Protein AF-0000000078791066 (afdb_homodimer)

Secondary structure (DSSP, 8-state):
---HHHHHHHHHHHHHHHHTT-EEEEEEEPGGG--EEEEEEEEEETTEEEEEEEEE--SHHHHT--PPP---SSEEEEEEEHHHHHHHGGGSPTT-EEEEEEEPPHHHHHH-SS---SSEEEEEEEPPPP---SS-HHHHHHHHHHHHHHHHHHHHHHHT-GGGS-HHHHHHHHHHHHTT--TT-GGG-HHHHHHHHHHHHHHHHHHHHHHHHHHHHHHHHHHHH-/---HHHHHHHHHHHHHHHHTT-EEEEEEEPGGG--EEEEEEEEEETTEEEEEEEEE--SHHHHT--PPP---SSEEEEEEEHHHHHHHGGGSPTT-EEEEEEEPPHHHHHH-SS---SSEEEEEEEPPPP---SS-HHHHHHHHHHHHHHHHHHHHHHHT-GGGS-HHHHHHHHHHHHTT--TT-GGG-HHHHHHHHHHHHHHHHHHHHHHHHHHHHHHHHHHHH-

Solvent-accessible surface area (backbone atoms only — not comparable to full-atom values): 24790 Å² total; per-residue (Å²): 134,85,52,70,66,54,49,41,51,50,52,29,52,44,50,56,40,46,75,69,72,33,48,69,44,61,65,31,61,42,64,95,76,44,42,55,24,48,31,42,34,46,33,79,52,93,94,42,80,45,37,34,21,34,43,76,36,82,47,71,66,60,65,70,44,86,68,72,78,35,67,40,28,26,30,25,29,40,37,25,38,53,72,53,40,73,74,44,57,89,72,58,56,88,46,48,13,29,34,32,40,44,71,59,48,70,67,57,60,70,65,44,91,56,88,78,88,48,61,38,48,75,44,80,79,37,76,48,42,79,47,76,60,71,58,61,63,70,53,49,49,50,37,49,51,51,39,43,46,51,50,37,53,50,39,61,59,38,76,69,32,65,70,77,48,47,72,65,49,43,46,52,39,50,46,62,59,41,69,69,57,54,84,85,50,49,83,70,35,65,58,48,52,46,50,47,48,46,47,46,47,47,46,46,48,49,47,49,47,49,50,48,49,49,50,50,49,52,55,52,52,54,54,66,75,96,134,84,51,70,66,55,48,41,49,51,50,27,51,45,50,56,41,47,76,70,72,32,47,68,43,60,64,32,62,42,64,96,77,44,42,55,24,49,31,41,34,46,33,80,52,92,93,42,78,45,37,34,21,34,43,74,36,84,47,71,66,59,64,69,42,86,68,72,78,36,67,41,27,26,28,25,30,40,39,25,37,52,73,52,40,73,74,44,57,88,73,57,57,87,45,49,12,30,34,33,40,43,71,60,48,71,68,54,59,70,66,44,91,56,88,78,87,48,62,38,49,74,43,80,77,35,75,48,41,81,47,75,61,70,58,60,63,71,54,48,49,51,36,49,50,51,42,44,46,50,49,37,53,51,39,60,55,42,76,70,31,63,71,80,47,47,72,65,49,44,46,52,41,50,46,62,60,39,66,71,58,51,84,86,53,46,84,72,32,66,60,49,50,46,48,49,48,48,47,45,46,48,46,48,49,48,47,48,48,49,50,49,49,49,51,49,50,52,53,54,54,55,55,66,75,94

Structure (mmCIF, N/CA/C/O backbone):
data_AF-0000000078791066-model_v1
#
loop_
_entity.id
_entity.type
_entity.pdbx_description
1 polymer 'DUF4365 domain-containing protein'
#
loop_
_atom_site.group_PDB
_atom_site.id
_atom_site.type_symbol
_atom_site.label_atom_id
_atom_site.label_alt_id
_atom_site.label_comp_id
_atom_site.label_asym_id
_atom_site.label_entity_id
_atom_site.label_seq_id
_atom_site.pdbx_PDB_ins_code
_atom_site.Cartn_x
_atom_site.Cartn_y
_atom_site.Cartn_z
_atom_site.occupancy
_atom_site.B_iso_or_equiv
_atom_site.auth_seq_id
_atom_site.auth_comp_id
_atom_site.auth_asym_id
_atom_site.auth_atom_id
_atom_site.pdbx_PDB_model_num
ATOM 1 N N . MET A 1 1 ? -15.148 17.359 -2.65 1 62.59 1 MET A N 1
ATOM 2 C CA . MET A 1 1 ? -14.164 17.484 -1.576 1 62.59 1 MET A CA 1
ATOM 3 C C . MET A 1 1 ? -14.68 16.828 -0.296 1 62.59 1 MET A C 1
ATOM 5 O O . MET A 1 1 ? -15.859 16.953 0.037 1 62.59 1 MET A O 1
ATOM 9 N N . LYS A 1 2 ? -13.844 15.922 0.389 1 74.88 2 LYS A N 1
ATOM 10 C CA . LYS A 1 2 ? -14.25 15.242 1.615 1 74.88 2 LYS A CA 1
ATOM 11 C C . LYS A 1 2 ? -14.25 16.203 2.801 1 74.88 2 LYS A C 1
ATOM 13 O O . LYS A 1 2 ? -13.367 17.047 2.924 1 74.88 2 LYS A O 1
ATOM 18 N N . THR A 1 3 ? -15.312 16.109 3.568 1 81.81 3 THR A N 1
ATOM 19 C CA . THR A 1 3 ? -15.359 16.906 4.789 1 81.81 3 THR A CA 1
ATOM 20 C C . THR A 1 3 ? -14.375 16.359 5.824 1 81.81 3 THR A C 1
ATOM 22 O O . THR A 1 3 ? -13.883 15.242 5.695 1 81.81 3 THR A O 1
ATOM 25 N N . GLN A 1 4 ? -14.078 17.203 6.801 1 81.75 4 GLN A N 1
ATOM 26 C CA . GLN A 1 4 ? -13.227 16.75 7.902 1 81.75 4 GLN A CA 1
ATOM 27 C C . GLN A 1 4 ? -13.852 15.555 8.617 1 81.75 4 GLN A C 1
ATOM 29 O O . GLN A 1 4 ? -13.141 14.617 9 1 81.75 4 GLN A O 1
ATOM 34 N N . LEU A 1 5 ? -15.164 15.617 8.812 1 90.94 5 LEU A N 1
ATOM 35 C CA . LEU A 1 5 ? -15.852 14.531 9.492 1 90.94 5 LEU A CA 1
ATOM 36 C C . LEU A 1 5 ? -15.703 13.227 8.711 1 90.94 5 LEU A C 1
ATOM 38 O O . LEU A 1 5 ? -15.477 12.164 9.305 1 90.94 5 LEU A O 1
ATOM 42 N N . THR A 1 6 ? -15.859 13.281 7.406 1 93.06 6 THR A N 1
ATOM 43 C CA . THR A 1 6 ? -15.672 12.094 6.57 1 93.06 6 THR A CA 1
ATOM 44 C C . THR A 1 6 ? -14.266 11.539 6.73 1 93.06 6 THR A C 1
ATOM 46 O O . THR A 1 6 ? -14.078 10.328 6.883 1 93.06 6 THR A O 1
ATOM 49 N N . ARG A 1 7 ? -13.281 12.453 6.789 1 90.56 7 ARG A N 1
ATOM 50 C CA . ARG A 1 7 ? -11.891 12.047 6.969 1 90.56 7 ARG A CA 1
ATOM 51 C C . ARG A 1 7 ? -11.688 11.398 8.336 1 90.56 7 ARG A C 1
ATOM 53 O O . ARG A 1 7 ? -10.961 10.414 8.453 1 90.56 7 ARG A O 1
ATOM 60 N N . ASP A 1 8 ? -12.297 11.953 9.336 1 91.19 8 ASP A N 1
ATOM 61 C CA . ASP A 1 8 ? -12.211 11.391 10.68 1 91.19 8 ASP A CA 1
ATOM 62 C C . ASP A 1 8 ? -12.805 9.984 10.734 1 91.19 8 ASP A C 1
ATOM 64 O O . ASP A 1 8 ? -12.234 9.094 11.359 1 91.19 8 ASP A O 1
ATOM 68 N N . LEU A 1 9 ? -13.914 9.82 10.016 1 97.19 9 LEU A N 1
ATOM 69 C CA . LEU A 1 9 ? -14.531 8.492 9.945 1 97.19 9 LEU A CA 1
ATOM 70 C C . LEU A 1 9 ? -13.602 7.5 9.25 1 97.19 9 LEU A C 1
ATOM 72 O O . LEU A 1 9 ? -13.414 6.383 9.734 1 97.19 9 LEU A O 1
ATOM 76 N N . GLU A 1 10 ? -13.031 7.953 8.172 1 96.5 10 GLU A N 1
ATOM 77 C CA . GLU A 1 10 ? -12.148 7.09 7.391 1 96.5 10 GLU A CA 1
ATOM 78 C C . GLU A 1 10 ? -10.93 6.668 8.211 1 96.5 10 GLU A C 1
ATOM 80 O O . GLU A 1 10 ? -10.57 5.492 8.234 1 96.5 10 GLU A O 1
ATOM 85 N N . ARG A 1 11 ? -10.344 7.625 8.859 1 93.44 11 ARG A N 1
ATOM 86 C CA . ARG A 1 11 ? -9.156 7.359 9.664 1 93.44 11 ARG A CA 1
ATOM 87 C C . ARG A 1 11 ? -9.469 6.402 10.805 1 93.44 11 ARG A C 1
ATOM 89 O O . ARG A 1 11 ? -8.703 5.477 11.078 1 93.44 11 ARG A O 1
ATOM 96 N N . THR A 1 12 ? -10.539 6.648 11.477 1 96.62 12 THR A N 1
ATOM 97 C CA . THR A 1 12 ? -10.938 5.809 12.602 1 96.62 12 THR A CA 1
ATOM 98 C C . THR A 1 12 ? -11.25 4.391 12.133 1 96.62 12 THR A C 1
ATOM 100 O O . THR A 1 12 ? -10.859 3.418 12.773 1 96.62 12 THR A O 1
ATOM 103 N N . LEU A 1 13 ? -11.969 4.32 10.969 1 98.56 13 LEU A N 1
ATOM 104 C CA . LEU A 1 13 ? -12.32 3.02 10.414 1 98.56 13 LEU A CA 1
ATOM 105 C C . LEU A 1 13 ? -11.062 2.238 10.031 1 98.56 13 LEU A C 1
ATOM 107 O O . LEU A 1 13 ? -10.961 1.045 10.32 1 98.56 13 LEU A O 1
ATOM 111 N N . TYR A 1 14 ? -10.156 2.891 9.398 1 97.94 14 TYR A N 1
ATOM 112 C CA . TYR A 1 14 ? -8.898 2.266 9.016 1 97.94 14 TYR A CA 1
ATOM 113 C C . TYR A 1 14 ? -8.172 1.707 10.234 1 97.94 14 TYR A C 1
ATOM 115 O O . TYR A 1 14 ? -7.785 0.535 10.258 1 97.94 14 TYR A O 1
ATOM 123 N N . ALA A 1 15 ? -8.031 2.523 11.25 1 95.38 15 ALA A N 1
ATOM 124 C CA . ALA A 1 15 ? -7.34 2.119 12.469 1 95.38 15 ALA A CA 1
ATOM 125 C C . ALA A 1 15 ? -8.055 0.958 13.148 1 95.38 15 ALA A C 1
ATOM 127 O O . ALA A 1 15 ? -7.418 0.051 13.688 1 95.38 15 ALA A O 1
ATOM 128 N N . TYR A 1 16 ? -9.312 1.02 13.18 1 97.19 16 TYR A N 1
ATOM 129 C CA . TYR A 1 16 ? -10.148 -0.017 13.773 1 97.19 16 TYR A CA 1
ATOM 130 C C . TYR A 1 16 ? -9.828 -1.384 13.18 1 97.19 16 TYR A C 1
ATOM 132 O O . TYR A 1 16 ? -9.594 -2.348 13.922 1 97.19 16 TYR A O 1
ATOM 140 N N . TRP A 1 17 ? -9.758 -1.431 11.938 1 98 17 TRP A N 1
ATOM 141 C CA . TRP A 1 17 ? -9.57 -2.717 11.281 1 98 17 TRP A CA 1
ATOM 142 C C . TRP A 1 17 ? -8.094 -3.119 11.281 1 98 17 TRP A C 1
ATOM 144 O O . TRP A 1 17 ? -7.77 -4.305 11.359 1 98 17 TRP A O 1
ATOM 154 N N . GLN A 1 18 ? -7.215 -2.148 11.188 1 95.75 18 GLN A N 1
ATOM 155 C CA . GLN A 1 18 ? -5.797 -2.443 11.336 1 95.75 18 GLN A CA 1
ATOM 156 C C . GLN A 1 18 ? -5.512 -3.115 12.672 1 95.75 18 GLN A C 1
ATOM 158 O O . GLN A 1 18 ? -4.75 -4.082 12.742 1 95.75 18 GLN A O 1
ATOM 163 N N . ALA A 1 19 ? -6.137 -2.613 13.719 1 94.44 19 ALA A N 1
ATOM 164 C CA . ALA A 1 19 ? -5.941 -3.15 15.062 1 94.44 19 ALA A CA 1
ATOM 165 C C . ALA A 1 19 ? -6.426 -4.594 15.156 1 94.44 19 ALA A C 1
ATOM 167 O O . ALA A 1 19 ? -5.953 -5.363 16 1 94.44 19 ALA A O 1
ATOM 168 N N . GLN A 1 20 ? -7.281 -4.965 14.312 1 95.5 20 GLN A N 1
ATOM 169 C CA . GLN A 1 20 ? -7.844 -6.309 14.32 1 95.5 20 GLN A CA 1
ATOM 170 C C . GLN A 1 20 ? -7.07 -7.234 13.383 1 95.5 20 GLN A C 1
ATOM 172 O O . GLN A 1 20 ? -7.488 -8.367 13.133 1 95.5 20 GLN A O 1
ATOM 177 N N . GLY A 1 21 ? -6.02 -6.77 12.797 1 95.12 21 GLY A N 1
ATOM 178 C CA . GLY A 1 21 ? -5.168 -7.582 11.938 1 95.12 21 GLY A CA 1
ATOM 179 C C . GLY A 1 21 ? -5.703 -7.719 10.523 1 95.12 21 GLY A C 1
ATOM 180 O O . GLY A 1 21 ? -5.293 -8.617 9.781 1 95.12 21 GLY A O 1
ATOM 181 N N . ALA A 1 22 ? -6.664 -6.879 10.117 1 98.06 22 ALA A N 1
ATOM 182 C CA . ALA A 1 22 ? -7.215 -6.887 8.766 1 98.06 22 ALA A CA 1
ATOM 183 C C . ALA A 1 22 ? -6.508 -5.863 7.879 1 98.06 22 ALA A C 1
ATOM 185 O O . ALA A 1 22 ? -5.699 -5.066 8.367 1 98.06 22 ALA A O 1
ATOM 186 N N . THR A 1 23 ? -6.723 -6.004 6.551 1 98.69 23 THR A N 1
ATOM 187 C CA . THR A 1 23 ? -6.207 -5.043 5.578 1 98.69 23 THR A CA 1
ATOM 188 C C . THR A 1 23 ? -7.34 -4.188 5.012 1 98.69 23 THR A C 1
ATOM 190 O O . THR A 1 23 ? -8.344 -4.719 4.527 1 98.69 23 THR A O 1
ATOM 193 N N . ALA A 1 24 ? -7.156 -2.893 5.188 1 98.81 24 ALA A N 1
ATOM 194 C CA . ALA A 1 24 ? -8.188 -1.965 4.719 1 98.81 24 ALA A CA 1
ATOM 195 C C . ALA A 1 24 ? -7.621 -1.005 3.674 1 98.81 24 ALA A C 1
ATOM 197 O O . ALA A 1 24 ? -6.461 -0.593 3.762 1 98.81 24 ALA A O 1
ATOM 198 N N . VAL A 1 25 ? -8.422 -0.677 2.688 1 98.75 25 VAL A N 1
ATOM 199 C CA . VAL A 1 25 ? -8.023 0.341 1.721 1 98.75 25 VAL A CA 1
ATOM 200 C C . VAL A 1 25 ? -9.25 1.127 1.263 1 98.75 25 VAL A C 1
ATOM 202 O O . VAL A 1 25 ? -10.344 0.572 1.153 1 98.75 25 VAL A O 1
ATOM 205 N N . GLU A 1 26 ? -9.078 2.459 1.039 1 98.06 26 GLU A N 1
ATOM 206 C CA . GLU A 1 26 ? -10.18 3.361 0.708 1 98.06 26 GLU A CA 1
ATOM 207 C C . GLU A 1 26 ? -10.375 3.459 -0.803 1 98.06 26 GLU A C 1
ATOM 209 O O . GLU A 1 26 ? -9.453 3.174 -1.573 1 98.06 26 GLU A O 1
ATOM 214 N N . GLU A 1 27 ? -11.555 3.875 -1.176 1 97.31 27 GLU A N 1
ATOM 215 C CA . GLU A 1 27 ? -11.914 4.234 -2.545 1 97.31 27 GLU A CA 1
ATOM 216 C C . GLU A 1 27 ? -11.531 3.129 -3.523 1 97.31 27 GLU A C 1
ATOM 218 O O . GLU A 1 27 ? -10.711 3.34 -4.418 1 97.31 27 GLU A O 1
ATOM 223 N N . VAL A 1 28 ? -12.203 1.996 -3.4 1 98.44 28 VAL A N 1
ATOM 224 C CA . VAL A 1 28 ? -11.922 0.853 -4.262 1 98.44 28 VAL A CA 1
ATOM 225 C C . VAL A 1 28 ? -12.992 0.751 -5.352 1 98.44 28 VAL A C 1
ATOM 227 O O . VAL A 1 28 ? -14.188 0.702 -5.051 1 98.44 28 VAL A O 1
ATOM 230 N N . THR A 1 29 ? -12.625 0.744 -6.609 1 97.44 29 THR A N 1
ATOM 231 C CA . THR A 1 29 ? -13.547 0.507 -7.711 1 97.44 29 THR A CA 1
ATOM 232 C C . THR A 1 29 ? -13.945 -0.966 -7.781 1 97.44 29 THR A C 1
ATOM 234 O O . THR A 1 29 ? -13.086 -1.838 -7.918 1 97.44 29 THR A O 1
ATOM 237 N N . MET A 1 30 ? -15.156 -1.23 -7.676 1 96.56 30 MET A N 1
ATOM 238 C CA . MET A 1 30 ? -15.641 -2.607 -7.66 1 96.56 30 MET A CA 1
ATOM 239 C C . MET A 1 30 ? -15.68 -3.189 -9.07 1 96.56 30 MET A C 1
ATOM 241 O O . MET A 1 30 ? -15.836 -2.453 -10.047 1 96.56 30 MET A O 1
ATOM 245 N N . PRO A 1 31 ? -15.562 -4.512 -9.109 1 94 31 PRO A N 1
ATOM 246 C CA . PRO A 1 31 ? -15.773 -5.152 -10.414 1 94 31 PRO A CA 1
ATOM 247 C C . PRO A 1 31 ? -17.203 -5.004 -10.93 1 94 31 PRO A C 1
ATOM 249 O O . PRO A 1 31 ? -18.109 -4.688 -10.156 1 94 31 PRO A O 1
ATOM 252 N N . ASP A 1 32 ? -17.438 -5.211 -12.297 1 91.75 32 ASP A N 1
ATOM 253 C CA . ASP A 1 32 ? -18.734 -5.336 -12.961 1 91.75 32 ASP A CA 1
ATOM 254 C C . ASP A 1 32 ? -19.578 -4.086 -12.742 1 91.75 32 ASP A C 1
ATOM 256 O O . ASP A 1 32 ? -20.797 -4.18 -12.555 1 91.75 32 ASP A O 1
ATOM 260 N N . ASP A 1 33 ? -19 -2.979 -12.523 1 90.19 33 ASP A N 1
ATOM 261 C CA . ASP A 1 3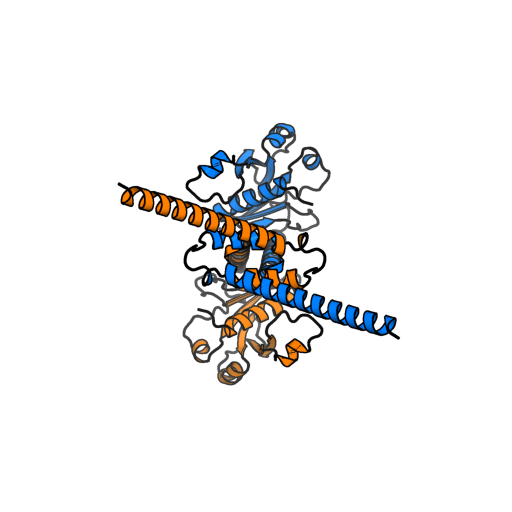3 ? -19.641 -1.67 -12.453 1 90.19 33 ASP A CA 1
ATOM 262 C C . ASP A 1 33 ? -20.5 -1.55 -11.195 1 90.19 33 ASP A C 1
ATOM 264 O O . ASP A 1 33 ? -21.594 -0.988 -11.242 1 90.19 33 ASP A O 1
ATOM 268 N N . PHE A 1 34 ? -20.047 -2.166 -10.141 1 93.5 34 PHE A N 1
ATOM 269 C CA . PHE A 1 34 ? -20.734 -2.047 -8.859 1 93.5 34 PHE A CA 1
ATOM 270 C C . PHE A 1 34 ? -20.25 -0.818 -8.102 1 93.5 34 PHE A C 1
ATOM 272 O O . PHE A 1 34 ? -20.25 -0.802 -6.867 1 93.5 34 PHE A O 1
ATOM 279 N N . GLY A 1 35 ? -19.703 0.18 -8.852 1 94.81 35 GLY A N 1
ATOM 280 C CA . GLY A 1 35 ? -19.375 1.463 -8.25 1 94.81 35 GLY A CA 1
ATOM 281 C C . GLY A 1 35 ? -18.078 1.443 -7.477 1 94.81 35 GLY A C 1
ATOM 282 O O . GLY A 1 35 ? -17.203 0.618 -7.75 1 94.81 35 GLY A O 1
ATOM 283 N N . ILE A 1 36 ? -17.906 2.459 -6.648 1 97.06 36 ILE A N 1
ATOM 284 C CA . ILE A 1 36 ? -16.734 2.633 -5.801 1 97.06 36 ILE A CA 1
ATOM 285 C C . ILE A 1 36 ? -17.141 2.543 -4.332 1 97.06 36 ILE A C 1
ATOM 287 O O . ILE A 1 36 ? -18.031 3.256 -3.885 1 97.06 36 ILE A O 1
ATOM 291 N N . VAL A 1 37 ? -16.578 1.631 -3.619 1 98.12 37 VAL A N 1
ATOM 292 C CA . VAL A 1 37 ? -16.844 1.533 -2.189 1 98.12 37 VAL A CA 1
ATOM 293 C C . VAL A 1 37 ? -15.914 2.465 -1.419 1 98.12 37 VAL A C 1
ATOM 295 O O . VAL A 1 37 ? -14.742 2.6 -1.766 1 98.12 37 VAL A O 1
ATOM 298 N N . ASP A 1 38 ? -16.391 3.055 -0.377 1 97.69 38 ASP A N 1
ATOM 299 C CA . ASP A 1 38 ? -15.586 3.994 0.39 1 97.69 38 ASP A CA 1
ATOM 300 C C . ASP A 1 38 ? -14.391 3.291 1.035 1 97.69 38 ASP A C 1
ATOM 302 O O . ASP A 1 38 ? -13.273 3.811 1.017 1 97.69 38 ASP A O 1
ATOM 306 N N . THR A 1 39 ? -14.625 2.145 1.676 1 98.75 39 THR A N 1
ATOM 307 C CA . THR A 1 39 ? -13.562 1.343 2.264 1 98.75 39 THR A CA 1
ATOM 308 C C . THR A 1 39 ? -13.828 -0.146 2.068 1 98.75 39 THR A C 1
ATOM 310 O O . THR A 1 39 ? -14.953 -0.611 2.279 1 98.75 39 THR A O 1
ATOM 313 N N . LEU A 1 40 ? -12.852 -0.855 1.609 1 98.88 40 LEU A N 1
ATOM 314 C CA . LEU A 1 40 ? -12.875 -2.311 1.503 1 98.88 40 LEU A CA 1
ATOM 315 C C . LEU A 1 40 ? -11.898 -2.943 2.484 1 98.88 40 LEU A C 1
ATOM 317 O O . LEU A 1 40 ? -10.766 -2.471 2.633 1 98.88 40 LEU A O 1
ATOM 321 N N . VAL A 1 41 ? -12.414 -3.955 3.201 1 98.88 41 VAL A N 1
ATOM 322 C CA . VAL A 1 41 ? -11.586 -4.637 4.188 1 98.88 41 VAL A CA 1
ATOM 323 C C . VAL A 1 41 ? -11.484 -6.121 3.844 1 98.88 41 VAL A C 1
ATOM 325 O O . VAL A 1 41 ? -12.492 -6.766 3.535 1 98.88 41 VAL A O 1
ATOM 328 N N . ARG A 1 42 ? -10.281 -6.555 3.828 1 98.88 42 ARG A N 1
ATOM 329 C CA . ARG A 1 42 ? -9.969 -7.969 3.658 1 98.88 42 ARG A CA 1
ATOM 330 C C . ARG A 1 42 ? -9.43 -8.57 4.949 1 98.88 42 ARG A C 1
ATOM 332 O O . ARG A 1 42 ? -8.453 -8.07 5.512 1 98.88 42 ARG A O 1
ATOM 339 N N . GLN A 1 43 ? -10.07 -9.648 5.391 1 97.94 43 GLN A N 1
ATOM 340 C CA . GLN A 1 43 ? -9.625 -10.328 6.602 1 97.94 43 GLN A CA 1
ATOM 341 C C . GLN A 1 43 ? -9.508 -11.836 6.379 1 97.94 43 GLN A C 1
ATOM 343 O O . GLN A 1 43 ? -10.461 -12.469 5.922 1 97.94 43 GLN A O 1
ATOM 348 N N . LYS A 1 44 ? -8.297 -12.305 6.695 1 95.25 44 LYS A N 1
ATOM 349 C CA . LYS A 1 44 ? -8.094 -13.75 6.621 1 95.25 44 LYS A CA 1
ATOM 350 C C . LYS A 1 44 ? -8.484 -14.43 7.93 1 95.25 44 LYS A C 1
ATOM 352 O O . LYS A 1 44 ? -8.055 -14.008 9.008 1 95.25 44 LYS A O 1
ATOM 357 N N . GLN A 1 45 ? -9.383 -15.391 7.793 1 91.56 45 GLN A N 1
ATOM 358 C CA . GLN A 1 45 ? -9.766 -16.25 8.898 1 91.56 45 GLN A CA 1
ATOM 359 C C . GLN A 1 45 ? -9.508 -17.719 8.57 1 91.56 45 GLN A C 1
ATOM 361 O O . GLN A 1 45 ? -10.289 -18.344 7.844 1 91.56 45 GLN A O 1
ATOM 366 N N . GLN A 1 46 ? -8.469 -18.25 9.188 1 85.19 46 GLN A N 1
ATOM 367 C CA . GLN A 1 46 ? -8.062 -19.625 8.867 1 85.19 46 GLN A CA 1
ATOM 368 C C . GLN A 1 46 ? -7.902 -19.812 7.363 1 85.19 46 GLN A C 1
ATOM 370 O O . GLN A 1 46 ? -7.09 -19.141 6.727 1 85.19 46 GLN A O 1
ATOM 375 N N . SER A 1 47 ? -8.836 -20.531 6.691 1 86.19 47 SER A N 1
ATOM 376 C CA . SER A 1 47 ? -8.688 -20.828 5.27 1 86.19 47 SER A CA 1
ATOM 377 C C . SER A 1 47 ? -9.617 -19.953 4.426 1 86.19 47 SER A C 1
ATOM 379 O O . SER A 1 47 ? -9.562 -20 3.195 1 86.19 47 SER A O 1
ATOM 381 N N . GLU A 1 48 ? -10.344 -19.094 5.137 1 93.25 48 GLU A N 1
ATOM 382 C CA . GLU A 1 48 ? -11.305 -18.297 4.383 1 93.25 48 GLU A CA 1
ATOM 383 C C . GLU A 1 48 ? -10.906 -16.828 4.375 1 93.25 48 GLU A C 1
ATOM 385 O O . GLU A 1 48 ? -10.266 -16.344 5.309 1 93.25 48 GLU A O 1
ATOM 390 N N . THR A 1 49 ? -11.25 -16.219 3.273 1 97.38 49 THR A N 1
ATOM 391 C CA . THR A 1 49 ? -11.117 -14.766 3.156 1 97.38 49 THR A CA 1
ATOM 392 C C . THR A 1 49 ? -12.461 -14.078 3.352 1 97.38 49 THR A C 1
ATOM 394 O O . THR A 1 49 ? -13.438 -14.422 2.682 1 97.38 49 THR A O 1
ATOM 397 N N . ILE A 1 50 ? -12.539 -13.188 4.316 1 98.38 50 ILE A N 1
ATOM 398 C CA . ILE A 1 50 ? -13.758 -12.43 4.578 1 98.38 50 ILE A CA 1
ATOM 399 C C . ILE A 1 50 ? -13.617 -11.016 4.023 1 98.38 50 ILE A C 1
ATOM 401 O O . ILE A 1 50 ? -12.641 -10.328 4.309 1 98.38 50 ILE A O 1
ATOM 405 N N . TRP A 1 51 ? -14.602 -10.672 3.223 1 98.81 51 TRP A N 1
ATOM 406 C CA . TRP A 1 51 ? -14.648 -9.336 2.625 1 98.81 51 TRP A CA 1
ATOM 407 C C . TRP A 1 51 ? -15.742 -8.492 3.258 1 98.81 51 TRP A C 1
ATOM 409 O O . TRP A 1 51 ? -16.875 -8.945 3.4 1 98.81 51 TRP A O 1
ATOM 419 N N . ARG A 1 52 ? -15.398 -7.246 3.672 1 98.81 52 ARG A N 1
ATOM 420 C CA . ARG A 1 52 ? -16.359 -6.297 4.215 1 98.81 52 ARG A CA 1
ATOM 421 C C . ARG A 1 52 ? -16.344 -4.984 3.439 1 98.81 52 ARG A C 1
ATOM 423 O O . ARG A 1 52 ? -15.266 -4.473 3.105 1 98.81 52 ARG A O 1
ATOM 430 N N . CYS A 1 53 ? -17.5 -4.5 3.111 1 98.88 53 CYS A N 1
ATOM 431 C CA . CYS A 1 53 ? -17.641 -3.205 2.453 1 98.88 53 CYS A CA 1
ATOM 432 C C . CYS A 1 53 ? -18.203 -2.166 3.412 1 98.88 53 CYS A C 1
ATOM 434 O O . CYS A 1 53 ? -19.125 -2.463 4.184 1 98.88 53 CYS A O 1
ATOM 436 N N . PHE A 1 54 ? -17.688 -0.91 3.322 1 98.88 54 PHE A N 1
ATOM 437 C CA . PHE A 1 54 ? -18.141 0.167 4.195 1 98.88 54 PHE A CA 1
ATOM 438 C C . PHE A 1 54 ? -18.484 1.411 3.387 1 98.88 54 PHE A C 1
ATOM 440 O O . PHE A 1 54 ? -17.672 1.89 2.594 1 98.88 54 PHE A O 1
ATOM 447 N N . GLU A 1 55 ? -19.656 1.892 3.594 1 98.5 55 GLU A N 1
ATOM 448 C CA . GLU A 1 55 ? -20.109 3.17 3.059 1 98.5 55 GLU A CA 1
ATOM 449 C C . GLU A 1 55 ? -20.219 4.223 4.156 1 98.5 55 GLU A C 1
ATOM 451 O O . GLU A 1 55 ? -20.953 4.031 5.137 1 98.5 55 GLU A O 1
ATOM 456 N N . LEU A 1 56 ? -19.5 5.316 3.986 1 98.38 56 LEU A N 1
ATOM 457 C CA . LEU A 1 56 ? -19.5 6.379 4.988 1 98.38 56 LEU A CA 1
ATOM 458 C C . LEU A 1 56 ? -20.469 7.488 4.598 1 98.38 56 LEU A C 1
ATOM 460 O O . LEU A 1 56 ? -20.422 8 3.475 1 98.38 56 LEU A O 1
ATOM 464 N N . LYS A 1 57 ? -21.406 7.723 5.441 1 97.44 57 LYS A N 1
ATOM 465 C CA . LYS A 1 57 ? -22.344 8.836 5.285 1 97.44 57 LYS A CA 1
ATOM 466 C C . LYS A 1 57 ? -22.281 9.773 6.488 1 97.44 57 LYS A C 1
ATOM 468 O O . LYS A 1 57 ? -22.312 9.32 7.637 1 97.44 57 LYS A O 1
ATOM 473 N N . VAL A 1 58 ? -22.219 11.117 6.191 1 95.31 58 VAL A N 1
ATOM 474 C CA . VAL A 1 58 ? -22.047 12.016 7.324 1 95.31 58 VAL A CA 1
ATOM 475 C C . VAL A 1 58 ? -23.234 12.961 7.418 1 95.31 58 VAL A C 1
ATOM 477 O O . VAL A 1 58 ? -23.438 13.617 8.445 1 95.31 58 VAL A O 1
ATOM 480 N N . THR A 1 59 ? -24.109 13.016 6.406 1 91.94 59 THR A N 1
ATOM 481 C CA . THR A 1 59 ? -25.328 13.828 6.422 1 91.94 59 THR A CA 1
ATOM 482 C C . THR A 1 59 ? -26.516 13.016 5.938 1 91.94 59 THR A C 1
ATOM 484 O O . THR A 1 59 ? -26.359 12.008 5.25 1 91.94 59 THR A O 1
ATOM 487 N N . LYS A 1 60 ? -27.703 13.531 6.301 1 93.19 60 LYS A N 1
ATOM 488 C CA . LYS A 1 60 ? -28.938 12.898 5.832 1 93.19 60 LYS A CA 1
ATOM 489 C C . LYS A 1 60 ? -29.047 12.969 4.309 1 93.19 60 LYS A C 1
ATOM 491 O O . LYS A 1 60 ? -29.5 12.023 3.67 1 93.19 60 LYS A O 1
ATOM 496 N N . ALA A 1 61 ? -28.594 14.031 3.75 1 90.06 61 ALA A N 1
ATOM 497 C CA . ALA A 1 61 ? -28.625 14.211 2.301 1 90.06 61 ALA A CA 1
ATOM 498 C C . ALA A 1 61 ? -27.75 13.172 1.603 1 90.06 61 ALA A C 1
ATOM 500 O O . ALA A 1 61 ? -28.156 12.586 0.598 1 90.06 61 ALA A O 1
ATOM 501 N N . ASP A 1 62 ? -26.656 12.93 2.189 1 90.94 62 ASP A N 1
ATOM 502 C CA . ASP A 1 62 ? -25.75 11.93 1.634 1 90.94 62 ASP A CA 1
ATOM 503 C C . ASP A 1 62 ? -26.328 10.523 1.775 1 90.94 62 ASP A C 1
ATOM 505 O O . ASP A 1 62 ? -26.188 9.695 0.868 1 90.94 62 ASP A O 1
ATOM 509 N N . PHE A 1 63 ? -26.922 10.297 2.895 1 96 63 PHE A N 1
ATOM 510 C CA . PHE A 1 63 ? -27.547 8.992 3.135 1 96 63 PHE A CA 1
ATOM 511 C C . PHE A 1 63 ? -28.656 8.727 2.129 1 96 63 PHE A C 1
ATOM 513 O O . PHE A 1 63 ? -28.828 7.602 1.659 1 96 63 PHE A O 1
ATOM 520 N N . HIS A 1 64 ? -29.344 9.789 1.729 1 94.25 64 HIS A N 1
ATOM 521 C CA . HIS A 1 64 ? -30.5 9.641 0.842 1 94.25 64 HIS A CA 1
ATOM 522 C C . HIS A 1 64 ? -30.094 9.891 -0.611 1 94.25 64 HIS A C 1
ATOM 524 O O . HIS A 1 64 ? -30.969 9.945 -1.49 1 94.25 64 HIS A O 1
ATOM 530 N N . SER A 1 65 ? -28.812 10.031 -0.84 1 89.31 65 SER A N 1
ATOM 531 C CA . SER A 1 65 ? -28.375 10.273 -2.215 1 89.31 65 SER A CA 1
ATOM 532 C C . SER A 1 65 ? -28.609 9.047 -3.092 1 89.31 65 SER A C 1
ATOM 534 O O . SER A 1 65 ? -28.797 7.941 -2.584 1 89.31 65 SER A O 1
ATOM 536 N N . HIS A 1 66 ? -28.656 9.211 -4.402 1 86.94 66 HIS A N 1
ATOM 537 C CA . HIS A 1 66 ? -28.938 8.133 -5.348 1 86.94 66 HIS A CA 1
ATOM 538 C C . HIS A 1 66 ? -27.656 7.438 -5.781 1 86.94 66 HIS A C 1
ATOM 540 O O . HIS A 1 66 ? -27.672 6.602 -6.688 1 86.94 66 HIS A O 1
ATOM 546 N N . ALA A 1 67 ? -26.656 7.766 -5.09 1 84.44 67 ALA A N 1
ATOM 547 C CA . ALA A 1 67 ? -25.391 7.125 -5.43 1 84.44 67 ALA A CA 1
ATOM 548 C C . ALA A 1 67 ? -25.438 5.625 -5.152 1 84.44 67 ALA A C 1
ATOM 550 O O . ALA A 1 67 ? -26.062 5.188 -4.184 1 84.44 67 ALA A O 1
ATOM 551 N N . GLN A 1 68 ? -24.891 4.918 -6.016 1 88.06 68 GLN A N 1
ATOM 552 C CA . GLN A 1 68 ? -24.875 3.465 -5.891 1 88.06 68 GLN A CA 1
ATOM 553 C C . GLN A 1 68 ? -24.109 3.027 -4.645 1 88.06 68 GLN A C 1
ATOM 555 O O . GLN A 1 68 ? -23 3.512 -4.379 1 88.06 68 GLN A O 1
ATOM 560 N N . LEU A 1 69 ? -24.781 2.189 -3.844 1 89.5 69 LEU A N 1
ATOM 561 C CA . LEU A 1 69 ? -24.109 1.538 -2.721 1 89.5 69 LEU A CA 1
ATOM 562 C C . LEU A 1 69 ? -23.391 0.271 -3.174 1 89.5 69 LEU A C 1
ATOM 564 O O . LEU A 1 69 ? -24 -0.596 -3.809 1 89.5 69 LEU A O 1
ATOM 568 N N . SER A 1 70 ? -22.125 0.152 -2.879 1 94.88 70 SER A N 1
ATOM 569 C CA . SER A 1 70 ? -21.312 -0.958 -3.35 1 94.88 70 SER A CA 1
ATOM 570 C C . SER A 1 70 ? -21.188 -2.041 -2.285 1 94.88 70 SER A C 1
ATOM 572 O O . SER A 1 70 ? -20.078 -2.369 -1.854 1 94.88 70 SER A O 1
ATOM 574 N N . PHE A 1 71 ? -22.297 -2.615 -1.885 1 97 71 PHE A N 1
ATOM 575 C CA . PHE A 1 71 ? -22.359 -3.629 -0.838 1 97 71 PHE A CA 1
ATOM 576 C C . PHE A 1 71 ? -22.219 -5.027 -1.427 1 97 71 PHE A C 1
ATOM 578 O O . PHE A 1 71 ? -23.141 -5.836 -1.354 1 97 71 PHE A O 1
ATOM 585 N N . VAL A 1 72 ? -21.031 -5.328 -1.896 1 98.25 72 VAL A N 1
ATOM 586 C CA . VAL A 1 72 ? -20.797 -6.582 -2.607 1 98.25 72 VAL A CA 1
ATOM 587 C C . VAL A 1 72 ? -20.141 -7.59 -1.674 1 98.25 72 VAL A C 1
ATOM 589 O O . VAL A 1 72 ? -19.984 -8.766 -2.027 1 98.25 72 VAL A O 1
ATOM 592 N N . GLY A 1 73 ? -19.703 -7.203 -0.465 1 98.56 73 GLY A N 1
ATOM 593 C CA . GLY A 1 73 ? -18.922 -8.047 0.422 1 98.56 73 GLY A CA 1
ATOM 594 C C . GLY A 1 73 ? -19.766 -9.07 1.162 1 98.56 73 GLY A C 1
ATOM 595 O O . GLY A 1 73 ? -20.984 -9.062 1.071 1 98.56 73 GLY A O 1
ATOM 596 N N . HIS A 1 74 ? -19.062 -9.953 1.833 1 98.81 74 HIS A N 1
ATOM 597 C CA . HIS A 1 74 ? -19.75 -10.875 2.732 1 98.81 74 HIS A CA 1
ATOM 598 C C . HIS A 1 74 ? -20.531 -10.125 3.805 1 98.81 74 HIS A C 1
ATOM 600 O O . HIS A 1 74 ? -21.625 -10.539 4.184 1 98.81 74 HIS A O 1
ATOM 606 N N . TYR A 1 75 ? -19.969 -9.086 4.305 1 98.81 75 TYR A N 1
ATOM 607 C CA . TYR A 1 75 ? -20.594 -8.18 5.262 1 98.81 75 TYR A CA 1
ATOM 608 C C . TYR A 1 75 ? -20.516 -6.734 4.777 1 98.81 75 TYR A C 1
ATOM 610 O O . TYR A 1 75 ? -19.484 -6.309 4.25 1 98.81 75 TYR A O 1
ATOM 618 N N . ASN A 1 76 ? -21.609 -6.055 4.934 1 98.81 76 ASN A N 1
ATOM 619 C CA . ASN A 1 76 ? -21.703 -4.68 4.453 1 98.81 76 ASN A CA 1
ATOM 620 C C . ASN A 1 76 ? -22.203 -3.738 5.547 1 98.81 76 ASN A C 1
ATOM 622 O O . ASN A 1 76 ? -23.094 -4.09 6.312 1 98.81 76 ASN A O 1
ATOM 626 N N . TYR A 1 77 ? -21.562 -2.551 5.613 1 98.88 77 TYR A N 1
ATOM 627 C CA . TYR A 1 77 ? -21.844 -1.657 6.73 1 98.88 77 TYR A CA 1
ATOM 628 C C . TYR A 1 77 ? -21.984 -0.216 6.254 1 98.88 77 TYR A C 1
ATOM 630 O O . TYR A 1 77 ? -21.234 0.228 5.375 1 98.88 77 TYR A O 1
ATOM 638 N N . PHE A 1 78 ? -22.844 0.467 6.902 1 98.75 78 PHE A N 1
ATOM 639 C CA . PHE A 1 78 ? -22.734 1.918 6.984 1 98.75 78 PHE A CA 1
ATOM 640 C C . PHE A 1 78 ? -21.844 2.326 8.148 1 98.75 78 PHE A C 1
ATOM 642 O O . PHE A 1 78 ? -21.828 1.67 9.195 1 98.75 78 PHE A O 1
ATOM 649 N N . VAL A 1 79 ? -21.062 3.361 7.969 1 98.88 79 VAL A N 1
ATOM 650 C CA . VAL A 1 79 ? -20.391 4.074 9.047 1 98.88 79 VAL A CA 1
ATOM 651 C C . VAL A 1 79 ? -20.984 5.473 9.195 1 98.88 79 VAL A C 1
ATOM 653 O O . VAL A 1 79 ? -20.891 6.297 8.281 1 98.88 79 VAL A O 1
ATOM 656 N N . LEU A 1 80 ? -21.625 5.711 10.352 1 98.69 80 LEU A N 1
ATOM 657 C CA . LEU A 1 80 ? -22.391 6.926 10.562 1 98.69 80 LEU A CA 1
ATOM 658 C C . LEU A 1 80 ? -22.031 7.59 11.883 1 98.69 80 LEU A C 1
ATOM 660 O O . LEU A 1 80 ? -21.781 6.906 12.883 1 98.69 80 LEU A O 1
ATOM 664 N N . PRO A 1 81 ? -22.078 8.914 11.844 1 97.5 81 PRO A N 1
ATOM 665 C CA . PRO A 1 81 ? -22.078 9.539 13.164 1 97.5 81 PRO A CA 1
ATOM 666 C C . PRO A 1 81 ? -23.328 9.195 13.984 1 97.5 81 PRO A C 1
ATOM 668 O O . PRO A 1 81 ? -24.375 8.898 13.414 1 97.5 81 PRO A O 1
ATOM 671 N N . GLN A 1 82 ? -23.203 9.242 15.258 1 96.69 82 GLN A N 1
ATOM 672 C CA . GLN A 1 82 ? -24.281 8.867 16.156 1 96.69 82 GLN A CA 1
ATOM 673 C C . GLN A 1 82 ? -25.562 9.617 15.82 1 96.69 82 GLN A C 1
ATOM 675 O O . GLN A 1 82 ? -26.656 9.031 15.766 1 96.69 82 GLN A O 1
ATOM 680 N N . ARG A 1 83 ? -25.453 10.922 15.648 1 94.81 83 ARG A N 1
ATOM 681 C CA . ARG A 1 83 ? -26.609 11.758 15.367 1 94.81 83 ARG A CA 1
ATOM 682 C C . ARG A 1 83 ? -27.328 11.297 14.094 1 94.81 83 ARG A C 1
ATOM 684 O O . ARG A 1 83 ? -28.547 11.211 14.062 1 94.81 83 ARG A O 1
ATOM 691 N N . LEU A 1 84 ? -26.562 11.039 13.047 1 97.38 84 LEU A N 1
ATOM 692 C CA . LEU A 1 84 ? -27.141 10.578 11.797 1 97.38 84 LEU A CA 1
ATOM 693 C C . LEU A 1 84 ? -27.797 9.211 11.969 1 97.38 84 LEU A C 1
ATOM 695 O O . LEU A 1 84 ? -28.891 8.969 11.453 1 97.38 84 LEU A O 1
ATOM 699 N N . TYR A 1 85 ? -27.172 8.305 12.633 1 98.5 85 TYR A N 1
ATOM 700 C CA . TYR A 1 85 ? -27.734 6.98 12.875 1 98.5 85 TYR A CA 1
ATOM 701 C C . TYR A 1 85 ? -29.125 7.082 13.523 1 98.5 85 TYR A C 1
ATOM 703 O O . TYR A 1 85 ? -30.062 6.426 13.078 1 98.5 85 TYR A O 1
ATOM 711 N N . LYS A 1 86 ? -29.219 7.91 14.531 1 97.12 86 LYS A N 1
ATOM 712 C CA . LYS A 1 86 ? -30.5 8.094 15.219 1 97.12 86 LYS A CA 1
ATOM 713 C C . LYS A 1 86 ? -31.594 8.547 14.25 1 97.12 86 LYS A C 1
ATOM 715 O O . LYS A 1 86 ? -32.75 8.125 14.359 1 97.12 86 LYS A O 1
ATOM 720 N N . ALA A 1 87 ? -31.156 9.312 13.32 1 96.56 87 ALA A N 1
ATOM 721 C CA . ALA A 1 87 ? -32.125 9.922 12.391 1 96.56 87 ALA A CA 1
ATOM 722 C C . ALA A 1 87 ? -32.531 8.938 11.312 1 96.56 87 ALA A C 1
ATOM 724 O O . ALA A 1 87 ? -33.656 9.031 10.781 1 96.56 87 ALA A O 1
ATOM 725 N N . VAL A 1 88 ? -31.688 7.887 11.008 1 97.88 88 VAL A N 1
ATOM 726 C CA . VAL A 1 88 ? -31.984 7.117 9.805 1 97.88 88 VAL A CA 1
ATOM 727 C C . VAL A 1 88 ? -32.062 5.633 10.141 1 97.88 88 VAL A C 1
ATOM 729 O O . VAL A 1 88 ? -32.156 4.789 9.242 1 97.88 88 VAL A O 1
ATOM 732 N N . SER A 1 89 ? -31.953 5.219 11.352 1 97.81 89 SER A N 1
ATOM 733 C CA . SER A 1 89 ? -31.828 3.826 11.773 1 97.81 89 SER A CA 1
ATOM 734 C C . SER A 1 89 ? -32.969 2.977 11.211 1 97.81 89 SER A C 1
ATOM 736 O O . SER A 1 89 ? -32.75 1.833 10.797 1 97.81 89 SER A O 1
ATOM 738 N N . ALA A 1 90 ? -34.125 3.523 11.109 1 97.38 90 ALA A N 1
ATOM 739 C CA . ALA A 1 90 ? -35.312 2.785 10.664 1 97.38 90 ALA A CA 1
ATOM 740 C C . ALA A 1 90 ? -35.25 2.514 9.156 1 97.38 90 ALA A C 1
ATOM 742 O O . ALA A 1 90 ? -35.938 1.626 8.656 1 97.38 90 ALA A O 1
ATOM 743 N N . GLU A 1 91 ? -34.406 3.273 8.453 1 97.56 91 GLU A N 1
ATOM 744 C CA . GLU A 1 91 ? -34.344 3.197 7 1 97.56 91 GLU A CA 1
ATOM 745 C C . GLU A 1 91 ? -33.281 2.229 6.547 1 97.56 91 GLU A C 1
ATOM 747 O O . GLU A 1 91 ? -33.188 1.899 5.359 1 97.56 91 GLU A O 1
ATOM 752 N N . ILE A 1 92 ? -32.5 1.696 7.445 1 97.81 92 ILE A N 1
ATOM 753 C CA . ILE A 1 92 ? -31.359 0.848 7.086 1 97.81 92 ILE A CA 1
ATOM 754 C C . ILE A 1 92 ? -31.844 -0.553 6.738 1 97.81 92 ILE A C 1
ATOM 756 O O . ILE A 1 92 ? -32.531 -1.192 7.535 1 97.81 92 ILE A O 1
ATOM 760 N N . PRO A 1 93 ? -31.547 -1.021 5.52 1 96.62 93 PRO A N 1
ATOM 761 C CA . PRO A 1 93 ? -32.031 -2.33 5.078 1 96.62 93 PRO A CA 1
ATOM 762 C C . PRO A 1 93 ? -31.609 -3.465 6.008 1 96.62 93 PRO A C 1
ATOM 764 O O . PRO A 1 93 ? -30.578 -3.361 6.68 1 96.62 93 PRO A O 1
ATOM 767 N N . ALA A 1 94 ? -32.406 -4.543 5.82 1 96.06 94 ALA A N 1
ATOM 768 C CA . ALA A 1 94 ? -32.062 -5.754 6.566 1 96.06 94 ALA A CA 1
ATOM 769 C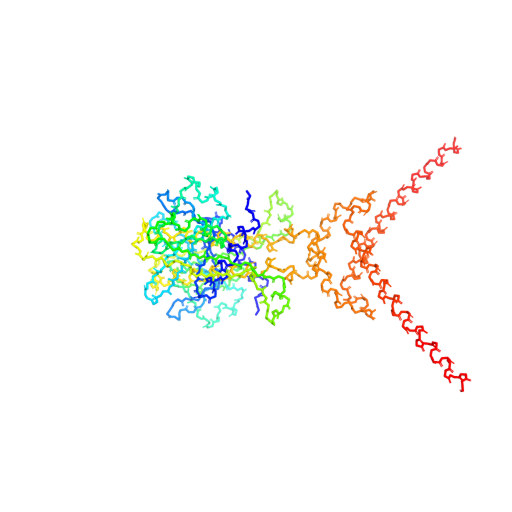 C . ALA A 1 94 ? -30.734 -6.332 6.102 1 96.06 94 ALA A C 1
ATOM 771 O O . ALA A 1 94 ? -30.438 -6.34 4.906 1 96.06 94 ALA A O 1
ATOM 772 N N . GLY A 1 95 ? -29.922 -6.754 6.949 1 97.94 95 GLY A N 1
ATOM 773 C CA . GLY A 1 95 ? -28.672 -7.43 6.648 1 97.94 95 GLY A CA 1
ATOM 774 C C . GLY A 1 95 ? -27.469 -6.492 6.621 1 97.94 95 GLY A C 1
ATOM 775 O O . GLY A 1 95 ? -26.328 -6.941 6.66 1 97.94 95 GLY A O 1
ATOM 776 N N . ILE A 1 96 ? -27.812 -5.16 6.43 1 98.69 96 ILE A N 1
ATOM 777 C CA . ILE A 1 96 ? -26.734 -4.168 6.426 1 98.69 96 ILE A CA 1
ATOM 778 C C . ILE A 1 96 ? -26.422 -3.742 7.855 1 98.69 96 ILE A C 1
ATOM 780 O O . ILE A 1 96 ? -27.328 -3.395 8.625 1 98.69 96 ILE A O 1
ATOM 784 N N . GLY A 1 97 ? -25.141 -3.822 8.227 1 98.88 97 GLY A N 1
ATOM 785 C CA . GLY A 1 97 ? -24.734 -3.41 9.562 1 98.88 97 GLY A CA 1
ATOM 786 C C . GLY A 1 97 ? -24.438 -1.925 9.664 1 98.88 97 GLY A C 1
ATOM 787 O O . GLY A 1 97 ? -24.484 -1.209 8.664 1 98.88 97 GLY A O 1
ATOM 788 N N . VAL A 1 98 ? -24.203 -1.498 10.953 1 98.88 98 VAL A N 1
ATOM 789 C CA . VAL A 1 98 ? -23.891 -0.092 11.188 1 98.88 98 VAL A CA 1
ATOM 790 C C . VAL A 1 98 ? -22.797 0.023 12.25 1 98.88 98 VAL A C 1
ATOM 792 O O . VAL A 1 98 ? -22.906 -0.568 13.32 1 98.88 98 VAL A O 1
ATOM 795 N N . LEU A 1 99 ? -21.734 0.691 11.906 1 98.88 99 LEU A N 1
ATOM 796 C CA . LEU A 1 99 ? -20.781 1.213 12.875 1 98.88 99 LEU A CA 1
ATOM 797 C C . LEU A 1 99 ? -21.047 2.686 13.172 1 98.88 99 LEU A C 1
ATOM 799 O O . LEU A 1 99 ? -21.156 3.494 12.242 1 98.88 99 LEU A O 1
ATOM 803 N N . VAL A 1 100 ? -21.078 2.98 14.414 1 98.81 100 VAL A N 1
ATOM 804 C CA . VAL A 1 100 ? -21.344 4.359 14.812 1 98.81 100 VAL A CA 1
ATOM 805 C C . VAL A 1 100 ? -20.062 5.016 15.297 1 98.81 100 VAL A C 1
ATOM 807 O O . VAL A 1 100 ? -19.328 4.438 16.094 1 98.81 100 VAL A O 1
ATOM 810 N N . TYR A 1 101 ? -19.844 6.164 14.789 1 98.5 101 TYR A N 1
ATOM 811 C CA . TYR A 1 101 ? -18.656 6.945 15.125 1 98.5 101 TYR A CA 1
ATOM 812 C C . TYR A 1 101 ? -18.953 7.949 16.234 1 98.5 101 TYR A C 1
ATOM 814 O O . TYR A 1 101 ? -19.969 8.656 16.172 1 98.5 101 TYR A O 1
ATOM 822 N N . GLN A 1 102 ? -18.094 7.984 17.203 1 96.44 102 GLN A N 1
ATOM 823 C CA . GLN A 1 102 ? -18.109 8.977 18.281 1 96.44 102 GLN A CA 1
ATOM 824 C C . GLN A 1 102 ? -16.75 9.664 18.406 1 96.44 102 GLN A C 1
ATOM 826 O O . GLN A 1 102 ? -15.742 9.016 18.688 1 96.44 102 GLN A O 1
ATOM 831 N N . PRO A 1 103 ? -16.734 10.953 18.156 1 92.88 103 PRO A N 1
ATOM 832 C CA . PRO A 1 103 ? -15.461 11.656 18.312 1 92.88 103 PRO A CA 1
ATOM 833 C C . PRO A 1 103 ? -14.992 11.695 19.766 1 92.88 103 PRO A C 1
ATOM 835 O O . PRO A 1 103 ? -15.812 11.727 20.688 1 92.88 103 PRO A O 1
ATOM 838 N N . PHE A 1 104 ? -13.711 11.695 19.938 1 89.62 104 PHE A N 1
ATOM 839 C CA . PHE A 1 104 ? -13.18 11.906 21.266 1 89.62 104 PHE A CA 1
ATOM 840 C C . PHE A 1 104 ? -13.32 13.359 21.688 1 89.62 104 PHE A C 1
ATOM 842 O O . PHE A 1 104 ? -13.148 14.266 20.875 1 89.62 104 PHE A O 1
ATOM 849 N N . SER A 1 105 ? -13.609 13.484 22.938 1 84.88 105 SER A N 1
ATOM 850 C CA . SER A 1 105 ? -13.602 14.836 23.469 1 84.88 105 SER A CA 1
ATOM 851 C C . SER A 1 105 ? -12.18 15.344 23.688 1 84.88 105 SER A C 1
ATOM 853 O O . SER A 1 105 ? -11.266 14.547 23.938 1 84.88 105 SER A O 1
ATOM 855 N N . LYS A 1 106 ? -12.07 16.609 23.609 1 74.56 106 LYS A N 1
ATOM 856 C CA . LYS A 1 106 ? -10.766 17.188 23.891 1 74.56 106 LYS A CA 1
ATOM 857 C C . LYS A 1 106 ? -10.266 16.781 25.281 1 74.56 106 LYS A C 1
ATOM 859 O O . LYS A 1 106 ? -9.078 16.5 25.453 1 74.56 106 LYS A O 1
ATOM 864 N N . ALA A 1 107 ? -11.141 16.797 26.188 1 79.88 107 ALA A N 1
ATOM 865 C CA . ALA A 1 107 ? -10.805 16.406 27.562 1 79.88 107 ALA A CA 1
ATOM 866 C C . ALA A 1 107 ? -10.32 14.961 27.609 1 79.88 107 ALA A C 1
ATOM 868 O O . ALA A 1 107 ? -9.359 14.641 28.312 1 79.88 107 ALA A O 1
ATOM 869 N N . ALA A 1 108 ? -10.984 14.148 26.859 1 76.25 108 ALA A N 1
ATOM 870 C CA . ALA A 1 108 ? -10.609 12.742 26.797 1 76.25 108 ALA A CA 1
ATOM 871 C C . ALA A 1 108 ? -9.234 12.562 26.156 1 76.25 108 ALA A C 1
ATOM 873 O O . ALA A 1 108 ? -8.43 11.742 26.609 1 76.25 108 ALA A O 1
ATOM 874 N N . ILE A 1 109 ? -8.969 13.312 25.156 1 74.38 109 ILE A N 1
ATOM 875 C CA . ILE A 1 109 ? -7.691 13.258 24.453 1 74.38 109 ILE A CA 1
ATOM 876 C C . ILE A 1 109 ? -6.57 13.695 25.391 1 74.38 109 ILE A C 1
ATOM 878 O O . ILE A 1 109 ? -5.527 13.039 25.469 1 74.38 109 ILE A O 1
ATOM 882 N N . LYS A 1 110 ? -6.793 14.711 26.156 1 67.31 110 LYS A N 1
ATOM 883 C CA . LYS A 1 110 ? -5.805 15.25 27.078 1 67.31 110 LYS A CA 1
ATOM 884 C C . LYS A 1 110 ? -5.539 14.281 28.234 1 67.31 110 LYS A C 1
ATOM 886 O O . LYS A 1 110 ? -4.414 14.18 28.719 1 67.31 110 LYS A O 1
ATOM 891 N N . ALA A 1 111 ? -6.477 13.609 28.531 1 76.25 111 ALA A N 1
ATOM 892 C CA . ALA A 1 111 ? -6.402 12.727 29.703 1 76.25 111 ALA A CA 1
ATOM 893 C C . ALA A 1 111 ? -5.797 11.375 29.328 1 76.25 111 ALA A C 1
ATOM 895 O O . ALA A 1 111 ? -5.469 10.57 30.203 1 76.25 111 ALA A O 1
ATOM 896 N N . SER A 1 112 ? -5.695 11.18 28.062 1 72.56 112 SER A N 1
ATOM 897 C CA . SER A 1 112 ? -5.246 9.859 27.625 1 72.56 112 SER A CA 1
ATOM 898 C C . SER A 1 112 ? -3.789 9.617 28 1 72.56 112 SER A C 1
ATOM 900 O O . SER A 1 112 ? -2.93 10.469 27.766 1 72.56 112 SER A O 1
ATOM 902 N N . ALA A 1 113 ? -3.5 8.555 28.688 1 70.69 113 ALA A N 1
ATOM 903 C CA . ALA A 1 113 ? -2.15 8.164 29.094 1 70.69 113 ALA A CA 1
ATOM 904 C C . ALA A 1 113 ? -1.379 7.574 27.906 1 70.69 113 ALA A C 1
ATOM 906 O O . ALA A 1 113 ? -0.155 7.434 27.969 1 70.69 113 ALA A O 1
ATOM 907 N N . VAL A 1 114 ? -2.113 7.152 26.922 1 64.56 114 VAL A N 1
ATOM 908 C CA . VAL A 1 114 ? -1.501 6.559 25.734 1 64.56 114 VAL A CA 1
ATOM 909 C C . VAL A 1 114 ? -1.742 7.457 24.531 1 64.56 114 VAL A C 1
ATOM 911 O O . VAL A 1 114 ? -2.732 8.188 24.484 1 64.56 114 VAL A O 1
ATOM 914 N N . PRO A 1 115 ? -0.881 7.395 23.594 1 68.06 115 PRO A N 1
ATOM 915 C CA . PRO A 1 115 ? -1.097 8.211 22.406 1 68.06 115 PRO A CA 1
ATOM 916 C C . PRO A 1 115 ? -2.42 7.898 21.703 1 68.06 115 PRO A C 1
ATOM 918 O O . PRO A 1 115 ? -2.758 6.727 21.516 1 68.06 115 PRO A O 1
ATOM 921 N N . VAL A 1 116 ? -3.17 8.961 21.5 1 74.19 116 VAL A N 1
ATOM 922 C CA . VAL A 1 116 ? -4.434 8.852 20.781 1 74.19 116 VAL A CA 1
ATOM 923 C C . VAL A 1 116 ? -4.176 8.953 19.281 1 74.19 116 VAL A C 1
ATOM 925 O O . VAL A 1 116 ? -3.779 10.008 18.781 1 74.19 116 VAL A O 1
ATOM 928 N N . VAL A 1 117 ? -4.469 7.891 18.547 1 74.56 117 VAL A N 1
ATOM 929 C CA . VAL A 1 117 ? -4.047 7.832 17.156 1 74.56 117 VAL A CA 1
ATOM 930 C C . VAL A 1 117 ? -5.258 8 16.234 1 74.56 117 VAL A C 1
ATOM 932 O O . VAL A 1 117 ? -5.109 8.164 15.023 1 74.56 117 VAL A O 1
ATOM 935 N N . THR A 1 118 ? -6.418 7.992 16.844 1 87.56 118 THR A N 1
ATOM 936 C CA . THR A 1 118 ? -7.633 8.195 16.062 1 87.56 118 THR A CA 1
ATOM 937 C C . THR A 1 118 ? -8.461 9.344 16.625 1 87.56 118 THR A C 1
ATOM 939 O O . THR A 1 118 ? -8.414 9.609 17.828 1 87.56 118 THR A O 1
ATOM 942 N N . PRO A 1 119 ? -9.195 9.977 15.758 1 88.25 119 PRO A N 1
ATOM 943 C CA . PRO A 1 119 ? -9.992 11.117 16.234 1 88.25 119 PRO A CA 1
ATOM 944 C C . PRO A 1 119 ? -11.227 10.688 17.016 1 88.25 119 PRO A C 1
ATOM 946 O O . PRO A 1 119 ? -11.867 11.516 17.656 1 88.25 119 PRO A O 1
ATOM 949 N N . GLY A 1 120 ? -11.594 9.438 16.984 1 94.94 120 GLY A N 1
ATOM 950 C CA . GLY A 1 120 ? -12.766 8.922 17.672 1 94.94 120 GLY A CA 1
ATOM 951 C C . GLY A 1 120 ? -12.781 7.406 17.766 1 94.94 120 GLY A C 1
ATOM 952 O O . GLY A 1 120 ? -11.742 6.758 17.656 1 94.94 120 GLY A O 1
ATOM 953 N N . THR A 1 121 ? -13.977 6.879 18.141 1 95.81 121 THR A N 1
ATOM 954 C CA . THR A 1 121 ? -14.164 5.438 18.266 1 95.81 121 THR A CA 1
ATOM 955 C C . THR A 1 121 ? -15.344 4.969 17.406 1 95.81 121 THR A C 1
ATOM 957 O O . THR A 1 121 ? -16.172 5.777 16.984 1 95.81 121 THR A O 1
ATOM 960 N N . LEU A 1 122 ? -15.305 3.713 17.109 1 98.06 122 LEU A N 1
ATOM 961 C CA . LEU A 1 122 ? -16.406 3.064 16.406 1 98.06 122 LEU A CA 1
ATOM 962 C C . LEU A 1 122 ? -17.031 1.975 17.266 1 98.06 122 LEU A C 1
ATOM 964 O O . LEU A 1 122 ? -16.328 1.231 17.953 1 98.06 122 LEU A O 1
ATOM 968 N N . THR A 1 123 ? -18.344 1.866 17.234 1 98.06 123 THR A N 1
ATOM 969 C CA . THR A 1 123 ? -19.094 0.791 17.875 1 98.06 123 THR A CA 1
ATOM 970 C C . THR A 1 123 ? -20.109 0.182 16.922 1 98.06 123 THR A C 1
ATOM 972 O O . THR A 1 123 ? -20.703 0.893 16.109 1 98.06 123 THR A O 1
ATOM 975 N N . ILE A 1 124 ? -20.312 -1.113 17.094 1 98.25 124 ILE A N 1
ATOM 976 C CA . ILE A 1 124 ? -21.328 -1.767 16.281 1 98.25 124 ILE A CA 1
ATOM 977 C C . ILE A 1 124 ? -22.719 -1.486 16.859 1 98.25 124 ILE A C 1
ATOM 979 O O . ILE A 1 124 ? -23.016 -1.897 17.969 1 98.25 124 ILE A O 1
ATOM 983 N N . ALA A 1 125 ? -23.531 -0.766 16.156 1 98.44 125 ALA A N 1
ATOM 984 C CA . ALA A 1 125 ? -24.891 -0.477 16.578 1 98.44 125 ALA A CA 1
ATOM 985 C C . ALA A 1 125 ? -25.875 -1.487 15.992 1 98.44 125 ALA A C 1
ATOM 987 O O . ALA A 1 125 ? -26.938 -1.729 16.562 1 98.44 125 ALA A O 1
ATOM 988 N N . LYS A 1 126 ? -25.578 -2.018 14.836 1 98.25 126 LYS A N 1
ATOM 989 C CA . LYS A 1 126 ? -26.359 -3.033 14.117 1 98.25 126 LYS A CA 1
ATOM 990 C C . LYS A 1 126 ? -25.438 -4.039 13.438 1 98.25 126 LYS A C 1
ATOM 992 O O . LYS A 1 126 ? -24.594 -3.66 12.617 1 98.25 126 LYS A O 1
ATOM 997 N N . PRO A 1 127 ? -25.578 -5.305 13.797 1 98.31 127 PRO A N 1
ATOM 998 C CA . PRO A 1 127 ? -24.734 -6.301 13.141 1 98.31 127 PRO A CA 1
ATOM 999 C C . PRO A 1 127 ? -25.109 -6.535 11.68 1 98.31 127 PRO A C 1
ATOM 1001 O O . PRO A 1 127 ? -26.297 -6.457 11.328 1 98.31 127 PRO A O 1
ATOM 1004 N N . ALA A 1 128 ? -24.141 -6.762 10.914 1 98.62 128 ALA A N 1
ATOM 1005 C CA . ALA A 1 128 ? -24.391 -7.148 9.523 1 98.62 128 ALA A CA 1
ATOM 1006 C C . ALA A 1 128 ? -24.672 -8.648 9.414 1 98.62 128 ALA A C 1
ATOM 1008 O O . ALA A 1 128 ? -24.156 -9.438 10.211 1 98.62 128 ALA A O 1
ATOM 1009 N N . ARG A 1 129 ? -25.438 -9.023 8.453 1 98.56 129 ARG A N 1
ATOM 1010 C CA . ARG A 1 129 ? -25.656 -10.43 8.133 1 98.56 129 ARG A CA 1
ATOM 1011 C C . ARG A 1 129 ? -24.781 -10.859 6.957 1 98.56 129 ARG A C 1
ATOM 1013 O O . ARG A 1 129 ? -24.672 -10.141 5.965 1 98.56 129 ARG A O 1
ATOM 1020 N N . ARG A 1 130 ? -24.25 -12.062 7.113 1 98.31 130 ARG A N 1
ATOM 1021 C CA . ARG A 1 130 ? -23.391 -12.57 6.059 1 98.31 130 ARG A CA 1
ATOM 1022 C C . ARG A 1 130 ? -24.172 -12.844 4.785 1 98.31 130 ARG A C 1
ATOM 1024 O O . ARG A 1 130 ? -25.281 -13.383 4.84 1 98.31 130 ARG A O 1
ATOM 1031 N N . GLN A 1 131 ? -23.703 -12.461 3.658 1 98.38 131 GLN A N 1
ATOM 1032 C CA . GLN A 1 131 ? -24.219 -12.828 2.346 1 98.38 131 GLN A CA 1
ATOM 1033 C C . GLN A 1 131 ? -23.125 -13.406 1.463 1 98.38 131 GLN A C 1
ATOM 1035 O O . GLN A 1 131 ? -21.938 -13.352 1.814 1 98.38 131 GLN A O 1
ATOM 1040 N N . THR A 1 132 ? -23.562 -14.047 0.347 1 98.06 132 THR A N 1
ATOM 1041 C CA . THR A 1 132 ? -22.594 -14.484 -0.655 1 98.06 132 THR A CA 1
ATOM 1042 C C . THR A 1 132 ? -21.938 -13.281 -1.333 1 98.06 132 THR A C 1
ATOM 1044 O O . THR A 1 132 ? -22.609 -12.281 -1.601 1 98.06 132 THR A O 1
ATOM 1047 N N . LEU A 1 133 ? -20.672 -13.438 -1.564 1 97.94 133 LEU A N 1
ATOM 1048 C CA . LEU A 1 133 ? -19.953 -12.398 -2.297 1 97.94 133 LEU A CA 1
ATOM 1049 C C . LEU A 1 133 ? -20.625 -12.133 -3.643 1 97.94 133 LEU A C 1
ATOM 1051 O O . LEU A 1 133 ? -20.922 -13.062 -4.387 1 97.94 133 LEU A O 1
ATOM 1055 N N . GLN A 1 134 ? -20.812 -10.859 -3.998 1 97.69 134 GLN A N 1
ATOM 1056 C CA . GLN A 1 134 ? -21.641 -10.539 -5.16 1 97.69 134 GLN A CA 1
ATOM 1057 C C . GLN A 1 134 ? -20.781 -10.383 -6.414 1 97.69 134 GLN A C 1
ATOM 1059 O O . GLN A 1 134 ? -21.297 -10.148 -7.504 1 97.69 134 GLN A O 1
ATOM 1064 N N . VAL A 1 135 ? -19.453 -10.445 -6.336 1 97.69 135 VAL A N 1
ATOM 1065 C CA . VAL A 1 135 ? -18.5 -10.398 -7.445 1 97.69 135 VAL A CA 1
ATOM 1066 C C . VAL A 1 135 ? -17.516 -11.562 -7.332 1 97.69 135 VAL A C 1
ATOM 1068 O O . VAL A 1 135 ? -17.312 -12.117 -6.246 1 97.69 135 VAL A O 1
ATOM 1071 N N . PRO A 1 136 ? -16.922 -11.961 -8.453 1 96.12 136 PRO A N 1
ATOM 1072 C CA . PRO A 1 136 ? -15.891 -12.992 -8.336 1 96.12 136 PRO A CA 1
ATOM 1073 C C . PRO A 1 136 ? -14.742 -12.57 -7.418 1 96.12 136 PRO A C 1
ATOM 1075 O O . PRO A 1 136 ? -14.219 -11.461 -7.543 1 96.12 136 PRO A O 1
ATOM 1078 N N . GLU A 1 137 ? -14.367 -13.477 -6.586 1 96.5 137 GLU A N 1
ATOM 1079 C CA . GLU A 1 137 ? -13.391 -13.141 -5.562 1 96.5 137 GLU A CA 1
ATOM 1080 C C . GLU A 1 137 ? -12.055 -12.734 -6.188 1 96.5 137 GLU A C 1
ATOM 1082 O O . GLU A 1 137 ? -11.367 -11.852 -5.672 1 96.5 137 GLU A O 1
ATOM 1087 N N . ASN A 1 138 ? -11.664 -13.43 -7.262 1 95.44 138 ASN A N 1
ATOM 1088 C CA . ASN A 1 138 ? -10.398 -13.094 -7.906 1 95.44 138 ASN A CA 1
ATOM 1089 C C . ASN A 1 138 ? -10.398 -11.672 -8.453 1 95.44 138 ASN A C 1
ATOM 1091 O O . ASN A 1 138 ? -9.391 -10.969 -8.375 1 95.44 138 ASN A O 1
ATOM 1095 N N . GLN A 1 139 ? -11.539 -11.25 -8.938 1 96.44 139 GLN A N 1
ATOM 1096 C CA . GLN A 1 139 ? -11.641 -9.891 -9.445 1 96.44 139 GLN A CA 1
ATOM 1097 C C . GLN A 1 139 ? -11.617 -8.875 -8.312 1 96.44 139 GLN A C 1
ATOM 1099 O O . GLN A 1 139 ? -11 -7.812 -8.438 1 96.44 139 GLN A O 1
ATOM 1104 N N . LEU A 1 140 ? -12.281 -9.195 -7.234 1 98 140 LEU A N 1
ATOM 1105 C CA . LEU A 1 140 ? -12.266 -8.32 -6.066 1 98 140 LEU A CA 1
ATOM 1106 C C . LEU A 1 140 ? -10.852 -8.203 -5.5 1 98 140 LEU A C 1
ATOM 1108 O O . LEU A 1 140 ? -10.414 -7.105 -5.145 1 98 140 LEU A O 1
ATOM 1112 N N . THR A 1 141 ? -10.156 -9.289 -5.496 1 97.81 141 THR A N 1
ATOM 1113 C CA . THR A 1 141 ? -8.773 -9.312 -5.027 1 97.81 141 THR A CA 1
ATOM 1114 C C . THR A 1 141 ? -7.891 -8.43 -5.91 1 97.81 141 THR A C 1
ATOM 1116 O O . THR A 1 141 ? -7.059 -7.672 -5.406 1 97.81 141 THR A O 1
ATOM 1119 N N . ASP A 1 142 ? -8.125 -8.523 -7.184 1 97.38 142 ASP A N 1
ATOM 1120 C CA . ASP A 1 142 ? -7.355 -7.703 -8.117 1 97.38 142 ASP A CA 1
ATOM 1121 C C . ASP A 1 142 ? -7.574 -6.215 -7.848 1 97.38 142 ASP A C 1
ATOM 1123 O O . ASP A 1 142 ? -6.617 -5.438 -7.82 1 97.38 142 ASP A O 1
ATOM 1127 N N . ARG A 1 143 ? -8.797 -5.812 -7.672 1 97.88 143 ARG A N 1
ATOM 1128 C CA . ARG A 1 143 ? -9.125 -4.418 -7.395 1 97.88 143 ARG A CA 1
ATOM 1129 C C . ARG A 1 143 ? -8.531 -3.971 -6.062 1 97.88 143 ARG A C 1
ATOM 1131 O O . ARG A 1 143 ? -8.07 -2.834 -5.93 1 97.88 143 ARG A O 1
ATOM 1138 N N . PHE A 1 144 ? -8.578 -4.926 -5.125 1 98.75 144 PHE A N 1
ATOM 1139 C CA . PHE A 1 144 ? -8.031 -4.656 -3.801 1 98.75 144 PHE A CA 1
ATOM 1140 C C . PHE A 1 144 ? -6.531 -4.398 -3.877 1 98.75 144 PHE A C 1
ATOM 1142 O O . PHE A 1 144 ? -6.039 -3.398 -3.348 1 98.75 144 PHE A O 1
ATOM 1149 N N . ILE A 1 145 ? -5.805 -5.18 -4.57 1 98.56 145 ILE A N 1
ATOM 1150 C CA . ILE A 1 145 ? -4.359 -5.062 -4.738 1 98.56 145 ILE A CA 1
ATOM 1151 C C . ILE A 1 145 ? -4.027 -3.779 -5.496 1 98.56 145 ILE A C 1
ATOM 1153 O O . ILE A 1 145 ? -3.104 -3.055 -5.125 1 98.56 145 ILE A O 1
ATOM 1157 N N . ALA A 1 146 ? -4.785 -3.502 -6.504 1 98.12 146 ALA A N 1
ATOM 1158 C CA . ALA A 1 146 ? -4.562 -2.277 -7.27 1 98.12 146 ALA A CA 1
ATOM 1159 C C . ALA A 1 146 ? -4.715 -1.044 -6.383 1 98.12 146 ALA A C 1
ATOM 1161 O O . ALA A 1 146 ? -3.945 -0.088 -6.5 1 98.12 146 ALA A O 1
ATOM 1162 N N . SER A 1 147 ? -5.684 -1.042 -5.566 1 98.44 147 SER A N 1
ATOM 1163 C CA . SER A 1 147 ? -5.938 0.089 -4.68 1 98.44 147 SER A CA 1
ATOM 1164 C C . SER A 1 147 ? -4.84 0.221 -3.625 1 98.44 147 SER A C 1
ATOM 1166 O O . SER A 1 147 ? -4.414 1.331 -3.299 1 98.44 147 SER A O 1
ATOM 1168 N N . LEU A 1 148 ? -4.449 -0.899 -3.066 1 98.56 148 LEU A N 1
ATOM 1169 C CA . LEU A 1 148 ? -3.307 -0.864 -2.162 1 98.56 148 LEU A CA 1
ATOM 1170 C C . LEU A 1 148 ? -2.076 -0.294 -2.861 1 98.56 148 LEU A C 1
ATOM 1172 O O . LEU A 1 148 ? -1.371 0.547 -2.299 1 98.56 148 LEU A O 1
ATOM 1176 N N . ASN A 1 149 ? -1.84 -0.785 -4.074 1 98.38 149 ASN A N 1
ATOM 1177 C CA . ASN A 1 149 ? -0.698 -0.307 -4.848 1 98.38 149 ASN A CA 1
ATOM 1178 C C . ASN A 1 149 ? -0.78 1.196 -5.094 1 98.38 149 ASN A C 1
ATOM 1180 O O . ASN A 1 149 ? 0.238 1.892 -5.062 1 98.38 149 ASN A O 1
ATOM 1184 N N . ARG A 1 150 ? -1.945 1.673 -5.379 1 97.38 150 ARG A N 1
ATOM 1185 C CA . ARG A 1 150 ? -2.141 3.107 -5.555 1 97.38 150 ARG A CA 1
ATOM 1186 C C . ARG A 1 150 ? -1.646 3.881 -4.336 1 97.38 150 ARG A C 1
ATOM 1188 O O . ARG A 1 150 ? -0.973 4.902 -4.477 1 97.38 150 ARG A O 1
ATOM 1195 N N . GLU A 1 151 ? -1.978 3.404 -3.143 1 95.69 151 GLU A N 1
ATOM 1196 C CA . GLU A 1 151 ? -1.54 4.047 -1.907 1 95.69 151 GLU A CA 1
ATOM 1197 C C . GLU A 1 151 ? -0.024 3.963 -1.747 1 95.69 151 GLU A C 1
ATOM 1199 O O . GLU A 1 151 ? 0.61 4.91 -1.276 1 95.69 151 GLU A O 1
ATOM 1204 N N . VAL A 1 152 ? 0.573 2.867 -2.123 1 95.62 152 VAL A N 1
ATOM 1205 C CA . VAL A 1 152 ? 2.02 2.699 -2.035 1 95.62 152 VAL A CA 1
ATOM 1206 C C . VAL A 1 152 ? 2.713 3.658 -3 1 95.62 152 VAL A C 1
ATOM 1208 O O . VAL A 1 152 ? 3.689 4.316 -2.637 1 95.62 152 VAL A O 1
ATOM 1211 N N . VAL A 1 153 ? 2.18 3.721 -4.211 1 93.75 153 VAL A N 1
ATOM 1212 C CA . VAL A 1 153 ? 2.738 4.609 -5.227 1 93.75 153 VAL A CA 1
ATOM 1213 C C . VAL A 1 153 ? 2.682 6.055 -4.734 1 93.75 153 VAL A C 1
ATOM 1215 O O . VAL A 1 153 ? 3.666 6.789 -4.84 1 93.75 153 VAL A O 1
ATOM 1218 N N . LYS A 1 154 ? 1.583 6.484 -4.184 1 88.62 154 LYS A N 1
ATOM 1219 C CA . LYS A 1 154 ? 1.448 7.828 -3.631 1 88.62 154 LYS A CA 1
ATOM 1220 C C . LYS A 1 154 ? 2.504 8.086 -2.559 1 88.62 154 LYS A C 1
ATOM 1222 O O . LYS A 1 154 ? 3.117 9.156 -2.531 1 88.62 154 LYS A O 1
ATOM 1227 N N . ALA A 1 155 ? 2.639 7.148 -1.701 1 87.75 155 ALA A N 1
ATOM 1228 C CA . ALA A 1 155 ? 3.582 7.273 -0.593 1 87.75 155 ALA A CA 1
ATOM 1229 C C . ALA A 1 155 ? 5.012 7.445 -1.104 1 87.75 155 ALA A C 1
ATOM 1231 O O . ALA A 1 155 ? 5.773 8.258 -0.575 1 87.75 155 ALA A O 1
ATOM 1232 N N . LYS A 1 156 ? 5.371 6.699 -2.07 1 84.81 156 LYS A N 1
ATOM 1233 C CA . LYS A 1 156 ? 6.727 6.746 -2.609 1 84.81 156 LYS A CA 1
ATOM 1234 C C . LYS A 1 156 ? 6.977 8.055 -3.352 1 84.81 156 LYS A C 1
ATOM 1236 O O . LYS A 1 156 ? 8.117 8.531 -3.42 1 84.81 156 LYS A O 1
ATOM 1241 N N . GLN A 1 157 ? 5.926 8.617 -3.852 1 77.56 157 GLN A N 1
ATOM 1242 C CA . GLN A 1 157 ? 6.035 9.898 -4.531 1 77.56 157 GLN A CA 1
ATOM 1243 C C . GLN A 1 157 ? 6.176 11.039 -3.527 1 77.56 157 GLN A C 1
ATOM 1245 O O . GLN A 1 157 ? 6.855 12.031 -3.801 1 77.56 157 GLN A O 1
ATOM 1250 N N . VAL A 1 158 ? 5.504 10.945 -2.34 1 64.81 158 VAL A N 1
ATOM 1251 C CA . VAL A 1 158 ? 5.566 11.961 -1.299 1 64.81 158 VAL A CA 1
ATOM 1252 C C . VAL A 1 158 ? 6.941 11.945 -0.639 1 64.81 158 VAL A C 1
ATOM 1254 O O . VAL A 1 158 ? 7.508 13 -0.343 1 64.81 158 VAL A O 1
ATOM 1257 N N . VAL A 1 159 ? 7.41 10.734 -0.173 1 56.66 159 VAL A N 1
ATOM 1258 C CA . VAL A 1 159 ? 8.719 10.664 0.467 1 56.66 159 VAL A CA 1
ATOM 1259 C C . VAL A 1 159 ? 9.742 11.453 -0.354 1 56.66 159 VAL A C 1
ATOM 1261 O O . VAL A 1 159 ? 10.625 12.102 0.204 1 56.66 159 VAL A O 1
ATOM 1264 N N . LYS A 1 160 ? 9.383 11.453 -1.631 1 54.5 160 LYS A N 1
ATOM 1265 C CA . LYS A 1 160 ? 10.312 12.219 -2.455 1 54.5 160 LYS A CA 1
ATOM 1266 C C . LYS A 1 160 ? 10.18 13.719 -2.182 1 54.5 160 LYS A C 1
ATOM 1268 O O . LYS A 1 160 ? 11.117 14.477 -2.402 1 54.5 160 LYS A O 1
ATOM 1273 N N . GLY A 1 161 ? 9.109 14.266 -1.607 1 50.19 161 GLY A N 1
ATOM 1274 C CA . GLY A 1 161 ? 9.086 15.719 -1.567 1 50.19 161 GLY A CA 1
ATOM 1275 C C . GLY A 1 161 ? 8.555 16.266 -0.26 1 50.19 161 GLY A C 1
ATOM 1276 O O . GLY A 1 161 ? 7.531 15.805 0.245 1 50.19 161 GLY A O 1
ATOM 1277 N N . LEU A 1 162 ? 9.352 16.781 0.714 1 54.44 162 LEU A N 1
ATOM 1278 C CA . LEU A 1 162 ? 8.914 17.797 1.658 1 54.44 162 LEU A CA 1
ATOM 1279 C C . LEU A 1 162 ? 7.824 18.672 1.052 1 54.44 162 LEU A C 1
ATOM 1281 O O . LEU A 1 162 ? 7.16 19.438 1.764 1 54.44 162 LEU A O 1
ATOM 1285 N N . GLY A 1 163 ? 7.68 18.375 -0.235 1 54.44 163 GLY A N 1
ATOM 1286 C CA . GLY A 1 163 ? 6.789 19.203 -1.019 1 54.44 163 GLY A CA 1
ATOM 1287 C C . GLY A 1 163 ? 5.324 18.969 -0.71 1 54.44 163 GLY A C 1
ATOM 1288 O O . GLY A 1 163 ? 4.484 19.844 -0.959 1 54.44 163 GLY A O 1
ATOM 1289 N N . GLN A 1 164 ? 4.996 17.969 -0.194 1 56.06 164 GLN A N 1
ATOM 1290 C CA . GLN A 1 164 ? 3.59 17.688 0.082 1 56.06 164 GLN A CA 1
ATOM 1291 C C . GLN A 1 164 ? 3.15 18.312 1.404 1 56.06 164 GLN A C 1
ATOM 1293 O O . GLN A 1 164 ? 1.954 18.406 1.683 1 56.06 164 GLN A O 1
ATOM 1298 N N . PHE A 1 165 ? 4.055 18.578 2.164 1 59.09 165 PHE A N 1
ATOM 1299 C CA . PHE A 1 165 ? 3.771 19.266 3.418 1 59.09 165 PHE A CA 1
ATOM 1300 C C . PHE A 1 165 ? 3.732 20.781 3.209 1 59.09 165 PHE A C 1
ATOM 1302 O O . PHE A 1 165 ? 4.508 21.328 2.422 1 59.09 165 PHE A O 1
ATOM 1309 N N . SER A 1 166 ? 2.701 21.328 3.762 1 56.84 166 SER A N 1
ATOM 1310 C CA . SER A 1 166 ? 2.633 22.781 3.646 1 56.84 166 SER A CA 1
ATOM 1311 C C . SER A 1 166 ? 3.814 23.453 4.344 1 56.84 166 SER A C 1
ATOM 1313 O O . SER A 1 166 ? 4.477 22.844 5.18 1 56.84 166 SER A O 1
ATOM 1315 N N . THR A 1 167 ? 3.873 24.594 3.896 1 58.03 167 THR A N 1
ATOM 1316 C CA . THR A 1 167 ? 4.875 25.391 4.586 1 58.03 167 THR A CA 1
ATOM 1317 C C . THR A 1 167 ? 4.566 25.469 6.082 1 58.03 167 THR A C 1
ATOM 1319 O O . THR A 1 167 ? 5.473 25.375 6.914 1 58.03 167 THR A O 1
ATOM 1322 N N . ALA A 1 168 ? 3.348 25.5 6.391 1 56.56 168 ALA A N 1
ATOM 1323 C CA . ALA A 1 168 ? 2.904 25.547 7.781 1 56.56 168 ALA A CA 1
ATOM 1324 C C . ALA A 1 168 ? 3.234 24.25 8.508 1 56.56 168 ALA A C 1
ATOM 1326 O O . ALA A 1 168 ? 3.66 24.266 9.664 1 56.56 168 ALA A O 1
ATOM 1327 N N . ASP A 1 169 ? 3.143 23.172 7.883 1 64.81 169 ASP A N 1
ATOM 1328 C CA . ASP A 1 169 ? 3.479 21.875 8.453 1 64.81 169 ASP A CA 1
ATOM 1329 C C . ASP A 1 169 ? 4.969 21.781 8.766 1 64.81 169 ASP A C 1
ATOM 1331 O O . ASP A 1 169 ? 5.359 21.266 9.812 1 64.81 169 ASP A O 1
ATOM 1335 N N . LEU A 1 170 ? 5.664 22.281 7.824 1 64.19 170 LEU A N 1
ATOM 1336 C CA . LEU A 1 170 ? 7.117 22.25 7.977 1 64.19 170 LEU A CA 1
ATOM 1337 C C . LEU A 1 170 ? 7.555 23.109 9.156 1 64.19 170 LEU A C 1
ATOM 1339 O O . LEU A 1 170 ? 8.398 22.703 9.953 1 64.19 170 LEU A O 1
ATOM 1343 N N . PHE A 1 171 ? 6.809 24.125 9.266 1 59.59 171 PHE A N 1
ATOM 1344 C CA . PHE A 1 171 ? 7.125 25.031 10.367 1 59.59 171 PHE A CA 1
ATOM 1345 C C . PHE A 1 171 ? 6.699 24.422 11.703 1 59.59 171 PHE A C 1
ATOM 1347 O O . PHE A 1 171 ? 7.43 24.516 12.688 1 59.59 171 PHE A O 1
ATOM 1354 N N . THR A 1 172 ? 5.617 23.938 11.703 1 61.72 172 THR A N 1
ATOM 1355 C CA . THR A 1 172 ? 5.109 23.312 12.922 1 61.72 172 THR A CA 1
ATOM 1356 C C . THR A 1 172 ? 6.047 22.203 13.398 1 61.72 172 THR A C 1
ATOM 1358 O O . THR A 1 172 ? 6.336 22.094 14.594 1 61.72 172 THR A O 1
ATOM 1361 N N . GLU A 1 173 ? 6.523 21.516 12.469 1 63.97 173 GLU A N 1
ATOM 1362 C CA . GLU A 1 173 ? 7.457 20.438 12.805 1 63.97 173 GLU A CA 1
ATOM 1363 C C . GLU A 1 173 ? 8.789 21 13.297 1 63.97 173 GLU A C 1
ATOM 1365 O O . GLU A 1 173 ? 9.359 20.5 14.266 1 63.97 173 GLU A O 1
ATOM 1370 N N . LEU A 1 174 ? 9.172 21.969 12.672 1 60.81 174 LEU A N 1
ATOM 1371 C CA . LEU A 1 174 ? 10.422 22.609 13.062 1 60.81 174 LEU A CA 1
ATOM 1372 C C . LEU A 1 174 ? 10.305 23.234 14.445 1 60.81 174 LEU A C 1
ATOM 1374 O O . LEU A 1 174 ? 11.242 23.172 15.25 1 60.81 174 LEU A O 1
ATOM 1378 N N . ARG A 1 175 ? 9.148 23.766 14.703 1 56.38 175 ARG A N 1
ATOM 1379 C CA . ARG A 1 175 ? 8.867 24.344 16.016 1 56.38 175 ARG A CA 1
ATOM 1380 C C . ARG A 1 175 ? 8.867 23.266 17.094 1 56.38 175 ARG A C 1
ATOM 1382 O O . ARG A 1 175 ? 9.406 23.469 18.188 1 56.38 175 ARG A O 1
ATOM 1389 N N . LYS A 1 176 ? 8.32 22.25 16.844 1 60.41 176 LYS A N 1
ATOM 1390 C CA . LYS A 1 176 ? 8.281 21.125 17.781 1 60.41 176 LYS A CA 1
ATOM 1391 C C . LYS A 1 176 ? 9.695 20.672 18.141 1 60.41 176 LYS A C 1
ATOM 1393 O O . LYS A 1 176 ? 9.969 20.344 19.297 1 60.41 176 LYS A O 1
ATOM 1398 N N . ARG A 1 177 ? 10.477 20.703 17.141 1 57.66 177 ARG A N 1
ATOM 1399 C CA . ARG A 1 177 ? 11.852 20.266 17.359 1 57.66 177 ARG A CA 1
ATOM 1400 C C . ARG A 1 177 ? 12.633 21.312 18.156 1 57.66 177 ARG A C 1
ATOM 1402 O O . ARG A 1 177 ? 13.562 20.984 18.891 1 57.66 177 ARG A O 1
ATOM 1409 N N . THR A 1 178 ? 12.305 22.453 17.828 1 48.81 178 THR A N 1
ATOM 1410 C CA . THR A 1 178 ? 13 23.547 18.484 1 48.81 178 THR A CA 1
ATOM 1411 C C . THR A 1 178 ? 12.461 23.75 19.906 1 48.81 178 THR A C 1
ATOM 1413 O O . THR A 1 178 ? 13.102 24.406 20.719 1 48.81 178 THR A O 1
ATOM 1416 N N . ALA A 1 179 ? 11.359 23.344 20 1 46.78 179 ALA A N 1
ATOM 1417 C CA . ALA A 1 179 ? 10.844 23.5 21.359 1 46.78 179 ALA A CA 1
ATOM 1418 C C . ALA A 1 179 ? 11.812 22.922 22.391 1 46.78 179 ALA A C 1
ATOM 1420 O O . ALA A 1 179 ? 11.82 23.328 23.547 1 46.78 179 ALA A O 1
ATOM 1421 N N . ASP A 1 180 ? 12.688 22.016 21.922 1 44.69 180 ASP A N 1
ATOM 1422 C CA . ASP A 1 180 ? 13.812 21.719 22.797 1 44.69 180 ASP A CA 1
ATOM 1423 C C . ASP A 1 180 ? 14.961 22.719 22.562 1 44.69 180 ASP A C 1
ATOM 1425 O O . ASP A 1 180 ? 16.031 22.328 22.094 1 44.69 180 ASP A O 1
ATOM 1429 N N . TYR A 1 181 ? 14.656 23.844 22.203 1 39.5 181 TYR A N 1
ATOM 1430 C CA . TYR A 1 181 ? 15.523 24.984 21.938 1 39.5 181 TYR A CA 1
ATOM 1431 C C . TYR A 1 181 ? 16.453 25.266 23.109 1 39.5 181 TYR A C 1
ATOM 1433 O O . TYR A 1 181 ? 15.992 25.406 24.25 1 39.5 181 TYR A O 1
ATOM 1441 N N . ASP A 1 182 ? 17.672 24.859 22.953 1 43.5 182 ASP A N 1
ATOM 1442 C CA . ASP A 1 182 ? 18.688 25.172 23.953 1 43.5 182 ASP A CA 1
ATOM 1443 C C . ASP A 1 182 ? 19.016 26.672 23.969 1 43.5 182 ASP A C 1
ATOM 1445 O O . ASP A 1 182 ? 19.656 27.172 23.047 1 43.5 182 ASP A O 1
ATOM 1449 N N . ILE A 1 183 ? 18.438 27.453 24.812 1 42.75 183 ILE A N 1
ATOM 1450 C CA . ILE A 1 183 ? 18.594 28.891 25 1 42.75 183 ILE A CA 1
ATOM 1451 C C . ILE A 1 183 ? 20.078 29.219 25.172 1 42.75 183 ILE A C 1
ATOM 1453 O O . ILE A 1 183 ? 20.547 30.281 24.75 1 42.75 183 ILE A O 1
ATOM 1457 N N . TYR A 1 184 ? 20.859 28.297 25.625 1 45.62 184 TYR A N 1
ATOM 1458 C CA . TYR A 1 184 ? 22.234 28.594 26.016 1 45.62 184 TYR A CA 1
ATOM 1459 C C . TYR A 1 184 ? 23.188 28.375 24.844 1 45.62 184 TYR A C 1
ATOM 1461 O O . TYR A 1 184 ? 24.297 28.922 24.828 1 45.62 184 TYR A O 1
ATOM 1469 N N . HIS A 1 185 ? 23.016 27.531 23.875 1 45.5 185 HIS A N 1
ATOM 1470 C CA . HIS A 1 185 ? 23.906 27.312 22.734 1 45.5 185 HIS A CA 1
ATOM 1471 C C . HIS A 1 185 ? 23.156 27.484 21.422 1 45.5 185 HIS A C 1
ATOM 1473 O O . HIS A 1 185 ? 22.828 26.5 20.75 1 45.5 185 HIS A O 1
ATOM 1479 N N . PRO A 1 186 ? 22.766 28.797 21.188 1 45.16 186 PRO A N 1
ATOM 1480 C CA . PRO A 1 186 ? 21.938 29.156 20.016 1 45.16 186 PRO A CA 1
ATOM 1481 C C . PRO A 1 186 ? 22.531 28.656 18.703 1 45.16 186 PRO A C 1
ATOM 1483 O O . PRO A 1 186 ? 21.797 28.391 17.75 1 45.16 186 PRO A O 1
ATOM 1486 N N . ASP A 1 187 ? 23.797 28.578 18.609 1 46.5 187 ASP A N 1
ATOM 1487 C CA . ASP A 1 187 ? 24.484 28.141 17.391 1 46.5 187 ASP A CA 1
ATOM 1488 C C . ASP A 1 187 ? 24.109 26.703 17.047 1 46.5 187 ASP A C 1
ATOM 1490 O O . ASP A 1 187 ? 24.266 26.281 15.898 1 46.5 187 ASP A O 1
ATOM 1494 N N . LYS A 1 188 ? 23.797 26.062 18.016 1 47.69 188 LYS A N 1
ATOM 1495 C CA . LYS A 1 188 ? 23.453 24.656 17.828 1 47.69 188 LYS A CA 1
ATOM 1496 C C . LYS A 1 188 ? 22 24.5 17.359 1 47.69 188 LYS A C 1
ATOM 1498 O O . LYS A 1 188 ? 21.578 23.406 16.969 1 47.69 188 LYS A O 1
ATOM 1503 N N . ASN A 1 189 ? 21.344 25.5 17.5 1 45.62 189 ASN A N 1
ATOM 1504 C CA . ASN A 1 189 ? 19.938 25.453 17.094 1 45.62 189 ASN A CA 1
ATOM 1505 C C . ASN A 1 189 ? 19.781 25.594 15.586 1 45.62 189 ASN A C 1
ATOM 1507 O O . ASN A 1 189 ? 20.234 26.594 15.008 1 45.62 189 ASN A O 1
ATOM 1511 N N . LEU A 1 190 ? 19.812 24.594 14.93 1 46.66 190 LEU A N 1
ATOM 1512 C CA . LEU A 1 190 ? 19.641 24.531 13.484 1 46.66 190 LEU A CA 1
ATOM 1513 C C . LEU A 1 190 ? 18.703 25.625 12.992 1 46.66 190 LEU A C 1
ATOM 1515 O O . LEU A 1 190 ? 18.906 26.188 11.914 1 46.66 190 LEU A O 1
ATOM 1519 N N . TYR A 1 191 ? 17.938 26.062 13.781 1 46.16 191 TYR A N 1
ATOM 1520 C CA . TYR A 1 191 ? 17.047 27.203 13.555 1 46.16 191 TYR A CA 1
ATOM 1521 C C . TYR A 1 191 ? 17.859 28.484 13.367 1 46.16 191 TYR A C 1
ATOM 1523 O O . TYR A 1 191 ? 17.594 29.25 12.43 1 46.16 191 TYR A O 1
ATOM 1531 N N . ASP A 1 192 ? 18.688 28.672 14.258 1 48.59 192 ASP A N 1
ATOM 1532 C CA . ASP A 1 192 ? 19.5 29.891 14.203 1 48.59 192 ASP A CA 1
ATOM 1533 C C . ASP A 1 192 ? 20.344 29.922 12.938 1 48.59 192 ASP A C 1
ATOM 1535 O O . ASP A 1 192 ? 20.5 30.969 12.297 1 48.59 192 ASP A O 1
ATOM 1539 N N . GLN A 1 193 ? 20.797 28.781 12.57 1 48.66 193 GLN A N 1
ATOM 1540 C CA . GLN A 1 193 ? 21.578 28.719 11.344 1 48.66 193 GLN A CA 1
ATOM 1541 C C . GLN A 1 193 ? 20.703 28.984 10.117 1 48.66 193 GLN A C 1
ATOM 1543 O O . GLN A 1 193 ? 21.125 29.672 9.188 1 48.66 193 GLN A O 1
ATOM 1548 N N . PHE A 1 194 ? 19.578 28.484 10.219 1 47.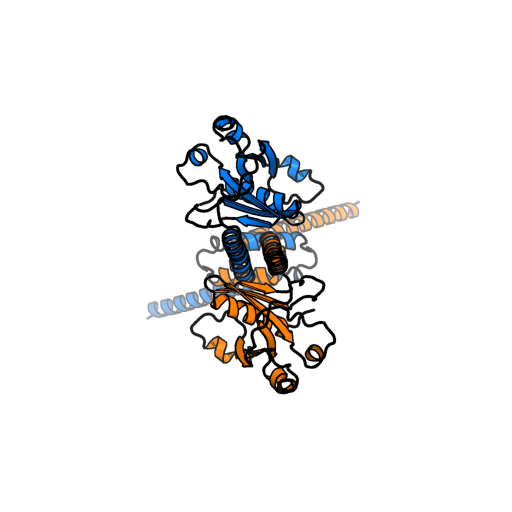66 194 PHE A N 1
ATOM 1549 C CA . PHE A 1 194 ? 18.641 28.703 9.125 1 47.66 194 PHE A CA 1
ATOM 1550 C C . PHE A 1 194 ? 18.203 30.156 9.062 1 47.66 194 PHE A C 1
ATOM 1552 O O . PHE A 1 194 ? 18.156 30.766 7.988 1 47.66 194 PHE A O 1
ATOM 1559 N N . VAL A 1 195 ? 17.891 30.641 10.125 1 49.31 195 VAL A N 1
ATOM 1560 C CA . VAL A 1 195 ? 17.516 32.062 10.219 1 49.31 195 VAL A CA 1
ATOM 1561 C C . VAL A 1 195 ? 18.688 32.938 9.781 1 49.31 195 VAL A C 1
ATOM 1563 O O . VAL A 1 195 ? 18.5 33.906 9.047 1 49.31 195 VAL A O 1
ATOM 1566 N N . ASP A 1 196 ? 19.797 32.562 10.156 1 50.66 196 ASP A N 1
ATOM 1567 C CA . ASP A 1 196 ? 20.984 33.281 9.766 1 50.66 196 ASP A CA 1
ATOM 1568 C C . ASP A 1 196 ? 21.219 33.219 8.258 1 50.66 196 ASP A C 1
ATOM 1570 O O . ASP A 1 196 ? 21.547 34.219 7.625 1 50.66 196 ASP A O 1
ATOM 1574 N N . GLU A 1 197 ? 20.969 32.125 7.77 1 49.28 197 GLU A N 1
ATOM 1575 C CA . GLU A 1 197 ? 21.172 31.969 6.332 1 49.28 197 GLU A CA 1
ATOM 1576 C C . GLU A 1 197 ? 20.078 32.688 5.539 1 49.28 197 GLU A C 1
ATOM 1578 O O . GLU A 1 197 ? 20.359 33.344 4.527 1 49.28 197 GLU A O 1
ATOM 1583 N N . LEU A 1 198 ? 18.969 32.531 5.977 1 47.78 198 LEU A N 1
ATOM 1584 C CA . LEU A 1 198 ? 17.859 33.219 5.332 1 47.78 198 LEU A CA 1
ATOM 1585 C C . LEU A 1 198 ? 18.031 34.75 5.484 1 47.78 198 LEU A C 1
ATOM 1587 O O . LEU A 1 198 ? 17.781 35.5 4.539 1 47.78 198 LEU A O 1
ATOM 1591 N N . ASN A 1 199 ? 18.281 35.031 6.664 1 49.25 199 ASN A N 1
ATOM 1592 C CA . ASN A 1 199 ? 18.594 36.438 6.895 1 49.25 199 ASN A CA 1
ATOM 1593 C C . ASN A 1 199 ? 19.75 36.906 6.02 1 49.25 199 ASN A C 1
ATOM 1595 O O . ASN A 1 199 ? 19.719 38 5.453 1 49.25 199 ASN A O 1
ATOM 1599 N N . ASN A 1 200 ? 20.656 36.062 5.922 1 51.09 200 ASN A N 1
ATOM 1600 C CA . ASN A 1 200 ? 21.781 36.438 5.066 1 51.09 200 ASN A CA 1
ATOM 1601 C C . ASN A 1 200 ? 21.375 36.5 3.598 1 51.09 200 ASN A C 1
ATOM 1603 O O . ASN A 1 200 ? 21.797 37.406 2.873 1 51.09 200 ASN A O 1
ATOM 1607 N N . THR A 1 201 ? 20.594 35.656 3.273 1 49 201 THR A N 1
ATOM 1608 C CA . THR A 1 201 ? 20.109 35.656 1.896 1 49 201 THR A CA 1
ATOM 1609 C C . THR A 1 201 ? 19.203 36.875 1.664 1 49 201 THR A C 1
ATOM 1611 O O . THR A 1 201 ? 19.297 37.531 0.637 1 49 201 THR A O 1
ATOM 1614 N N . THR A 1 202 ? 18.312 36.969 2.559 1 45.25 202 THR A N 1
ATOM 1615 C CA . THR A 1 202 ? 17.438 38.125 2.473 1 45.25 202 THR A CA 1
ATOM 1616 C C . THR A 1 202 ? 18.25 39.406 2.541 1 45.25 202 THR A C 1
ATOM 1618 O O . THR A 1 202 ? 18 40.344 1.771 1 45.25 202 THR A O 1
ATOM 1621 N N . ILE A 1 203 ? 19.094 39.375 3.479 1 47.34 203 ILE A N 1
ATOM 1622 C CA . ILE A 1 203 ? 19.969 40.531 3.58 1 47.34 203 ILE A CA 1
ATOM 1623 C C . ILE A 1 203 ? 20.75 40.688 2.281 1 47.34 203 ILE A C 1
ATOM 1625 O O . ILE A 1 203 ? 20.859 41.812 1.754 1 47.34 203 ILE A O 1
ATOM 1629 N N . THR A 1 204 ? 21.21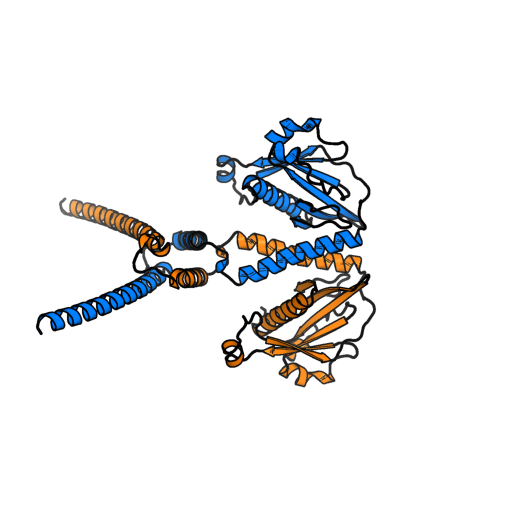9 39.625 1.823 1 51.75 204 THR A N 1
ATOM 1630 C CA . THR A 1 204 ? 21.953 39.719 0.564 1 51.75 204 THR A CA 1
ATOM 1631 C C . THR A 1 204 ? 21.031 40.188 -0.563 1 51.75 204 THR A C 1
ATOM 1633 O O . THR A 1 204 ? 21.422 41.031 -1.377 1 51.75 204 THR A O 1
ATOM 1636 N N . ALA A 1 205 ? 19.906 39.656 -0.523 1 50.59 205 ALA A N 1
ATOM 1637 C CA . ALA A 1 205 ? 18.969 40.062 -1.557 1 50.59 205 ALA A CA 1
ATOM 1638 C C . ALA A 1 205 ? 18.562 41.531 -1.378 1 50.59 205 ALA A C 1
ATOM 1640 O O . ALA A 1 205 ? 18.484 42.281 -2.352 1 50.59 205 ALA A O 1
ATOM 1641 N N . LEU A 1 206 ? 18.344 41.844 -0.17 1 47.94 206 LEU A N 1
ATOM 1642 C CA . LEU A 1 206 ? 18.031 43.25 0.119 1 47.94 206 LEU A CA 1
ATOM 1643 C C . LEU A 1 206 ? 19.219 44.156 -0.223 1 47.94 206 LEU A C 1
ATOM 1645 O O . LEU A 1 206 ? 19.031 45.219 -0.786 1 47.94 206 LEU A O 1
ATOM 1649 N N . GLN A 1 207 ? 20.359 43.688 0.081 1 51.19 207 GLN A N 1
ATOM 1650 C CA . GLN A 1 207 ? 21.562 44.438 -0.273 1 51.19 207 GLN A CA 1
ATOM 1651 C C . GLN A 1 207 ? 21.703 44.562 -1.787 1 51.19 207 GLN A C 1
ATOM 1653 O O . GLN A 1 207 ? 22.047 45.656 -2.297 1 51.19 207 GLN A O 1
ATOM 1658 N N . GLU A 1 208 ? 21.391 43.531 -2.398 1 56.88 208 GLU A N 1
ATOM 1659 C CA . GLU A 1 208 ? 21.453 43.594 -3.855 1 56.88 208 GLU A CA 1
ATOM 1660 C C . GLU A 1 208 ? 20.422 44.562 -4.418 1 56.88 208 GLU A C 1
ATOM 1662 O O . GLU A 1 208 ? 20.719 45.312 -5.352 1 56.88 208 GLU A O 1
ATOM 1667 N N . GLU A 1 209 ? 19.344 44.531 -3.834 1 51.16 209 GLU A N 1
ATOM 1668 C CA . GLU A 1 209 ? 18.312 45.469 -4.262 1 51.16 209 GLU A CA 1
ATOM 1669 C C . GLU A 1 209 ? 18.703 46.906 -3.916 1 51.16 209 GLU A C 1
ATOM 1671 O O . GLU A 1 209 ? 18.531 47.812 -4.734 1 51.16 209 GLU A O 1
ATOM 1676 N N . ILE A 1 210 ? 19.172 47.125 -2.768 1 50.31 210 ILE A N 1
ATOM 1677 C CA . ILE A 1 210 ? 19.672 48.438 -2.377 1 50.31 210 ILE A CA 1
ATOM 1678 C C . ILE A 1 210 ? 20.781 48.875 -3.342 1 50.31 210 ILE A C 1
ATOM 1680 O O . ILE A 1 210 ? 20.781 50.031 -3.799 1 50.31 210 ILE A O 1
ATOM 1684 N N . ASP A 1 211 ? 21.625 47.969 -3.613 1 56.84 211 ASP A N 1
ATOM 1685 C CA . ASP A 1 211 ? 22.703 48.312 -4.543 1 56.84 211 ASP A CA 1
ATOM 1686 C C . ASP A 1 211 ? 22.141 48.656 -5.918 1 56.84 211 ASP A C 1
ATOM 1688 O O . ASP A 1 211 ? 22.594 49.625 -6.539 1 56.84 211 ASP A O 1
ATOM 1692 N N . ALA A 1 212 ? 21.172 47.969 -6.277 1 57.75 212 ALA A N 1
ATOM 1693 C CA . ALA A 1 212 ? 20.562 48.25 -7.57 1 57.75 212 ALA A CA 1
ATOM 1694 C C . ALA A 1 212 ? 19.859 49.594 -7.555 1 57.75 212 ALA A C 1
ATOM 1696 O O . ALA A 1 212 ? 19.984 50.406 -8.492 1 57.75 212 ALA A O 1
ATOM 1697 N N . LEU A 1 213 ? 19.188 49.812 -6.535 1 51.5 213 LEU A N 1
ATOM 1698 C CA . LEU A 1 213 ? 18.484 51.062 -6.41 1 51.5 213 LEU A CA 1
ATOM 1699 C C . LEU A 1 213 ? 19.453 52.219 -6.289 1 51.5 213 LEU A C 1
ATOM 1701 O O . LEU A 1 213 ? 19.25 53.281 -6.883 1 51.5 213 LEU A O 1
ATOM 1705 N N . THR A 1 214 ? 20.391 52.031 -5.621 1 56.06 214 THR A N 1
ATOM 1706 C CA . THR A 1 214 ? 21.438 53.031 -5.496 1 56.06 214 THR A CA 1
ATOM 1707 C C . THR A 1 214 ? 22.078 53.344 -6.852 1 56.06 214 THR A C 1
ATOM 1709 O O . THR A 1 214 ? 22.312 54.5 -7.191 1 56.06 214 THR A O 1
ATOM 1712 N N . ALA A 1 215 ? 22.312 52.281 -7.551 1 60.5 215 ALA A N 1
ATOM 1713 C CA . ALA A 1 215 ? 22.859 52.469 -8.891 1 60.5 215 ALA A CA 1
ATOM 1714 C C . ALA A 1 215 ? 21.891 53.219 -9.781 1 60.5 215 ALA A C 1
ATOM 1716 O O . ALA A 1 215 ? 22.297 54.125 -10.531 1 60.5 215 ALA A O 1
ATOM 1717 N N . GLU A 1 216 ? 20.703 52.906 -9.625 1 57.41 216 GLU A N 1
ATOM 1718 C CA . GLU A 1 216 ? 19.688 53.625 -10.398 1 57.41 216 GLU A CA 1
ATOM 1719 C C . GLU A 1 216 ? 19.594 55.094 -9.984 1 57.41 216 GLU A C 1
ATOM 1721 O O . GLU A 1 216 ? 19.484 55.969 -10.836 1 57.41 216 GLU A O 1
ATOM 1726 N N . LEU A 1 217 ? 19.641 55.25 -8.781 1 54.59 217 LEU A N 1
ATOM 1727 C CA . LEU A 1 217 ? 19.609 56.625 -8.25 1 54.59 217 LEU A CA 1
ATOM 1728 C C . LEU A 1 217 ? 20.828 57.406 -8.727 1 54.59 217 LEU A C 1
ATOM 1730 O O . LEU A 1 217 ? 20.703 58.594 -9.086 1 54.59 217 LEU A O 1
ATOM 1734 N N . ALA A 1 218 ? 21.922 56.844 -8.797 1 60.5 218 ALA A N 1
ATOM 1735 C CA . ALA A 1 218 ? 23.141 57.5 -9.297 1 60.5 218 ALA A CA 1
ATOM 1736 C C . ALA A 1 218 ? 23 57.844 -10.773 1 60.5 218 ALA A C 1
ATOM 1738 O O . ALA A 1 218 ? 23.375 58.938 -11.188 1 60.5 218 ALA A O 1
ATOM 1739 N N . THR A 1 219 ? 22.422 56.969 -11.422 1 62.56 219 THR A N 1
ATOM 1740 C CA . THR A 1 219 ? 22.219 57.188 -12.852 1 62.56 219 THR A CA 1
ATOM 1741 C C . THR A 1 219 ? 21.266 58.375 -13.07 1 62.56 219 THR A C 1
ATOM 1743 O O . THR A 1 219 ? 21.5 59.219 -13.945 1 62.56 219 THR A O 1
ATOM 1746 N N . LEU A 1 220 ? 20.281 58.438 -12.297 1 55.34 220 LEU A N 1
ATOM 1747 C CA . LEU A 1 220 ? 19.297 59.5 -12.43 1 55.34 220 LEU A CA 1
ATOM 1748 C C . LEU A 1 220 ? 19.859 60.844 -11.992 1 55.34 220 LEU A C 1
ATOM 1750 O O . LEU A 1 220 ? 19.594 61.875 -12.617 1 55.34 220 LEU A O 1
ATOM 1754 N N . LYS A 1 221 ? 20.656 60.875 -11.078 1 59.31 221 LYS A N 1
ATOM 1755 C CA . LYS A 1 221 ? 21.328 62.094 -10.633 1 59.31 221 LYS A CA 1
ATOM 1756 C C . LYS A 1 221 ? 22.281 62.625 -11.695 1 59.31 221 LYS A C 1
ATOM 1758 O O . LYS A 1 221 ? 22.359 63.812 -11.938 1 59.31 221 LYS A O 1
ATOM 1763 N N . MET A 1 222 ? 22.891 61.781 -12.297 1 60.22 222 MET A N 1
ATOM 1764 C CA . MET A 1 222 ? 23.812 62.219 -13.336 1 60.22 222 MET A CA 1
ATOM 1765 C C . MET A 1 222 ? 23.062 62.781 -14.539 1 60.22 222 MET A C 1
ATOM 1767 O O . MET A 1 222 ? 23.531 63.75 -15.172 1 60.22 222 MET A O 1
ATOM 1771 N N . ALA A 1 223 ? 21.922 62.312 -14.758 1 61.53 223 ALA A N 1
ATOM 1772 C CA . ALA A 1 223 ? 21.125 62.812 -15.883 1 61.53 223 ALA A CA 1
ATOM 1773 C C . ALA A 1 223 ? 20.578 64.188 -15.602 1 61.53 223 ALA A C 1
ATOM 1775 O O . ALA A 1 223 ? 20.438 65 -16.516 1 61.53 223 ALA A O 1
ATOM 1776 N N . ARG A 1 224 ? 20.297 64.5 -14.375 1 55.03 224 ARG A N 1
ATOM 1777 C CA . ARG A 1 224 ? 19.797 65.812 -14.062 1 55.03 224 ARG A CA 1
ATOM 1778 C C . ARG A 1 224 ? 20.922 66.812 -14.102 1 55.03 224 ARG A C 1
ATOM 1780 O O . ARG A 1 224 ? 20.672 68 -14.391 1 55.03 224 ARG A O 1
ATOM 1787 N N . LEU A 1 225 ? 22.094 66.5 -13.852 1 56.59 225 LEU A N 1
ATOM 1788 C CA . LEU A 1 225 ? 23.188 67.438 -13.891 1 56.59 225 LEU A CA 1
ATOM 1789 C C . LEU A 1 225 ? 23.641 67.688 -15.32 1 56.59 225 LEU A C 1
ATOM 1791 O O . LEU A 1 225 ? 24.281 68.688 -15.609 1 56.59 225 LEU A O 1
ATOM 1795 N N . SER A 1 226 ? 23.141 66.938 -16.188 1 51.53 226 SER A N 1
ATOM 1796 C CA . SER A 1 226 ? 23.469 67.25 -17.562 1 51.53 226 SER A CA 1
ATOM 1797 C C . SER A 1 226 ? 22.359 68.125 -18.203 1 51.53 226 SER A C 1
ATOM 1799 O O . SER A 1 226 ? 21.172 67.938 -17.859 1 51.53 226 SER A O 1
ATOM 1801 N N . MET B 1 1 ? 22.328 -3.346 7.227 1 62.53 1 MET B N 1
ATOM 1802 C CA . MET B 1 1 ? 22 -2.064 6.609 1 62.53 1 MET B CA 1
ATOM 1803 C C . MET B 1 1 ? 22.203 -2.119 5.098 1 62.53 1 MET B C 1
ATOM 1805 O O . MET B 1 1 ? 23.172 -2.701 4.621 1 62.53 1 MET B O 1
ATOM 1809 N N . LYS B 1 2 ? 21.188 -1.64 4.281 1 73.75 2 LYS B N 1
ATOM 1810 C CA . LYS B 1 2 ? 21.281 -1.658 2.824 1 73.75 2 LYS B CA 1
ATOM 1811 C C . LYS B 1 2 ? 22.234 -0.576 2.324 1 73.75 2 LYS B C 1
ATOM 1813 O O . LYS B 1 2 ? 22.25 0.54 2.848 1 73.75 2 LYS B O 1
ATOM 1818 N N . THR B 1 3 ? 23.062 -0.962 1.368 1 82.56 3 THR B N 1
ATOM 1819 C CA . THR B 1 3 ? 23.938 0.027 0.743 1 82.56 3 THR B CA 1
ATOM 1820 C C . THR B 1 3 ? 23.125 0.963 -0.156 1 82.56 3 THR B C 1
ATOM 1822 O O . THR B 1 3 ? 21.984 0.674 -0.495 1 82.56 3 THR B O 1
ATOM 1825 N N . GLN B 1 4 ? 23.734 2.078 -0.477 1 81.75 4 GLN B N 1
ATOM 1826 C CA . GLN B 1 4 ? 23.109 2.998 -1.418 1 81.75 4 GLN B CA 1
ATOM 1827 C C . GLN B 1 4 ? 22.859 2.322 -2.764 1 81.75 4 GLN B C 1
ATOM 1829 O O . GLN B 1 4 ? 21.812 2.545 -3.393 1 81.75 4 GLN B O 1
ATOM 1834 N N . LEU B 1 5 ? 23.844 1.541 -3.197 1 90.75 5 LEU B N 1
ATOM 1835 C CA . LEU B 1 5 ? 23.703 0.856 -4.477 1 90.75 5 LEU B CA 1
ATOM 1836 C C . LEU B 1 5 ? 22.5 -0.093 -4.457 1 90.75 5 LEU B C 1
ATOM 1838 O O . LEU B 1 5 ? 21.75 -0.167 -5.43 1 90.75 5 LEU B O 1
ATOM 1842 N N . THR B 1 6 ? 22.359 -0.848 -3.373 1 92.94 6 THR B N 1
ATOM 1843 C CA . THR B 1 6 ? 21.203 -1.732 -3.234 1 92.94 6 THR B CA 1
ATOM 1844 C C . THR B 1 6 ? 19.891 -0.943 -3.316 1 92.94 6 THR B C 1
ATOM 1846 O O . THR B 1 6 ? 18.969 -1.349 -4.008 1 92.94 6 THR B O 1
ATOM 1849 N N . ARG B 1 7 ? 19.875 0.242 -2.666 1 90.44 7 ARG B N 1
ATOM 1850 C CA . ARG B 1 7 ? 18.703 1.099 -2.697 1 90.44 7 ARG B CA 1
ATOM 1851 C C . ARG B 1 7 ? 18.422 1.606 -4.109 1 90.44 7 ARG B C 1
ATOM 1853 O O . ARG B 1 7 ? 17.266 1.678 -4.539 1 90.44 7 ARG B O 1
ATOM 1860 N N . ASP B 1 8 ? 19.453 1.963 -4.812 1 91.19 8 ASP B N 1
ATOM 1861 C CA . ASP B 1 8 ? 19.328 2.42 -6.191 1 91.19 8 ASP B CA 1
ATOM 1862 C C . ASP B 1 8 ? 18.75 1.321 -7.082 1 91.19 8 ASP B C 1
ATOM 1864 O O . ASP B 1 8 ? 17.891 1.587 -7.922 1 91.19 8 ASP B O 1
ATOM 1868 N N . LEU B 1 9 ? 19.219 0.092 -6.836 1 97.12 9 LEU B N 1
ATOM 1869 C CA . LEU B 1 9 ? 18.688 -1.037 -7.594 1 97.12 9 LEU B CA 1
ATOM 1870 C C . LEU B 1 9 ? 17.203 -1.237 -7.301 1 97.12 9 LEU B C 1
ATOM 1872 O O . LEU B 1 9 ? 16.406 -1.432 -8.227 1 97.12 9 LEU B O 1
ATOM 1876 N N . GLU B 1 10 ? 16.891 -1.16 -6.047 1 96.44 10 GLU B N 1
ATOM 1877 C CA . GLU B 1 10 ? 15.5 -1.371 -5.625 1 96.44 10 GLU B CA 1
ATOM 1878 C C . GLU B 1 10 ? 14.578 -0.319 -6.227 1 96.44 10 GLU B C 1
ATOM 1880 O O . GLU B 1 10 ? 13.516 -0.65 -6.762 1 96.44 10 GLU B O 1
ATOM 1885 N N . ARG B 1 11 ? 15 0.908 -6.156 1 93.44 11 ARG B N 1
ATOM 1886 C CA . ARG B 1 11 ? 14.203 2.012 -6.68 1 93.44 11 ARG B CA 1
ATOM 1887 C C . ARG B 1 11 ? 14.016 1.888 -8.188 1 93.44 11 ARG B C 1
ATOM 1889 O O . ARG B 1 11 ? 12.914 2.098 -8.703 1 93.44 11 ARG B O 1
ATOM 1896 N N . THR B 1 12 ? 15.07 1.608 -8.859 1 96.75 12 THR B N 1
ATOM 1897 C CA . THR B 1 12 ? 15.016 1.472 -10.312 1 96.75 12 THR B CA 1
ATOM 1898 C C . THR B 1 12 ? 14.125 0.299 -10.711 1 96.75 12 THR B C 1
ATOM 1900 O O . THR B 1 12 ? 13.328 0.409 -11.648 1 96.75 12 THR B O 1
ATOM 1903 N N . LEU B 1 13 ? 14.289 -0.833 -9.953 1 98.56 13 LEU B N 1
ATOM 1904 C CA . LEU B 1 13 ? 13.477 -2.016 -10.227 1 98.56 13 LEU B CA 1
ATOM 1905 C C . LEU B 1 13 ? 12 -1.727 -10.008 1 98.56 13 LEU B C 1
ATOM 1907 O O . LEU B 1 13 ? 11.156 -2.107 -10.828 1 98.56 13 LEU B O 1
ATOM 1911 N N . TYR B 1 14 ? 11.688 -1.077 -8.953 1 98 14 TYR B N 1
ATOM 1912 C CA . TYR B 1 14 ? 10.305 -0.701 -8.656 1 98 14 TYR B CA 1
ATOM 1913 C C . TYR B 1 14 ? 9.719 0.139 -9.781 1 98 14 TYR B C 1
ATOM 1915 O O . TYR B 1 14 ? 8.641 -0.17 -10.297 1 98 14 TYR B O 1
ATOM 1923 N N . ALA B 1 15 ? 10.43 1.159 -10.172 1 95.44 15 ALA B N 1
ATOM 1924 C CA . ALA B 1 15 ? 9.969 2.057 -11.227 1 95.44 15 ALA B CA 1
ATOM 1925 C C . ALA B 1 15 ? 9.797 1.312 -12.547 1 95.44 15 ALA B C 1
ATOM 1927 O O . ALA B 1 15 ? 8.859 1.574 -13.305 1 95.44 15 ALA B O 1
ATOM 1928 N N . TYR B 1 16 ? 10.703 0.478 -12.836 1 97.25 16 TYR B N 1
ATOM 1929 C CA . TYR B 1 16 ? 10.68 -0.331 -14.047 1 97.25 16 TYR B CA 1
ATOM 1930 C C . TYR B 1 16 ? 9.367 -1.089 -14.172 1 97.25 16 TYR B C 1
ATOM 1932 O O . TYR B 1 16 ? 8.703 -1.041 -15.211 1 97.25 16 TYR B O 1
ATOM 1940 N N . TRP B 1 17 ? 8.992 -1.691 -13.141 1 98 17 TRP B N 1
ATOM 1941 C CA . TRP B 1 17 ? 7.805 -2.541 -13.195 1 98 17 TRP B CA 1
ATOM 1942 C C . TRP B 1 17 ? 6.535 -1.714 -13.047 1 98 17 TRP B C 1
ATOM 1944 O O . TRP B 1 17 ? 5.5 -2.045 -13.641 1 98 17 TRP B O 1
ATOM 1954 N N . GLN B 1 18 ? 6.594 -0.654 -12.289 1 95.88 18 GLN B N 1
ATOM 1955 C CA . GLN B 1 18 ? 5.465 0.27 -12.227 1 95.88 18 GLN B CA 1
ATOM 1956 C C . GLN B 1 18 ? 5.117 0.807 -13.609 1 95.88 18 GLN B C 1
ATOM 1958 O O . GLN B 1 18 ? 3.941 0.886 -13.977 1 95.88 18 GLN B O 1
ATOM 1963 N N . ALA B 1 19 ? 6.137 1.146 -14.375 1 94.44 19 ALA B N 1
ATOM 1964 C CA . ALA B 1 19 ? 5.949 1.691 -15.719 1 94.44 19 ALA B CA 1
ATOM 1965 C C . ALA B 1 19 ? 5.281 0.67 -16.641 1 94.44 19 ALA B C 1
ATOM 1967 O O . ALA B 1 19 ? 4.621 1.039 -17.609 1 94.44 19 ALA B O 1
ATOM 1968 N N . GLN B 1 20 ? 5.402 -0.538 -16.312 1 95.5 20 GLN B N 1
ATOM 1969 C CA . GLN B 1 20 ? 4.844 -1.608 -17.141 1 95.5 20 GLN B CA 1
ATOM 1970 C C . GLN B 1 20 ? 3.453 -2.004 -16.641 1 95.5 20 GLN B C 1
ATOM 1972 O O . GLN B 1 20 ? 2.883 -2.992 -17.109 1 95.5 20 GLN B O 1
ATOM 1977 N N . GLY B 1 21 ? 2.934 -1.338 -15.68 1 95.12 21 GLY B N 1
ATOM 1978 C CA . GLY B 1 21 ? 1.592 -1.586 -15.18 1 95.12 21 GLY B CA 1
ATOM 1979 C C . GLY B 1 21 ? 1.523 -2.742 -14.195 1 95.12 21 GLY B C 1
ATOM 1980 O O . GLY B 1 21 ? 0.446 -3.283 -13.945 1 95.12 21 GLY B O 1
ATOM 1981 N N . ALA B 1 22 ? 2.658 -3.193 -13.664 1 98.06 22 ALA B N 1
ATOM 1982 C CA . ALA B 1 22 ? 2.705 -4.266 -12.672 1 98.06 22 ALA B CA 1
ATOM 1983 C C . ALA B 1 22 ? 2.734 -3.699 -11.258 1 98.06 22 ALA B C 1
ATOM 1985 O O . ALA B 1 22 ? 2.859 -2.486 -11.07 1 98.06 22 ALA B O 1
ATOM 1986 N N . THR B 1 23 ? 2.475 -4.605 -10.273 1 98.69 23 THR B N 1
ATOM 1987 C CA . THR B 1 23 ? 2.568 -4.25 -8.867 1 98.69 23 THR B CA 1
ATOM 1988 C C . THR B 1 23 ? 3.791 -4.898 -8.219 1 98.69 23 THR B C 1
ATOM 1990 O O . THR B 1 23 ? 3.977 -6.113 -8.312 1 98.69 23 THR B O 1
ATOM 1993 N N . ALA B 1 24 ? 4.613 -4.035 -7.664 1 98.81 24 ALA B N 1
ATOM 1994 C CA . ALA B 1 24 ? 5.844 -4.523 -7.047 1 98.81 24 ALA B CA 1
ATOM 1995 C C . ALA B 1 24 ? 5.887 -4.176 -5.559 1 98.81 24 ALA B C 1
ATOM 1997 O O . ALA B 1 24 ? 5.41 -3.113 -5.152 1 98.81 24 ALA B O 1
ATOM 1998 N N . VAL B 1 25 ? 6.426 -5.066 -4.762 1 98.75 25 VAL B N 1
ATOM 1999 C CA . VAL B 1 25 ? 6.641 -4.762 -3.354 1 98.75 25 VAL B CA 1
ATOM 2000 C C . VAL B 1 25 ? 7.91 -5.453 -2.863 1 98.75 25 VAL B C 1
ATOM 2002 O O . VAL B 1 25 ? 8.242 -6.555 -3.314 1 98.75 25 VAL B O 1
ATOM 2005 N N . GLU B 1 26 ? 8.68 -4.777 -1.966 1 98.06 26 GLU B N 1
ATOM 2006 C CA . GLU B 1 26 ? 9.969 -5.258 -1.49 1 98.06 26 GLU B CA 1
ATOM 2007 C C . GLU B 1 26 ? 9.812 -6.113 -0.235 1 98.06 26 GLU B C 1
ATOM 2009 O O . GLU B 1 26 ? 8.812 -6.004 0.476 1 98.06 26 GLU B O 1
ATOM 2014 N N . GLU B 1 27 ? 10.82 -6.922 0.006 1 97.31 27 GLU B N 1
ATOM 2015 C CA . GLU B 1 27 ? 10.984 -7.688 1.237 1 97.31 27 GLU B CA 1
ATOM 2016 C C . GLU B 1 27 ? 9.727 -8.477 1.577 1 97.31 27 GLU B C 1
ATOM 2018 O O . GLU B 1 27 ? 9.109 -8.25 2.621 1 97.31 27 GLU B O 1
ATOM 2023 N N . VAL B 1 28 ? 9.414 -9.453 0.748 1 98.44 28 VAL B N 1
ATOM 2024 C CA . VAL B 1 28 ? 8.227 -10.273 0.947 1 98.44 28 VAL B CA 1
ATOM 2025 C C . VAL B 1 28 ? 8.617 -11.617 1.547 1 98.44 28 VAL B C 1
ATOM 2027 O O . VAL B 1 28 ? 9.461 -12.328 0.993 1 98.44 28 VAL B O 1
ATOM 2030 N N . THR B 1 29 ? 8.078 -12 2.664 1 97.44 29 THR B N 1
ATOM 2031 C CA . THR B 1 29 ? 8.273 -13.32 3.24 1 97.44 29 THR B CA 1
ATOM 2032 C C . THR B 1 29 ? 7.492 -14.375 2.457 1 97.44 29 THR B C 1
ATOM 2034 O O . THR B 1 29 ? 6.27 -14.281 2.334 1 97.44 29 THR B O 1
ATOM 2037 N N . MET B 1 30 ? 8.141 -15.297 1.955 1 96.5 30 MET B N 1
ATOM 2038 C CA . MET B 1 30 ? 7.508 -16.328 1.129 1 96.5 30 MET B CA 1
ATOM 2039 C C . MET B 1 30 ? 6.801 -17.359 1.993 1 96.5 30 MET B C 1
ATOM 2041 O O . MET B 1 30 ? 7.188 -17.594 3.141 1 96.5 30 MET B O 1
ATOM 2045 N N . PRO B 1 31 ? 5.785 -17.969 1.388 1 94.06 31 PRO B N 1
ATOM 2046 C CA . PRO B 1 31 ? 5.168 -19.094 2.096 1 94.06 31 PRO B CA 1
ATOM 2047 C C . PRO B 1 31 ? 6.117 -20.281 2.264 1 94.06 31 PRO B C 1
ATOM 2049 O O . PRO B 1 31 ? 7.133 -20.375 1.571 1 94.06 31 PRO B O 1
ATOM 2052 N N . ASP B 1 32 ? 5.805 -21.234 3.246 1 91.88 32 ASP B N 1
ATOM 2053 C CA . ASP B 1 32 ? 6.43 -22.547 3.432 1 91.88 32 ASP B CA 1
ATOM 2054 C C . ASP B 1 32 ? 7.93 -22.406 3.682 1 91.88 32 ASP B C 1
ATOM 2056 O O . ASP B 1 32 ? 8.727 -23.203 3.191 1 91.88 32 ASP B O 1
ATOM 2060 N N . ASP B 1 33 ? 8.367 -21.312 4.199 1 90.25 33 ASP B N 1
ATOM 2061 C CA . ASP B 1 33 ? 9.734 -21.062 4.648 1 90.25 33 ASP B CA 1
ATOM 2062 C C . ASP B 1 33 ? 10.695 -20.969 3.467 1 90.25 33 ASP B C 1
ATOM 2064 O O . ASP B 1 33 ? 11.82 -21.469 3.533 1 90.25 33 ASP B O 1
ATOM 2068 N N . PHE B 1 34 ? 10.188 -20.438 2.381 1 93.62 34 PHE B N 1
ATOM 2069 C CA . PHE B 1 34 ? 11.039 -20.219 1.215 1 93.62 34 PHE B CA 1
ATOM 2070 C C . PHE B 1 34 ? 11.75 -18.875 1.319 1 93.62 34 PHE B C 1
ATOM 2072 O O . PHE B 1 34 ? 12.062 -18.25 0.303 1 93.62 34 PHE B O 1
ATOM 2079 N N . GLY B 1 35 ? 11.914 -18.359 2.578 1 94.88 35 GLY B N 1
ATOM 2080 C CA . GLY B 1 35 ? 12.734 -17.188 2.809 1 94.88 35 GLY B CA 1
ATOM 2081 C C . GLY B 1 35 ? 12.023 -15.891 2.463 1 94.88 35 GLY B C 1
ATOM 2082 O O . GLY B 1 35 ? 10.789 -15.836 2.467 1 94.88 35 GLY B O 1
ATOM 2083 N N . ILE B 1 36 ? 12.812 -14.844 2.334 1 97 36 ILE B N 1
ATOM 2084 C CA . ILE B 1 36 ? 12.344 -13.508 1.994 1 97 36 ILE B CA 1
ATOM 2085 C C . ILE B 1 36 ? 12.898 -13.094 0.635 1 97 36 ILE B C 1
ATOM 2087 O O . ILE B 1 36 ? 14.109 -13.148 0.414 1 97 36 ILE B O 1
ATOM 2091 N N . VAL B 1 37 ? 12.062 -12.789 -0.281 1 98.12 37 VAL B N 1
ATOM 2092 C CA . VAL B 1 37 ? 12.516 -12.312 -1.581 1 98.12 37 VAL B CA 1
ATOM 2093 C C . VAL B 1 37 ? 12.719 -10.797 -1.53 1 98.12 37 VAL B C 1
ATOM 2095 O O . VAL B 1 37 ? 11.938 -10.078 -0.899 1 98.12 37 VAL B O 1
ATOM 2098 N N . ASP B 1 38 ? 13.703 -10.312 -2.215 1 97.69 38 ASP B N 1
ATOM 2099 C CA . ASP B 1 38 ? 13.992 -8.883 -2.188 1 97.69 38 ASP B CA 1
ATOM 2100 C C . ASP B 1 38 ? 12.844 -8.078 -2.799 1 97.69 38 ASP B C 1
ATOM 2102 O O . ASP B 1 38 ? 12.453 -7.039 -2.264 1 97.69 38 ASP B O 1
ATOM 2106 N N . THR B 1 39 ? 12.359 -8.5 -3.955 1 98.75 39 THR B N 1
ATOM 2107 C CA . THR B 1 39 ? 11.219 -7.855 -4.598 1 98.75 39 THR B CA 1
ATOM 2108 C C . THR B 1 39 ? 10.312 -8.898 -5.254 1 98.75 39 THR B C 1
ATOM 2110 O O . THR B 1 39 ? 10.797 -9.812 -5.93 1 98.75 39 THR B O 1
ATOM 2113 N N . LEU B 1 40 ? 9.047 -8.797 -5.004 1 98.88 40 LEU B N 1
ATOM 2114 C CA . LEU B 1 40 ? 8.023 -9.602 -5.656 1 98.88 40 LEU B CA 1
ATOM 2115 C C . LEU B 1 40 ? 7.148 -8.742 -6.562 1 98.88 40 LEU B C 1
ATOM 2117 O O . LEU B 1 40 ? 6.754 -7.637 -6.176 1 98.88 40 LEU B O 1
ATOM 2121 N N . VAL B 1 41 ? 6.957 -9.25 -7.797 1 98.88 41 VAL B N 1
ATOM 2122 C CA . VAL B 1 41 ? 6.152 -8.516 -8.766 1 98.88 41 VAL B CA 1
ATOM 2123 C C . VAL B 1 41 ? 4.965 -9.367 -9.211 1 98.88 41 VAL B C 1
ATOM 2125 O O . VAL B 1 41 ? 5.121 -10.547 -9.516 1 98.88 41 VAL B O 1
ATOM 2128 N N . ARG B 1 42 ? 3.848 -8.75 -9.133 1 98.88 42 ARG B N 1
ATOM 2129 C CA . ARG B 1 42 ? 2.607 -9.328 -9.633 1 98.88 42 ARG B CA 1
ATOM 2130 C C . ARG B 1 42 ? 2.129 -8.602 -10.883 1 98.88 42 ARG B C 1
ATOM 2132 O O . ARG B 1 42 ? 1.961 -7.379 -10.867 1 98.88 42 ARG B O 1
ATOM 2139 N N . GLN B 1 43 ? 1.909 -9.375 -11.953 1 98 43 GLN B N 1
ATOM 2140 C CA . GLN B 1 43 ? 1.421 -8.789 -13.195 1 98 43 GLN B CA 1
ATOM 2141 C C . GLN B 1 43 ? 0.241 -9.578 -13.75 1 98 43 GLN B C 1
ATOM 2143 O O . GLN B 1 43 ? 0.33 -10.797 -13.922 1 98 43 GLN B O 1
ATOM 2148 N N . LYS B 1 44 ? -0.842 -8.812 -13.961 1 95.25 44 LYS B N 1
ATOM 2149 C CA . LYS B 1 44 ? -2.004 -9.438 -14.586 1 95.25 44 LYS B CA 1
ATOM 2150 C C . LYS B 1 44 ? -1.898 -9.398 -16.109 1 95.25 44 LYS B C 1
ATOM 2152 O O . LYS B 1 44 ? -1.629 -8.344 -16.688 1 95.25 44 LYS B O 1
ATOM 2157 N N . GLN B 1 45 ? -2.002 -10.57 -16.688 1 91.5 45 GLN B N 1
ATOM 2158 C CA . GLN B 1 45 ? -2.074 -10.727 -18.125 1 91.5 45 GLN B CA 1
ATOM 2159 C C . GLN B 1 45 ? -3.352 -11.453 -18.547 1 91.5 45 GLN B C 1
ATOM 2161 O O . GLN B 1 45 ? -3.436 -12.68 -18.438 1 91.5 45 GLN B O 1
ATOM 2166 N N . GLN B 1 46 ? -4.277 -10.68 -19.078 1 85.19 46 GLN B N 1
ATOM 2167 C CA . GLN B 1 46 ? -5.582 -11.242 -19.406 1 85.19 46 GLN B CA 1
ATOM 2168 C C . GLN B 1 46 ? -6.18 -11.992 -18.219 1 85.19 46 GLN B C 1
ATOM 2170 O O . GLN B 1 46 ? -6.398 -11.414 -17.156 1 85.19 46 GLN B O 1
ATOM 2175 N N . SER B 1 47 ? -6.211 -13.352 -18.266 1 86.19 47 SER B N 1
ATOM 2176 C CA . SER B 1 47 ? -6.855 -14.117 -17.203 1 86.19 47 SER B CA 1
ATOM 2177 C C . SER B 1 47 ? -5.824 -14.75 -16.266 1 86.19 47 SER B C 1
ATOM 2179 O O . SER B 1 47 ? -6.18 -15.352 -15.25 1 86.19 47 SER B O 1
ATOM 2181 N N . GLU B 1 48 ? -4.555 -14.469 -16.594 1 93.38 48 GLU B N 1
ATOM 2182 C CA . GLU B 1 48 ? -3.529 -15.117 -15.773 1 93.38 48 GLU B CA 1
ATOM 2183 C C . GLU B 1 48 ? -2.771 -14.094 -14.93 1 93.38 48 GLU B C 1
ATOM 2185 O O . GLU B 1 48 ? -2.654 -12.93 -15.312 1 93.38 48 GLU B O 1
ATOM 2190 N N . THR B 1 49 ? -2.373 -14.586 -13.789 1 97.31 49 THR B N 1
ATOM 2191 C CA . THR B 1 49 ? -1.479 -13.812 -12.938 1 97.31 49 THR B CA 1
ATOM 2192 C C . THR B 1 49 ? -0.043 -14.32 -13.062 1 97.31 49 THR B C 1
ATOM 2194 O O . THR B 1 49 ? 0.219 -15.516 -12.906 1 97.31 49 THR B O 1
ATOM 2197 N N . ILE B 1 50 ? 0.858 -13.422 -13.422 1 98.38 50 ILE B N 1
ATOM 2198 C CA . ILE B 1 50 ? 2.271 -13.766 -13.539 1 98.38 50 ILE B CA 1
ATOM 2199 C C . ILE B 1 50 ? 3.035 -13.234 -12.328 1 98.38 50 ILE B C 1
ATOM 2201 O O . ILE B 1 50 ? 2.924 -12.055 -11.992 1 98.38 50 ILE B O 1
ATOM 2205 N N . TRP B 1 51 ? 3.742 -14.148 -11.719 1 98.81 51 TRP B N 1
ATOM 2206 C CA . TRP B 1 51 ? 4.559 -13.812 -10.562 1 98.81 51 TRP B CA 1
ATOM 2207 C C . TRP B 1 51 ? 6.043 -13.828 -10.922 1 98.81 51 TRP B C 1
ATOM 2209 O O . TRP B 1 51 ? 6.527 -14.789 -11.531 1 98.81 51 TRP B O 1
ATOM 2219 N N . ARG B 1 52 ? 6.777 -12.758 -10.555 1 98.81 52 ARG B N 1
ATOM 2220 C CA . ARG B 1 52 ? 8.219 -12.68 -10.75 1 98.81 52 ARG B CA 1
ATOM 2221 C C . ARG B 1 52 ? 8.938 -12.391 -9.438 1 98.81 52 ARG B C 1
ATOM 2223 O O . ARG B 1 52 ? 8.492 -11.555 -8.648 1 98.81 52 ARG B O 1
ATOM 2230 N N . CYS B 1 53 ? 9.984 -13.109 -9.195 1 98.88 53 CYS B N 1
ATOM 2231 C CA . CYS B 1 53 ? 10.828 -12.898 -8.023 1 98.88 53 CYS B CA 1
ATOM 2232 C C . CYS B 1 53 ? 12.164 -12.281 -8.422 1 98.88 53 CYS B C 1
ATOM 2234 O O . CYS B 1 53 ? 12.758 -12.68 -9.43 1 98.88 53 CYS B O 1
ATOM 2236 N N . PHE B 1 54 ? 12.672 -11.336 -7.59 1 98.88 54 PHE B N 1
ATOM 2237 C CA . PHE B 1 54 ? 13.93 -10.672 -7.875 1 98.88 54 PHE B CA 1
ATOM 2238 C C . PHE B 1 54 ? 14.844 -10.695 -6.656 1 98.88 54 PHE B C 1
ATOM 2240 O O . PHE B 1 54 ? 14.445 -10.289 -5.562 1 98.88 54 PHE B O 1
ATOM 2247 N N . GLU B 1 55 ? 16.016 -11.172 -6.859 1 98.5 55 GLU B N 1
ATOM 2248 C CA . GLU B 1 55 ? 17.094 -11.109 -5.875 1 98.5 55 GLU B CA 1
ATOM 2249 C C . GLU B 1 55 ? 18.172 -10.102 -6.277 1 98.5 55 GLU B C 1
ATOM 2251 O O . GLU B 1 55 ? 18.75 -10.203 -7.359 1 98.5 55 GLU B O 1
ATOM 2256 N N . LEU B 1 56 ? 18.406 -9.141 -5.414 1 98.38 56 LEU B N 1
ATOM 2257 C CA . LEU B 1 56 ? 19.391 -8.102 -5.707 1 98.38 56 LEU B CA 1
ATOM 2258 C C . LEU B 1 56 ? 20.719 -8.414 -5.047 1 98.38 56 LEU B C 1
ATOM 2260 O O . LEU B 1 56 ? 20.781 -8.688 -3.848 1 98.38 56 LEU B O 1
ATOM 2264 N N . LYS B 1 57 ? 21.719 -8.516 -5.855 1 97.44 57 LYS B N 1
ATOM 2265 C CA . LYS B 1 57 ? 23.094 -8.688 -5.383 1 97.44 57 LYS B CA 1
ATOM 2266 C C . LYS B 1 57 ? 23.984 -7.574 -5.891 1 97.44 57 LYS B C 1
ATOM 2268 O O . LYS B 1 57 ? 23.969 -7.238 -7.078 1 97.44 57 LYS B O 1
ATOM 2273 N N . VAL B 1 58 ? 24.812 -6.996 -4.953 1 95.38 58 VAL B N 1
ATOM 2274 C CA . VAL B 1 58 ? 25.594 -5.848 -5.395 1 95.38 58 VAL B CA 1
ATOM 2275 C C . VAL B 1 58 ? 27.078 -6.16 -5.273 1 95.38 58 VAL B C 1
ATOM 2277 O O . VAL B 1 58 ? 27.922 -5.449 -5.836 1 95.38 58 VAL B O 1
ATOM 2280 N N . THR B 1 59 ? 27.469 -7.262 -4.598 1 92.25 59 THR B N 1
ATOM 2281 C CA . THR B 1 59 ? 28.859 -7.695 -4.488 1 92.25 59 THR B CA 1
ATOM 2282 C C . THR B 1 59 ? 28.984 -9.188 -4.781 1 92.25 59 THR B C 1
ATOM 2284 O O . THR B 1 59 ? 28 -9.93 -4.684 1 92.25 59 THR B O 1
ATOM 2287 N N . LYS B 1 60 ? 30.219 -9.57 -5.094 1 93.56 60 LYS B N 1
ATOM 2288 C CA . LYS B 1 60 ? 30.484 -10.992 -5.312 1 93.56 60 LYS B CA 1
ATOM 2289 C C . LYS B 1 60 ? 30.25 -11.797 -4.043 1 93.56 60 LYS B C 1
ATOM 2291 O O . LYS B 1 60 ? 29.75 -12.922 -4.098 1 93.56 60 LYS B O 1
ATOM 2296 N N . ALA B 1 61 ? 30.562 -11.227 -2.93 1 90.19 61 ALA B N 1
ATOM 2297 C CA . ALA B 1 61 ? 30.359 -11.883 -1.641 1 90.19 61 ALA B CA 1
ATOM 2298 C C . ALA B 1 61 ? 28.875 -12.148 -1.386 1 90.19 61 ALA B C 1
ATOM 2300 O O . ALA B 1 61 ? 28.5 -13.234 -0.948 1 90.19 61 ALA B O 1
ATOM 2301 N N . ASP B 1 62 ? 28.125 -11.219 -1.746 1 91 62 ASP B N 1
ATOM 2302 C CA . ASP B 1 62 ? 26.672 -11.367 -1.581 1 91 62 ASP B CA 1
ATOM 2303 C C . ASP B 1 62 ? 26.109 -12.406 -2.547 1 91 62 ASP B C 1
ATOM 2305 O O . ASP B 1 62 ? 25.234 -13.188 -2.184 1 91 62 ASP B O 1
ATOM 2309 N N . PHE B 1 63 ? 26.625 -12.383 -3.73 1 96 63 PHE B N 1
ATOM 2310 C CA . PHE B 1 63 ? 26.188 -13.344 -4.73 1 96 63 PHE B CA 1
ATOM 2311 C C . PHE B 1 63 ? 26.516 -14.766 -4.289 1 96 63 PHE B C 1
ATOM 2313 O O . PHE B 1 63 ? 25.719 -15.688 -4.508 1 96 63 PHE B O 1
ATOM 2320 N N . HIS B 1 64 ? 27.625 -14.922 -3.578 1 94.5 64 HIS B N 1
ATOM 2321 C CA . HIS B 1 64 ? 28.078 -16.25 -3.182 1 94.5 64 HIS B CA 1
ATOM 2322 C C . HIS B 1 64 ? 27.641 -16.578 -1.759 1 94.5 64 HIS B C 1
ATOM 2324 O O . HIS B 1 64 ? 28.062 -17.594 -1.199 1 94.5 64 HIS B O 1
ATOM 2330 N N . SER B 1 65 ? 26.828 -15.695 -1.204 1 89.5 65 SER B N 1
ATOM 2331 C CA . SER B 1 65 ? 26.375 -15.969 0.159 1 89.5 65 SER B CA 1
ATOM 2332 C C . SER B 1 65 ? 25.469 -17.188 0.213 1 89.5 65 SER B C 1
ATOM 2334 O O . SER B 1 65 ? 24.938 -17.625 -0.813 1 89.5 65 SER B O 1
ATOM 2336 N N . HIS B 1 66 ? 25.312 -17.812 1.385 1 87.19 66 HIS B N 1
ATOM 2337 C CA . HIS B 1 66 ? 24.531 -19.031 1.556 1 87.19 66 HIS B CA 1
ATOM 2338 C C . HIS B 1 66 ? 23.062 -18.719 1.863 1 87.19 66 HIS B C 1
ATOM 2340 O O . HIS B 1 66 ? 22.281 -19.609 2.172 1 87.19 66 HIS B O 1
ATOM 2346 N N . ALA B 1 67 ? 22.781 -17.5 1.699 1 84.38 67 ALA B N 1
ATOM 2347 C CA . ALA B 1 67 ? 21.391 -17.109 1.947 1 84.38 67 ALA B CA 1
ATOM 2348 C C . ALA B 1 67 ? 20.453 -17.766 0.938 1 84.38 67 ALA B C 1
ATOM 2350 O O . ALA B 1 67 ? 20.797 -17.922 -0.234 1 84.38 67 ALA B O 1
ATOM 2351 N N . GLN B 1 68 ? 19.391 -18.172 1.418 1 88.44 68 GLN B N 1
ATOM 2352 C CA . GLN B 1 68 ? 18.391 -18.828 0.576 1 88.44 68 GLN B CA 1
ATOM 2353 C C . GLN B 1 68 ? 17.875 -17.875 -0.5 1 88.44 68 GLN B C 1
ATOM 2355 O O . GLN B 1 68 ? 17.516 -16.734 -0.209 1 88.44 68 GLN B O 1
ATOM 2360 N N . LEU B 1 69 ? 17.922 -18.359 -1.744 1 90.19 69 LEU B N 1
ATOM 2361 C CA . LEU B 1 69 ? 17.281 -17.656 -2.848 1 90.19 69 LEU B CA 1
ATOM 2362 C C . LEU B 1 69 ? 15.805 -18.016 -2.941 1 90.19 69 LEU B C 1
ATOM 2364 O O . LEU B 1 69 ? 15.461 -19.203 -2.994 1 90.19 69 LEU B O 1
ATOM 2368 N N . SER B 1 70 ? 14.953 -17.047 -2.957 1 95 70 SER B N 1
ATOM 2369 C CA . SER B 1 70 ? 13.508 -17.281 -2.932 1 95 70 SER B CA 1
ATOM 2370 C C . SER B 1 70 ? 12.914 -17.188 -4.332 1 95 70 SER B C 1
ATOM 2372 O O . SER B 1 70 ? 12.031 -16.375 -4.59 1 95 70 SER B O 1
ATOM 2374 N N . PHE B 1 71 ? 13.359 -18.062 -5.215 1 97.06 71 PHE B N 1
ATOM 2375 C CA . PHE B 1 71 ? 12.938 -18.094 -6.613 1 97.06 71 PHE B CA 1
ATOM 2376 C C . PHE B 1 71 ? 11.719 -18.984 -6.789 1 97.06 71 PHE B C 1
ATOM 2378 O O . PHE B 1 71 ? 11.789 -20.016 -7.473 1 97.06 71 PHE B O 1
ATOM 2385 N N . VAL B 1 72 ? 10.609 -18.547 -6.285 1 98.25 72 VAL B N 1
ATOM 2386 C CA . VAL B 1 72 ? 9.406 -19.375 -6.273 1 98.25 72 VAL B CA 1
ATOM 2387 C C . VAL B 1 72 ? 8.469 -18.953 -7.402 1 98.25 72 VAL B C 1
ATOM 2389 O O . VAL B 1 72 ? 7.461 -19.609 -7.664 1 98.25 72 VAL B O 1
ATOM 2392 N N . GLY B 1 73 ? 8.742 -17.844 -8.109 1 98.56 73 GLY B N 1
ATOM 2393 C CA . GLY B 1 73 ? 7.836 -17.266 -9.094 1 98.56 73 GLY B CA 1
ATOM 2394 C C . GLY B 1 73 ? 7.863 -18 -10.422 1 98.56 73 GLY B C 1
ATOM 2395 O O . GLY B 1 73 ? 8.68 -18.891 -10.625 1 98.56 73 GLY B O 1
ATOM 2396 N N . HIS B 1 74 ? 6.93 -17.625 -11.258 1 98.81 74 HIS B N 1
ATOM 2397 C CA . HIS B 1 74 ? 6.961 -18.109 -12.633 1 98.81 74 HIS B CA 1
ATOM 2398 C C . HIS B 1 74 ? 8.266 -17.734 -13.32 1 98.81 74 HIS B C 1
ATOM 2400 O O . HIS B 1 74 ? 8.812 -18.516 -14.102 1 98.81 74 HIS B O 1
ATOM 2406 N N . TYR B 1 75 ? 8.727 -16.547 -13.07 1 98.81 75 TYR B N 1
ATOM 2407 C CA . TYR B 1 75 ? 10.008 -16.047 -13.555 1 98.81 75 TYR B CA 1
ATOM 2408 C C . TYR B 1 75 ? 10.852 -15.5 -12.406 1 98.81 75 TYR B C 1
ATOM 2410 O O . TYR B 1 75 ? 10.328 -14.836 -11.516 1 98.81 75 TYR B O 1
ATOM 2418 N N . ASN B 1 76 ? 12.102 -15.852 -12.445 1 98.81 76 ASN B N 1
ATOM 2419 C CA . ASN B 1 76 ? 13.016 -15.469 -11.375 1 98.81 76 ASN B CA 1
ATOM 2420 C C . ASN B 1 76 ? 14.266 -14.789 -11.914 1 98.81 76 ASN B C 1
ATOM 2422 O O . ASN B 1 76 ? 14.805 -15.211 -12.945 1 98.81 76 ASN B O 1
ATOM 2426 N N . TYR B 1 77 ? 14.672 -13.711 -11.227 1 98.88 77 TYR B N 1
ATOM 2427 C CA . TYR B 1 77 ? 15.758 -12.891 -11.766 1 98.88 77 TYR B CA 1
ATOM 2428 C C . TYR B 1 77 ? 16.75 -12.508 -10.68 1 98.88 77 TYR B C 1
ATOM 2430 O O . TYR B 1 77 ? 16.344 -12.203 -9.547 1 98.88 77 TYR B O 1
ATOM 2438 N N . PHE B 1 78 ? 17.953 -12.438 -11.07 1 98.75 78 PHE B N 1
ATOM 2439 C CA . PHE B 1 78 ? 18.922 -11.586 -10.383 1 98.75 78 PHE B CA 1
ATOM 2440 C C . PHE B 1 78 ? 18.875 -10.164 -10.93 1 98.75 78 PHE B C 1
ATOM 2442 O O . PHE B 1 78 ? 18.656 -9.961 -12.125 1 98.75 78 PHE B O 1
ATOM 2449 N N . VAL B 1 79 ? 19.031 -9.203 -10.078 1 98.88 79 VAL B N 1
ATOM 2450 C CA . VAL B 1 79 ? 19.328 -7.824 -10.453 1 98.88 79 VAL B CA 1
ATOM 2451 C C . VAL B 1 79 ? 20.75 -7.465 -10.008 1 98.88 79 VAL B C 1
ATOM 2453 O O . VAL B 1 79 ? 21.047 -7.449 -8.812 1 98.88 79 VAL B O 1
ATOM 2456 N N . LEU B 1 80 ? 21.609 -7.188 -10.992 1 98.69 80 LEU B N 1
ATOM 2457 C CA . LEU B 1 80 ? 23.031 -7.016 -10.734 1 98.69 80 LEU B CA 1
ATOM 2458 C C . LEU B 1 80 ? 23.562 -5.754 -11.406 1 98.69 80 LEU B C 1
ATOM 2460 O O . LEU B 1 80 ? 23.156 -5.422 -12.516 1 98.69 80 LEU B O 1
ATOM 2464 N N . PRO B 1 81 ? 24.531 -5.164 -10.719 1 97.56 81 PRO B N 1
ATOM 2465 C CA . PRO B 1 81 ? 25.281 -4.18 -11.5 1 97.56 81 PRO B CA 1
ATOM 2466 C C . PRO B 1 81 ? 26.062 -4.812 -12.641 1 97.56 81 PRO B C 1
ATOM 2468 O O . PRO B 1 81 ? 26.438 -5.984 -12.562 1 97.56 81 PRO B O 1
ATOM 2471 N N . GLN B 1 82 ? 26.312 -4.051 -13.641 1 96.69 82 GLN B N 1
ATOM 2472 C CA . GLN B 1 82 ? 27 -4.547 -14.828 1 96.69 82 GLN B CA 1
ATOM 2473 C C . GLN B 1 82 ? 28.312 -5.234 -14.469 1 96.69 82 GLN B C 1
ATOM 2475 O O . GLN B 1 82 ? 28.609 -6.32 -14.977 1 96.69 82 GLN B O 1
ATOM 2480 N N . ARG B 1 83 ? 29.109 -4.578 -13.641 1 95.06 83 ARG B N 1
ATOM 2481 C CA . ARG B 1 83 ? 30.406 -5.113 -13.258 1 95.06 83 ARG B CA 1
ATOM 2482 C C . ARG B 1 83 ? 30.266 -6.484 -12.602 1 95.06 83 ARG B C 1
ATOM 2484 O O . ARG B 1 83 ? 31.031 -7.406 -12.906 1 95.06 83 ARG B O 1
ATOM 2491 N N . LEU B 1 84 ? 29.312 -6.602 -11.695 1 97.5 84 LEU B N 1
ATOM 2492 C CA . LEU B 1 84 ? 29.094 -7.879 -11.023 1 97.5 84 LEU B CA 1
ATOM 2493 C C . LEU B 1 84 ? 28.625 -8.938 -12.008 1 97.5 84 LEU B C 1
ATOM 2495 O O . LEU B 1 84 ? 29.062 -10.086 -11.953 1 97.5 84 LEU B O 1
ATOM 2499 N N . TYR B 1 85 ? 27.719 -8.633 -12.875 1 98.5 85 TYR B N 1
ATOM 2500 C CA . TYR B 1 85 ? 27.234 -9.578 -13.875 1 98.5 85 TYR B CA 1
ATOM 2501 C C . TYR B 1 85 ? 28.391 -10.164 -14.68 1 98.5 85 TYR B C 1
ATOM 2503 O O . TYR B 1 85 ? 28.453 -11.383 -14.867 1 98.5 85 TYR B O 1
ATOM 2511 N N . LYS B 1 86 ? 29.266 -9.305 -15.125 1 97.19 86 LYS B N 1
ATOM 2512 C CA . LYS B 1 86 ? 30.422 -9.766 -15.898 1 97.19 86 LYS B CA 1
ATOM 2513 C C . LYS B 1 86 ? 31.25 -10.781 -15.117 1 97.19 86 LYS B C 1
ATOM 2515 O O . LYS B 1 86 ? 31.75 -11.75 -15.688 1 97.19 86 LYS B O 1
ATOM 2520 N N . ALA B 1 87 ? 31.266 -10.562 -13.867 1 96.69 87 ALA B N 1
ATOM 2521 C CA . ALA B 1 87 ? 32.125 -11.383 -13.008 1 96.69 87 ALA B CA 1
ATOM 2522 C C . ALA B 1 87 ? 31.453 -12.727 -12.711 1 96.69 87 ALA B C 1
ATOM 2524 O O . ALA B 1 87 ? 32.156 -13.727 -12.477 1 96.69 87 ALA B O 1
ATOM 2525 N N . VAL B 1 88 ? 30.094 -12.82 -12.789 1 97.94 88 VAL B N 1
ATOM 2526 C CA . VAL B 1 88 ? 29.453 -14.016 -12.242 1 97.94 88 VAL B CA 1
ATOM 2527 C C . VAL B 1 88 ? 28.547 -14.648 -13.297 1 97.94 88 VAL B C 1
ATOM 2529 O O . VAL B 1 88 ? 27.828 -15.609 -13 1 97.94 88 VAL B O 1
ATOM 2532 N N . SER B 1 89 ? 28.484 -14.172 -14.477 1 97.81 89 SER B N 1
ATOM 2533 C CA . SER B 1 89 ? 27.531 -14.578 -15.508 1 97.81 89 SER B CA 1
ATOM 2534 C C . SER B 1 89 ? 27.562 -16.094 -15.734 1 97.81 89 SER B C 1
ATOM 2536 O O . SER B 1 89 ? 26.531 -16.719 -15.922 1 97.81 89 SER B O 1
ATOM 2538 N N . ALA B 1 90 ? 28.703 -16.672 -15.656 1 97.38 90 ALA B N 1
ATOM 2539 C CA . ALA B 1 90 ? 28.875 -18.109 -15.93 1 97.38 90 ALA B CA 1
ATOM 2540 C C . ALA B 1 90 ? 28.297 -18.953 -14.805 1 97.38 90 ALA B C 1
ATOM 2542 O O . ALA B 1 90 ? 28.016 -20.141 -14.992 1 97.38 90 ALA B O 1
ATOM 2543 N N . GLU B 1 91 ? 28.094 -18.344 -13.648 1 97.62 91 GLU B N 1
ATOM 2544 C CA . GLU B 1 91 ? 27.656 -19.062 -12.469 1 97.62 91 GLU B CA 1
ATOM 2545 C C . GLU B 1 91 ? 26.125 -19.016 -12.32 1 97.62 91 GLU B C 1
ATOM 2547 O O . GLU B 1 91 ? 25.562 -19.703 -11.477 1 97.62 91 GLU B O 1
ATOM 2552 N N . ILE B 1 92 ? 25.453 -18.297 -13.156 1 97.81 92 ILE B N 1
ATOM 2553 C CA . ILE B 1 92 ? 24.016 -18.109 -13.023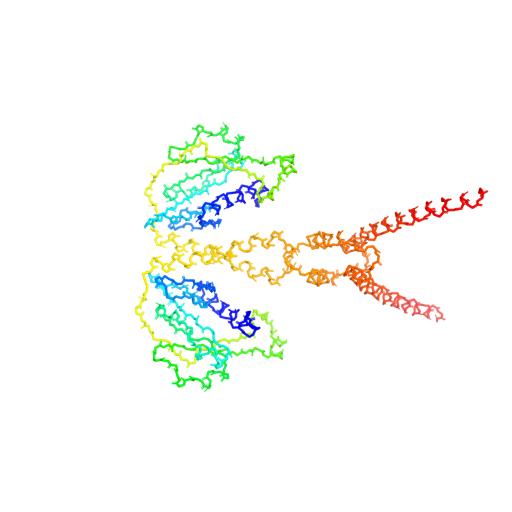 1 97.81 92 ILE B CA 1
ATOM 2554 C C . ILE B 1 92 ? 23.281 -19.344 -13.547 1 97.81 92 ILE B C 1
ATOM 2556 O O . ILE B 1 92 ? 23.5 -19.75 -14.695 1 97.81 92 ILE B O 1
ATOM 2560 N N . PRO B 1 93 ? 22.484 -19.953 -12.703 1 96.69 93 PRO B N 1
ATOM 2561 C CA . PRO B 1 93 ? 21.781 -21.188 -13.109 1 96.69 93 PRO B CA 1
ATOM 2562 C C . PRO B 1 93 ? 20.922 -20.984 -14.359 1 96.69 93 PRO B C 1
ATOM 2564 O O . PRO B 1 93 ? 20.453 -19.875 -14.625 1 96.69 93 PRO B O 1
ATOM 2567 N N . ALA B 1 94 ? 20.672 -22.188 -14.953 1 96.31 94 ALA B N 1
ATOM 2568 C CA . ALA B 1 94 ? 19.781 -22.188 -16.109 1 96.31 94 ALA B CA 1
ATOM 2569 C C . ALA B 1 94 ? 18.359 -21.781 -15.695 1 96.31 94 ALA B C 1
ATOM 2571 O O . ALA B 1 94 ? 17.875 -22.188 -14.633 1 96.31 94 ALA B O 1
ATOM 2572 N N . GLY B 1 95 ? 17.703 -21 -16.422 1 98 95 GLY B N 1
ATOM 2573 C CA . GLY B 1 95 ? 16.328 -20.625 -16.219 1 98 95 GLY B CA 1
ATOM 2574 C C . GLY B 1 95 ? 16.172 -19.328 -15.438 1 98 95 GLY B C 1
ATOM 2575 O O . GLY B 1 95 ? 15.094 -18.734 -15.422 1 98 95 GLY B O 1
ATOM 2576 N N . ILE B 1 96 ? 17.281 -18.984 -14.695 1 98.69 96 ILE B N 1
ATOM 2577 C CA . ILE B 1 96 ? 17.234 -17.734 -13.938 1 98.69 96 ILE B CA 1
ATOM 2578 C C . ILE B 1 96 ? 17.672 -16.578 -14.828 1 98.69 96 ILE B C 1
ATOM 2580 O O . ILE B 1 96 ? 18.703 -16.641 -15.5 1 98.69 96 ILE B O 1
ATOM 2584 N N . GLY B 1 97 ? 16.828 -15.53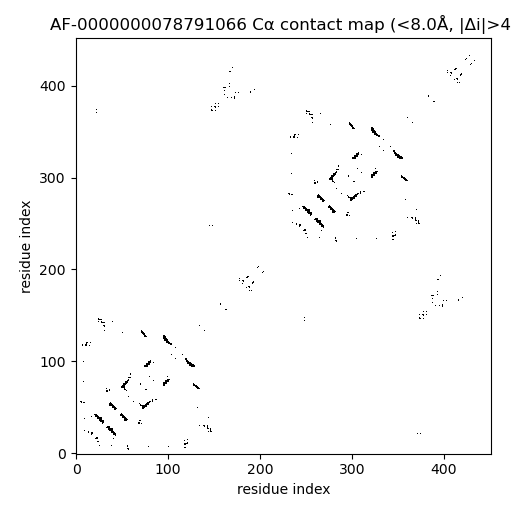1 -14.883 1 98.88 97 GLY B N 1
ATOM 2585 C CA . GLY B 1 97 ? 17.156 -14.359 -15.68 1 98.88 97 GLY B CA 1
ATOM 2586 C C . GLY B 1 97 ? 18.016 -13.359 -14.953 1 98.88 97 GLY B C 1
ATOM 2587 O O . GLY B 1 97 ? 18.312 -13.531 -13.766 1 98.88 97 GLY B O 1
ATOM 2588 N N . VAL B 1 98 ? 18.453 -12.328 -15.75 1 98.88 98 VAL B N 1
ATOM 2589 C CA . VAL B 1 98 ? 19.281 -11.281 -15.156 1 98.88 98 VAL B CA 1
ATOM 2590 C C . VAL B 1 98 ? 18.875 -9.922 -15.719 1 98.88 98 VAL B C 1
ATOM 2592 O O . VAL B 1 98 ? 18.781 -9.742 -16.938 1 98.88 98 VAL B O 1
ATOM 2595 N N . LEU B 1 99 ? 18.547 -9.023 -14.852 1 98.88 99 LEU B N 1
ATOM 2596 C CA . LEU B 1 99 ? 18.5 -7.598 -15.172 1 98.88 99 LEU B CA 1
ATOM 2597 C C . LEU B 1 99 ? 19.781 -6.895 -14.727 1 98.88 99 LEU B C 1
ATOM 2599 O O . LEU B 1 99 ? 20.203 -7.039 -13.578 1 98.88 99 LEU B O 1
ATOM 2603 N N . VAL B 1 100 ? 20.297 -6.133 -15.617 1 98.81 100 VAL B N 1
ATOM 2604 C CA . VAL B 1 100 ? 21.531 -5.422 -15.312 1 98.81 100 VAL B CA 1
ATOM 2605 C C . VAL B 1 100 ? 21.234 -3.943 -15.078 1 98.81 100 VAL B C 1
ATOM 2607 O O . VAL B 1 100 ? 20.531 -3.312 -15.859 1 98.81 100 VAL B O 1
ATOM 2610 N N . TYR B 1 101 ? 21.766 -3.488 -14.023 1 98.5 101 TYR B N 1
ATOM 2611 C CA . TYR B 1 101 ? 21.594 -2.094 -13.625 1 98.5 101 TYR B CA 1
ATOM 2612 C C . TYR B 1 101 ? 22.766 -1.243 -14.109 1 98.5 101 TYR B C 1
ATOM 2614 O O . TYR B 1 101 ? 23.922 -1.62 -13.945 1 98.5 101 TYR B O 1
ATOM 2622 N N . GLN B 1 102 ? 22.438 -0.105 -14.703 1 96.44 102 GLN B N 1
ATOM 2623 C CA . GLN B 1 102 ? 23.391 0.925 -15.086 1 96.44 102 GLN B CA 1
ATOM 2624 C C . GLN B 1 102 ? 22.984 2.287 -14.523 1 96.44 102 GLN B C 1
ATOM 2626 O O . GLN B 1 102 ? 21.922 2.811 -14.859 1 96.44 102 GLN B O 1
ATOM 2631 N N . PRO B 1 103 ? 23.844 2.818 -13.688 1 93 103 PRO B N 1
ATOM 2632 C CA . PRO B 1 103 ? 23.516 4.148 -13.164 1 93 103 PRO B CA 1
ATOM 2633 C C . PRO B 1 103 ? 23.562 5.23 -14.242 1 93 103 PRO B C 1
ATOM 2635 O O . PRO B 1 103 ? 24.344 5.133 -15.188 1 93 103 PRO B O 1
ATOM 2638 N N . PHE B 1 104 ? 22.734 6.207 -14.062 1 90.19 104 PHE B N 1
ATOM 2639 C CA . PHE B 1 104 ? 22.844 7.363 -14.938 1 90.19 104 PHE B CA 1
ATOM 2640 C C . PHE B 1 104 ? 24.047 8.211 -14.578 1 90.19 104 PHE B C 1
ATOM 2642 O O . PHE B 1 104 ? 24.375 8.367 -13.398 1 90.19 104 PHE B O 1
ATOM 2649 N N . SER B 1 105 ? 24.594 8.703 -15.633 1 85.5 105 SER B N 1
ATOM 2650 C CA . SER B 1 105 ? 25.672 9.656 -15.383 1 85.5 105 SER B CA 1
ATOM 2651 C C . SER B 1 105 ? 25.125 11.016 -14.984 1 85.5 105 SER B C 1
ATOM 2653 O O . SER B 1 105 ? 24.016 11.383 -15.367 1 85.5 105 SER B O 1
ATOM 2655 N N . LYS B 1 106 ? 25.953 11.734 -14.242 1 73.12 106 LYS B N 1
ATOM 2656 C CA . LYS B 1 106 ? 25.547 13.094 -13.867 1 73.12 106 LYS B CA 1
ATOM 2657 C C . LYS B 1 106 ? 25.25 13.938 -15.102 1 73.12 106 LYS B C 1
ATOM 2659 O O . LYS B 1 106 ? 24.297 14.719 -15.109 1 73.12 106 LYS B O 1
ATOM 2664 N N . ALA B 1 107 ? 26.062 13.766 -16.062 1 82.5 107 ALA B N 1
ATOM 2665 C CA . ALA B 1 107 ? 25.891 14.492 -17.312 1 82.5 107 ALA B CA 1
ATOM 2666 C C . ALA B 1 107 ? 24.562 14.133 -17.969 1 82.5 107 ALA B C 1
ATOM 2668 O O . ALA B 1 107 ? 23.859 15 -18.5 1 82.5 107 ALA B O 1
ATOM 2669 N N . ALA B 1 108 ? 24.281 12.898 -17.922 1 77.25 108 ALA B N 1
ATOM 2670 C CA . ALA B 1 108 ? 23.031 12.422 -18.5 1 77.25 108 ALA B CA 1
ATOM 2671 C C . ALA B 1 108 ? 21.828 12.969 -17.75 1 77.25 108 ALA B C 1
ATOM 2673 O O . ALA B 1 108 ? 20.812 13.352 -18.344 1 77.25 108 ALA B O 1
ATOM 2674 N N . ILE B 1 109 ? 21.922 13 -16.469 1 74.88 109 ILE B N 1
ATOM 2675 C CA . ILE B 1 109 ? 20.844 13.516 -15.617 1 74.88 109 ILE B CA 1
ATOM 2676 C C . ILE B 1 109 ? 20.609 14.992 -15.914 1 74.88 109 ILE B C 1
ATOM 2678 O O . ILE B 1 109 ? 19.469 15.438 -16.062 1 74.88 109 ILE B O 1
ATOM 2682 N N . LYS B 1 110 ? 21.656 15.773 -16.078 1 67.81 110 LYS B N 1
ATOM 2683 C CA . LYS B 1 110 ? 21.594 17.203 -16.328 1 67.81 110 LYS B CA 1
ATOM 2684 C C . LYS B 1 110 ? 21.016 17.484 -17.719 1 67.81 110 LYS B C 1
ATOM 2686 O O . LYS B 1 110 ? 20.312 18.484 -17.906 1 67.81 110 LYS B O 1
ATOM 2691 N N . ALA B 1 111 ? 21.25 16.641 -18.547 1 77.38 111 ALA B N 1
ATOM 2692 C CA . ALA B 1 111 ? 20.859 16.844 -19.938 1 77.38 111 ALA B CA 1
ATOM 2693 C C . ALA B 1 111 ? 19.422 16.406 -20.188 1 77.38 111 ALA B C 1
ATOM 2695 O O . ALA B 1 111 ? 18.859 16.672 -21.234 1 77.38 111 ALA B O 1
ATOM 2696 N N . SER B 1 112 ? 18.922 15.711 -19.203 1 72.81 112 SER B N 1
ATOM 2697 C CA . SER B 1 112 ? 17.594 15.156 -19.422 1 72.81 112 SER B CA 1
ATOM 2698 C C . SER B 1 112 ? 16.531 16.25 -19.5 1 72.81 112 SER B C 1
ATOM 2700 O O . SER B 1 112 ? 16.5 17.156 -18.656 1 72.81 112 SER B O 1
ATOM 2702 N N . ALA B 1 113 ? 15.742 16.266 -20.484 1 70.5 113 ALA B N 1
ATOM 2703 C CA . ALA B 1 113 ? 14.656 17.219 -20.688 1 70.5 113 ALA B CA 1
ATOM 2704 C C . ALA B 1 113 ? 13.445 16.875 -19.828 1 70.5 113 ALA B C 1
ATOM 2706 O O . ALA B 1 113 ? 12.547 17.688 -19.641 1 70.5 113 ALA B O 1
ATOM 2707 N N . VAL B 1 114 ? 13.414 15.625 -19.422 1 65.5 114 VAL B N 1
ATOM 2708 C CA . VAL B 1 114 ? 12.305 15.156 -18.594 1 65.5 114 VAL B CA 1
ATOM 2709 C C . VAL B 1 114 ? 12.812 14.812 -17.188 1 65.5 114 VAL B C 1
ATOM 2711 O O . VAL B 1 114 ? 13.984 14.469 -17.016 1 65.5 114 VAL B O 1
ATOM 2714 N N . PRO B 1 115 ? 11.961 14.906 -16.25 1 69.31 115 PRO B N 1
ATOM 2715 C CA . PRO B 1 115 ? 12.398 14.555 -14.906 1 69.31 115 PRO B CA 1
ATOM 2716 C C . PRO B 1 115 ? 12.906 13.117 -14.797 1 69.31 115 PRO B C 1
ATOM 2718 O O . PRO B 1 115 ? 12.266 12.195 -15.32 1 69.31 115 PRO B O 1
ATOM 2721 N N . VAL B 1 116 ? 14.109 13.016 -14.273 1 74.81 116 VAL B N 1
ATOM 2722 C CA . VAL B 1 116 ? 14.703 11.711 -14.023 1 74.81 116 VAL B CA 1
ATOM 2723 C C . VAL B 1 116 ? 14.242 11.172 -12.672 1 74.81 116 VAL B C 1
ATOM 2725 O O . VAL B 1 116 ? 14.602 11.727 -11.625 1 74.81 116 VAL B O 1
ATOM 2728 N N . VAL B 1 117 ? 13.508 10.062 -12.672 1 75 117 VAL B N 1
ATOM 2729 C CA . VAL B 1 117 ? 12.836 9.617 -11.453 1 75 117 VAL B CA 1
ATOM 2730 C C . VAL B 1 117 ? 13.555 8.391 -10.891 1 75 117 VAL B C 1
ATOM 2732 O O . VAL B 1 117 ? 13.273 7.961 -9.766 1 75 117 VAL B O 1
ATOM 2735 N N . THR B 1 118 ? 14.5 7.875 -11.672 1 88.06 118 THR B N 1
ATOM 2736 C CA . THR B 1 118 ? 15.266 6.73 -11.203 1 88.06 118 THR B CA 1
ATOM 2737 C C . THR B 1 118 ? 16.766 7.016 -11.289 1 88.06 118 THR B C 1
ATOM 2739 O O . THR B 1 118 ? 17.203 7.793 -12.133 1 88.06 118 THR B O 1
ATOM 2742 N N . PRO B 1 119 ? 17.5 6.379 -10.414 1 88.81 119 PRO B N 1
ATOM 2743 C CA . PRO B 1 119 ? 18.938 6.629 -10.406 1 88.81 119 PRO B CA 1
ATOM 2744 C C . PRO B 1 119 ? 19.656 5.945 -11.57 1 88.81 119 PRO B C 1
ATOM 2746 O O . PRO B 1 119 ? 20.828 6.238 -11.836 1 88.81 119 PRO B O 1
ATOM 2749 N N . GLY B 1 120 ? 19.031 5.051 -12.266 1 95 120 GLY B N 1
ATOM 2750 C CA . GLY B 1 120 ? 19.625 4.32 -13.375 1 95 120 GLY B CA 1
ATOM 2751 C C . GLY B 1 120 ? 18.594 3.592 -14.227 1 95 120 GLY B C 1
ATOM 2752 O O . GLY B 1 120 ? 17.422 3.949 -14.227 1 95 120 GLY B O 1
ATOM 2753 N N . THR B 1 121 ? 19.125 2.682 -15.07 1 95.88 121 THR B N 1
ATOM 2754 C CA . THR B 1 121 ? 18.281 1.888 -15.953 1 95.88 121 THR B CA 1
ATOM 2755 C C . THR B 1 121 ? 18.531 0.397 -15.758 1 95.88 121 THR B C 1
ATOM 2757 O O . THR B 1 121 ? 19.562 0.011 -15.188 1 95.88 121 THR B O 1
ATOM 2760 N N . LEU B 1 122 ? 17.562 -0.349 -16.141 1 98.06 122 LEU B N 1
ATOM 2761 C CA . LEU B 1 122 ? 17.672 -1.803 -16.141 1 98.06 122 LEU B CA 1
ATOM 2762 C C . LEU B 1 122 ? 17.547 -2.357 -17.547 1 98.06 122 LEU B C 1
ATOM 2764 O O . LEU B 1 122 ? 16.719 -1.89 -18.328 1 98.06 122 LEU B O 1
ATOM 2768 N N . THR B 1 123 ? 18.344 -3.355 -17.875 1 98.06 123 THR B N 1
ATOM 2769 C CA . THR B 1 123 ? 18.25 -4.09 -19.141 1 98.06 123 THR B CA 1
ATOM 2770 C C . THR B 1 123 ? 18.281 -5.594 -18.891 1 98.06 123 THR B C 1
ATOM 2772 O O . THR B 1 123 ? 18.984 -6.066 -17.984 1 98.06 123 THR B O 1
ATOM 2775 N N . ILE B 1 124 ? 17.547 -6.309 -19.734 1 98.25 124 ILE B N 1
ATOM 2776 C CA . ILE B 1 124 ? 17.594 -7.766 -19.625 1 98.25 124 ILE B CA 1
ATOM 2777 C C . ILE B 1 124 ? 18.859 -8.305 -20.297 1 98.25 124 ILE B C 1
ATOM 2779 O O . ILE B 1 124 ? 19.031 -8.164 -21.5 1 98.25 124 ILE B O 1
ATOM 2783 N N . ALA B 1 125 ? 19.734 -8.844 -19.516 1 98.44 125 ALA B N 1
ATOM 2784 C CA . ALA B 1 125 ? 20.969 -9.445 -20.047 1 98.44 125 ALA B CA 1
ATOM 2785 C C . ALA B 1 125 ? 20.781 -10.938 -20.312 1 98.44 125 ALA B C 1
ATOM 2787 O O . ALA B 1 125 ? 21.453 -11.516 -21.156 1 98.44 125 ALA B O 1
ATOM 2788 N N . LYS B 1 126 ? 19.938 -11.594 -19.547 1 98.19 126 LYS B N 1
ATOM 2789 C CA . LYS B 1 126 ? 19.578 -13.008 -19.641 1 98.19 126 LYS B CA 1
ATOM 2790 C C . LYS B 1 126 ? 18.094 -13.211 -19.375 1 98.19 126 LYS B C 1
ATOM 2792 O O . LYS B 1 126 ? 17.594 -12.836 -18.297 1 98.19 126 LYS B O 1
ATOM 2797 N N . PRO B 1 127 ? 17.406 -13.766 -20.344 1 98.31 127 PRO B N 1
ATOM 2798 C CA . PRO B 1 127 ? 15.977 -14 -20.094 1 98.31 127 PRO B CA 1
ATOM 2799 C C . PRO B 1 127 ? 15.734 -15.133 -19.094 1 98.31 127 PRO B C 1
ATOM 2801 O O . PRO B 1 127 ? 16.516 -16.094 -19.031 1 98.31 127 PRO B O 1
ATOM 2804 N N . ALA B 1 128 ? 14.727 -14.969 -18.375 1 98.69 128 ALA B N 1
ATOM 2805 C CA . ALA B 1 128 ? 14.305 -16.047 -17.469 1 98.69 128 ALA B CA 1
ATOM 2806 C C . ALA B 1 128 ? 13.414 -17.047 -18.203 1 98.69 128 ALA B C 1
ATOM 2808 O O . ALA B 1 128 ? 12.703 -16.672 -19.141 1 98.69 128 ALA B O 1
ATOM 2809 N N . ARG B 1 129 ? 13.453 -18.25 -17.75 1 98.56 129 ARG B N 1
ATOM 2810 C CA . ARG B 1 129 ? 12.539 -19.281 -18.25 1 98.56 129 ARG B CA 1
ATOM 2811 C C . ARG B 1 129 ? 11.375 -19.484 -17.297 1 98.56 129 ARG B C 1
ATOM 2813 O O . ARG B 1 129 ? 11.562 -19.531 -16.078 1 98.56 129 ARG B O 1
ATOM 2820 N N . ARG B 1 130 ? 10.211 -19.641 -17.922 1 98.31 130 ARG B N 1
ATOM 2821 C CA . ARG B 1 130 ? 9.016 -19.812 -17.094 1 98.31 130 ARG B CA 1
ATOM 2822 C C . ARG B 1 130 ? 9.062 -21.156 -16.359 1 98.31 130 ARG B C 1
ATOM 2824 O O . ARG B 1 130 ? 9.445 -22.172 -16.938 1 98.31 130 ARG B O 1
ATOM 2831 N N . GLN B 1 131 ? 8.734 -21.203 -15.133 1 98.38 131 GLN B N 1
ATOM 2832 C CA . GLN B 1 131 ? 8.516 -22.406 -14.344 1 98.38 131 GLN B CA 1
ATOM 2833 C C . GLN B 1 131 ? 7.16 -22.375 -13.648 1 98.38 131 GLN B C 1
ATOM 2835 O O . GLN B 1 131 ? 6.492 -21.344 -13.633 1 98.38 131 GLN B O 1
ATOM 2840 N N . THR B 1 132 ? 6.75 -23.578 -13.164 1 98.06 132 THR B N 1
ATOM 2841 C CA . THR B 1 132 ? 5.555 -23.625 -12.328 1 98.06 132 THR B CA 1
ATOM 2842 C C . THR B 1 132 ? 5.797 -22.906 -11 1 98.06 132 THR B C 1
ATOM 2844 O O . THR B 1 132 ? 6.883 -23 -10.43 1 98.06 132 THR B O 1
ATOM 2847 N N . LEU B 1 133 ? 4.762 -22.219 -10.586 1 97.94 133 LEU B N 1
ATOM 2848 C CA . LEU B 1 133 ? 4.84 -21.562 -9.281 1 97.94 133 LEU B CA 1
ATOM 2849 C C . LEU B 1 133 ? 5.16 -22.578 -8.188 1 97.94 133 LEU B C 1
ATOM 2851 O O . LEU B 1 133 ? 4.539 -23.641 -8.117 1 97.94 133 LEU B O 1
ATOM 2855 N N . GLN B 1 134 ? 6.09 -22.25 -7.293 1 97.69 134 GLN B N 1
ATOM 2856 C CA . GLN B 1 134 ? 6.598 -23.25 -6.355 1 97.69 134 GLN B CA 1
ATOM 2857 C C . GLN B 1 134 ? 5.836 -23.203 -5.035 1 97.69 134 GLN B C 1
ATOM 2859 O O . GLN B 1 134 ? 6.098 -24 -4.133 1 97.69 134 GLN B O 1
ATOM 2864 N N . VAL B 1 135 ? 4.91 -22.266 -4.828 1 97.69 135 VAL B N 1
ATOM 2865 C CA . VAL B 1 135 ? 4.043 -22.141 -3.664 1 97.69 135 VAL B CA 1
ATOM 2866 C C . VAL B 1 135 ? 2.592 -21.984 -4.113 1 97.69 135 VAL B C 1
ATOM 2868 O O . VAL B 1 135 ? 2.326 -21.578 -5.246 1 97.69 135 VAL B O 1
ATOM 2871 N N . PRO B 1 136 ? 1.645 -22.344 -3.248 1 96.12 136 PRO B N 1
ATOM 2872 C CA . PRO B 1 136 ? 0.254 -22.078 -3.625 1 96.12 136 PRO B CA 1
ATOM 2873 C C . PRO B 1 136 ? -0.01 -20.594 -3.902 1 96.12 136 PRO B C 1
ATOM 2875 O O . PRO B 1 136 ? 0.384 -19.734 -3.109 1 96.12 136 PRO B O 1
ATOM 2878 N N . GLU B 1 137 ? -0.695 -20.375 -4.957 1 96.5 137 GLU B N 1
ATOM 2879 C CA . GLU B 1 137 ? -0.877 -18.984 -5.402 1 96.5 137 GLU B CA 1
ATOM 2880 C C . GLU B 1 137 ? -1.638 -18.172 -4.363 1 96.5 137 GLU B C 1
ATOM 2882 O O . GLU B 1 137 ? -1.363 -16.984 -4.18 1 96.5 137 GLU B O 1
ATOM 2887 N N . ASN B 1 138 ? -2.645 -18.797 -3.729 1 95.44 138 ASN B N 1
ATOM 2888 C CA . ASN B 1 138 ? -3.42 -18.062 -2.729 1 95.44 138 ASN B CA 1
ATOM 2889 C C . ASN B 1 138 ? -2.547 -17.625 -1.555 1 95.44 138 ASN B C 1
ATOM 2891 O O . ASN B 1 138 ? -2.717 -16.531 -1.027 1 95.44 138 ASN B O 1
ATOM 2895 N N . GLN B 1 139 ? -1.607 -18.469 -1.211 1 96.5 139 GLN B N 1
ATOM 2896 C CA . GLN B 1 139 ? -0.702 -18.109 -0.123 1 96.5 139 GLN B CA 1
ATOM 2897 C C . GLN B 1 139 ? 0.262 -17.016 -0.544 1 96.5 139 GLN B C 1
ATOM 2899 O O . GLN B 1 139 ? 0.56 -16.109 0.24 1 96.5 139 GLN B O 1
ATOM 2904 N N . LEU B 1 140 ? 0.737 -17.094 -1.749 1 98 140 LEU B N 1
ATOM 2905 C CA . LEU B 1 140 ? 1.611 -16.047 -2.275 1 98 140 LEU B CA 1
ATOM 2906 C C . LEU B 1 140 ? 0.88 -14.711 -2.348 1 98 140 LEU B C 1
ATOM 2908 O O . LEU B 1 140 ? 1.438 -13.672 -1.986 1 98 140 LEU B O 1
ATOM 2912 N N . THR B 1 141 ? -0.354 -14.766 -2.744 1 97.81 141 THR B N 1
ATOM 2913 C CA . THR B 1 141 ? -1.188 -13.57 -2.818 1 97.81 141 THR B CA 1
ATOM 2914 C C . THR B 1 141 ? -1.375 -12.961 -1.434 1 97.81 141 THR B C 1
ATOM 2916 O O . THR B 1 141 ? -1.282 -11.742 -1.271 1 97.81 141 THR B O 1
ATOM 2919 N N . ASP B 1 142 ? -1.582 -13.812 -0.483 1 97.38 142 ASP B N 1
ATOM 2920 C CA . ASP B 1 142 ? -1.746 -13.328 0.886 1 97.38 142 ASP B CA 1
ATOM 2921 C C . ASP B 1 142 ? -0.494 -12.602 1.366 1 97.38 142 ASP B C 1
ATOM 2923 O O . ASP B 1 142 ? -0.587 -11.523 1.963 1 97.38 142 ASP B O 1
ATOM 2927 N N . ARG B 1 143 ? 0.646 -13.164 1.131 1 97.88 143 ARG B N 1
ATOM 2928 C CA . ARG B 1 143 ? 1.907 -12.547 1.533 1 97.88 143 ARG B CA 1
ATOM 2929 C C . ARG B 1 143 ? 2.139 -11.234 0.792 1 97.88 143 ARG B C 1
ATOM 2931 O O . ARG B 1 143 ? 2.656 -10.273 1.365 1 97.88 143 ARG B O 1
ATOM 2938 N N . PHE B 1 144 ? 1.726 -11.266 -0.47 1 98.75 144 PHE B N 1
ATOM 2939 C CA . PHE B 1 144 ? 1.86 -10.078 -1.304 1 98.75 144 PHE B CA 1
ATOM 2940 C C . PHE B 1 144 ? 1.012 -8.938 -0.759 1 98.75 144 PHE B C 1
ATOM 2942 O O . PHE B 1 144 ? 1.505 -7.82 -0.581 1 98.75 144 PHE B O 1
ATOM 2949 N N . ILE B 1 145 ? -0.189 -9.188 -0.416 1 98.56 145 ILE B N 1
ATOM 2950 C CA . ILE B 1 145 ? -1.122 -8.203 0.123 1 98.56 145 ILE B CA 1
ATOM 2951 C C . ILE B 1 145 ? -0.625 -7.711 1.479 1 98.56 145 ILE B C 1
ATOM 2953 O O . ILE B 1 145 ? -0.651 -6.512 1.756 1 98.56 145 ILE B O 1
ATOM 2957 N N . ALA B 1 146 ? -0.162 -8.609 2.271 1 98.06 146 ALA B N 1
ATOM 2958 C CA . ALA B 1 146 ? 0.369 -8.219 3.576 1 98.06 146 ALA B CA 1
ATOM 2959 C C . ALA B 1 146 ? 1.543 -7.258 3.428 1 98.06 146 ALA B C 1
ATOM 2961 O O . ALA B 1 146 ? 1.664 -6.293 4.191 1 98.06 146 ALA B O 1
ATOM 2962 N N . SER B 1 147 ? 2.389 -7.508 2.531 1 98.44 147 SER B N 1
ATOM 2963 C CA . SER B 1 147 ? 3.557 -6.664 2.309 1 98.44 147 SER B CA 1
ATOM 2964 C C . SER B 1 147 ? 3.156 -5.297 1.76 1 98.44 147 SER B C 1
ATOM 2966 O O . SER B 1 147 ? 3.723 -4.277 2.152 1 98.44 147 SER B O 1
ATOM 2968 N N . LEU B 1 148 ? 2.238 -5.316 0.818 1 98.56 148 LEU B N 1
ATOM 2969 C CA . LEU B 1 148 ? 1.705 -4.039 0.351 1 98.56 148 LEU B CA 1
ATOM 2970 C C . LEU B 1 148 ? 1.108 -3.244 1.508 1 98.56 148 LEU B C 1
ATOM 2972 O O . LEU B 1 148 ? 1.354 -2.043 1.63 1 98.56 148 LEU B O 1
ATOM 2976 N N . ASN B 1 149 ? 0.314 -3.943 2.32 1 98.38 149 ASN B N 1
ATOM 2977 C CA . ASN B 1 149 ? -0.302 -3.293 3.473 1 98.38 149 ASN B CA 1
ATOM 2978 C C . ASN B 1 149 ? 0.748 -2.717 4.418 1 98.38 149 ASN B C 1
ATOM 2980 O O . ASN B 1 149 ? 0.556 -1.638 4.98 1 98.38 149 ASN B O 1
ATOM 2984 N N . ARG B 1 150 ? 1.792 -3.432 4.625 1 97.25 150 ARG B N 1
ATOM 2985 C CA . ARG B 1 150 ? 2.889 -2.936 5.453 1 97.25 150 ARG B CA 1
ATOM 2986 C C . ARG B 1 150 ? 3.385 -1.585 4.945 1 97.25 150 ARG B C 1
ATOM 2988 O O . ARG B 1 150 ? 3.615 -0.667 5.734 1 97.25 150 ARG B O 1
ATOM 2995 N N . GLU B 1 151 ? 3.557 -1.452 3.641 1 95.69 151 GLU B N 1
ATOM 2996 C CA . GLU B 1 151 ? 4.004 -0.199 3.043 1 95.69 151 GLU B CA 1
ATOM 2997 C C . GLU B 1 151 ? 2.963 0.902 3.221 1 95.69 151 GLU B C 1
ATOM 2999 O O . GLU B 1 151 ? 3.311 2.061 3.455 1 95.69 151 GLU B O 1
ATOM 3004 N N . VAL B 1 152 ? 1.702 0.572 3.119 1 95.56 152 VAL B N 1
ATOM 3005 C CA . VAL B 1 152 ? 0.631 1.546 3.299 1 95.56 152 VAL B CA 1
ATOM 3006 C C . VAL B 1 152 ? 0.608 2.027 4.75 1 95.56 152 VAL B C 1
ATOM 3008 O O . VAL B 1 152 ? 0.497 3.229 5.008 1 95.56 152 VAL B O 1
ATOM 3011 N N . VAL B 1 153 ? 0.726 1.067 5.648 1 93.56 153 VAL B N 1
ATOM 3012 C CA . VAL B 1 153 ? 0.731 1.394 7.07 1 93.56 153 VAL B CA 1
ATOM 3013 C C . VAL B 1 153 ? 1.898 2.328 7.383 1 93.56 153 VAL B C 1
ATOM 3015 O O . VAL B 1 153 ? 1.728 3.336 8.078 1 93.56 153 VAL B O 1
ATOM 3018 N N . LYS B 1 154 ? 3.07 2.061 6.891 1 88.31 154 LYS B N 1
ATOM 3019 C CA . LYS B 1 154 ? 4.234 2.922 7.078 1 88.31 154 LYS B CA 1
ATOM 3020 C C . LYS B 1 154 ? 3.961 4.336 6.57 1 88.31 154 LYS B C 1
ATOM 3022 O O . LYS B 1 154 ? 4.305 5.316 7.23 1 88.31 154 LYS B O 1
ATOM 3027 N N . ALA B 1 155 ? 3.412 4.387 5.414 1 87.81 155 ALA B N 1
ATOM 3028 C CA . ALA B 1 155 ? 3.127 5.672 4.777 1 87.81 155 ALA B CA 1
ATOM 3029 C C . ALA B 1 155 ? 2.164 6.5 5.625 1 87.81 155 ALA B C 1
ATOM 3031 O O . ALA B 1 155 ? 2.344 7.711 5.773 1 87.81 155 ALA B O 1
ATOM 3032 N N . LYS B 1 156 ? 1.161 5.891 6.141 1 84.69 156 LYS B N 1
ATOM 3033 C CA . LYS B 1 156 ? 0.154 6.59 6.93 1 84.69 156 LYS B CA 1
ATOM 3034 C C . LYS B 1 156 ? 0.727 7.051 8.266 1 84.69 156 LYS B C 1
ATOM 3036 O O . LYS B 1 156 ? 0.276 8.055 8.828 1 84.69 156 LYS B O 1
ATOM 3041 N N . GLN B 1 157 ? 1.722 6.348 8.703 1 77.12 157 GLN B N 1
ATOM 3042 C CA . GLN B 1 157 ? 2.389 6.73 9.945 1 77.12 157 GLN B CA 1
ATOM 3043 C C . GLN B 1 157 ? 3.322 7.918 9.727 1 77.12 157 GLN B C 1
ATOM 3045 O O . GLN B 1 157 ? 3.482 8.758 10.609 1 77.12 157 GLN B O 1
ATOM 3050 N N . VAL B 1 158 ? 3.994 7.992 8.539 1 65.25 158 VAL B N 1
ATOM 3051 C CA . VAL B 1 158 ? 4.906 9.078 8.203 1 65.25 158 VAL B CA 1
ATOM 3052 C C . VAL B 1 158 ? 4.117 10.367 7.984 1 65.25 158 VAL B C 1
ATOM 3054 O O . VAL B 1 158 ? 4.539 11.445 8.414 1 65.25 158 VAL B O 1
ATOM 3057 N N . VAL B 1 159 ? 3.078 10.312 7.117 1 56.81 159 VAL B N 1
ATOM 3058 C CA . VAL B 1 159 ? 2.277 11.508 6.867 1 56.81 159 VAL B CA 1
ATOM 3059 C C . VAL B 1 159 ? 1.938 12.188 8.188 1 56.81 159 VAL B C 1
ATOM 3061 O O . VAL B 1 159 ? 1.918 13.422 8.273 1 56.81 159 VAL B O 1
ATOM 3064 N N . LYS B 1 160 ? 1.865 11.289 9.156 1 54.59 160 LYS B N 1
ATOM 3065 C CA . LYS B 1 160 ? 1.576 11.883 10.461 1 54.59 160 LYS B CA 1
ATOM 3066 C C . LYS B 1 160 ? 2.785 12.648 10.992 1 54.59 160 LYS B C 1
ATOM 3068 O O . LYS B 1 160 ? 2.637 13.57 11.797 1 54.59 160 LYS B O 1
ATOM 3073 N N . GLY B 1 161 ? 4.039 12.398 10.469 1 50.88 161 GLY B N 1
ATOM 3074 C CA . GLY B 1 161 ? 5.117 13.047 11.195 1 50.88 161 GLY B CA 1
ATOM 3075 C C . GLY B 1 161 ? 6.109 13.758 10.297 1 50.88 161 GLY B C 1
ATOM 3076 O O . GLY B 1 161 ? 6.73 13.133 9.438 1 50.88 161 GLY B O 1
ATOM 3077 N N . LEU B 1 162 ? 6 15.039 9.984 1 54.66 162 LEU B N 1
ATOM 3078 C CA . LEU B 1 162 ? 7.152 15.859 9.641 1 54.66 162 LEU B CA 1
ATOM 3079 C C . LEU B 1 162 ? 8.398 15.391 10.391 1 54.66 162 LEU B C 1
ATOM 3081 O O . LEU B 1 162 ? 9.516 15.805 10.078 1 54.66 162 LEU B O 1
ATOM 3085 N N . GLY B 1 163 ? 8.047 14.461 11.281 1 54.28 163 GLY B N 1
ATOM 3086 C CA . GLY B 1 163 ? 9.094 14 12.18 1 54.28 163 GLY B CA 1
ATOM 3087 C C . GLY B 1 163 ? 10.125 13.117 11.5 1 54.28 163 GLY B C 1
ATOM 3088 O O . GLY B 1 163 ? 11.25 12.984 11.984 1 54.28 163 GLY B O 1
ATOM 3089 N N . GLN B 1 164 ? 9.828 12.602 10.484 1 56.19 164 GLN B N 1
ATOM 3090 C CA . GLN B 1 164 ? 10.766 11.711 9.812 1 56.19 164 GLN B CA 1
ATOM 3091 C C . GLN B 1 164 ? 11.758 12.492 8.953 1 56.19 164 GLN B C 1
ATOM 3093 O O . GLN B 1 164 ? 12.781 11.953 8.531 1 56.19 164 GLN B O 1
ATOM 3098 N N . PHE B 1 165 ? 11.391 13.609 8.633 1 59.34 165 PHE B N 1
ATOM 3099 C CA . PHE B 1 165 ? 12.289 14.484 7.898 1 59.34 165 PHE B CA 1
ATOM 3100 C C . PHE B 1 165 ? 13.203 15.25 8.852 1 59.34 165 PHE B C 1
ATOM 3102 O O . PHE B 1 165 ? 12.789 15.633 9.945 1 59.34 165 PHE B O 1
ATOM 3109 N N . SER B 1 166 ? 14.438 15.234 8.469 1 57.03 166 SER B N 1
ATOM 3110 C CA . SER B 1 166 ? 15.367 15.984 9.312 1 57.03 166 SER B CA 1
ATOM 3111 C C . SER B 1 166 ? 15.016 17.469 9.328 1 57.03 166 SER B C 1
ATOM 3113 O O . SER B 1 166 ? 14.305 17.953 8.445 1 57.03 166 SER B O 1
ATOM 3115 N N . THR B 1 167 ? 15.578 17.953 10.297 1 57.97 167 THR B N 1
ATOM 3116 C CA . THR B 1 167 ? 15.461 19.406 10.344 1 57.97 167 THR B CA 1
ATOM 3117 C C . THR B 1 167 ? 16.047 20.031 9.078 1 57.97 167 THR B C 1
ATOM 3119 O O . THR B 1 167 ? 15.477 20.969 8.523 1 57.97 167 THR B O 1
ATOM 3122 N N . ALA B 1 168 ? 17.062 19.469 8.594 1 57.03 168 ALA B N 1
ATOM 3123 C CA . ALA B 1 168 ? 17.703 19.938 7.379 1 57.03 168 ALA B CA 1
ATOM 3124 C C . ALA B 1 168 ? 16.797 19.766 6.164 1 57.03 168 ALA B C 1
ATOM 3126 O O . ALA B 1 168 ? 16.734 20.641 5.301 1 57.03 168 ALA B O 1
ATOM 3127 N N . ASP B 1 169 ? 16.094 18.734 6.109 1 64.5 169 ASP B N 1
ATOM 3128 C CA . ASP B 1 169 ? 15.156 18.469 5.023 1 64.5 169 ASP B CA 1
ATOM 3129 C C . ASP B 1 169 ? 14.023 19.5 5.02 1 64.5 169 ASP B C 1
ATOM 3131 O O . ASP B 1 169 ? 13.617 19.984 3.959 1 64.5 169 ASP B O 1
ATOM 3135 N N . LEU B 1 170 ? 13.594 19.734 6.195 1 63.75 170 LEU B N 1
ATOM 3136 C CA . LEU B 1 170 ? 12.508 20.703 6.352 1 63.75 170 LEU B CA 1
ATOM 3137 C C . LEU B 1 170 ? 12.945 22.094 5.902 1 63.75 170 LEU B C 1
ATOM 3139 O O . LEU B 1 170 ? 12.203 22.781 5.199 1 63.75 170 LEU B O 1
ATOM 3143 N N . PHE B 1 171 ? 14.164 22.266 6.191 1 59.59 171 PHE B N 1
ATOM 3144 C CA . PHE B 1 171 ? 14.703 23.562 5.812 1 59.59 171 PHE B CA 1
ATOM 3145 C C . PHE B 1 171 ? 14.922 23.641 4.305 1 59.59 171 PHE B C 1
ATOM 3147 O O . PHE B 1 171 ? 14.617 24.656 3.678 1 59.59 171 PHE B O 1
ATOM 3154 N N . THR B 1 172 ? 15.453 22.688 3.818 1 61.47 172 THR B N 1
ATOM 3155 C CA . THR B 1 172 ? 15.695 22.641 2.381 1 61.47 172 THR B CA 1
ATOM 3156 C C . THR B 1 172 ? 14.398 22.812 1.604 1 61.47 172 THR B C 1
ATOM 3158 O O . THR B 1 172 ? 14.352 23.562 0.618 1 61.47 172 THR B O 1
ATOM 3161 N N . GLU B 1 173 ? 13.406 22.234 2.111 1 63.69 173 GLU B N 1
ATOM 3162 C CA . GLU B 1 173 ? 12.102 22.359 1.467 1 63.69 173 GLU B CA 1
ATOM 3163 C C . GLU B 1 173 ? 11.531 23.75 1.622 1 63.69 173 GLU B C 1
ATOM 3165 O O . GLU B 1 173 ? 10.977 24.312 0.674 1 63.69 173 GLU B O 1
ATOM 3170 N N . LEU B 1 174 ? 11.719 24.234 2.725 1 60.16 174 LEU B N 1
ATOM 3171 C CA . LEU B 1 174 ? 11.242 25.594 2.99 1 60.16 174 LEU B CA 1
ATOM 3172 C C . LEU B 1 174 ? 12 26.609 2.143 1 60.16 174 LEU B C 1
ATOM 3174 O O . LEU B 1 174 ? 11.406 27.562 1.629 1 60.16 174 LEU B O 1
ATOM 3178 N N . ARG B 1 175 ? 13.25 26.328 1.985 1 56.16 175 ARG B N 1
ATOM 3179 C CA . ARG B 1 175 ? 14.078 27.172 1.138 1 56.16 175 ARG B CA 1
ATOM 3180 C C . ARG B 1 175 ? 13.63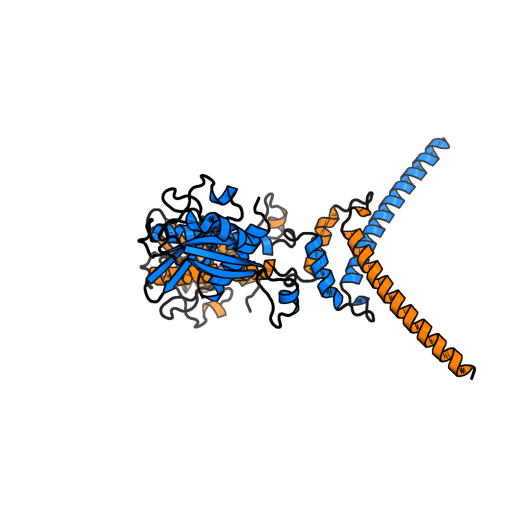3 27.109 -0.317 1 56.16 175 ARG B C 1
ATOM 3182 O O . ARG B 1 175 ? 13.57 28.125 -1.004 1 56.16 175 ARG B O 1
ATOM 3189 N N . LYS B 1 176 ? 13.383 26.031 -0.745 1 60.09 176 LYS B N 1
ATOM 3190 C CA . LYS B 1 176 ? 12.914 25.844 -2.113 1 60.09 176 LYS B CA 1
ATOM 3191 C C . LYS B 1 176 ? 11.633 26.625 -2.369 1 60.09 176 LYS B C 1
ATOM 3193 O O . LYS B 1 176 ? 11.453 27.203 -3.445 1 60.09 176 LYS B O 1
ATOM 3198 N N . ARG B 1 177 ? 10.82 26.625 -1.356 1 57.19 177 ARG B N 1
ATOM 3199 C CA . ARG B 1 177 ? 9.555 27.328 -1.499 1 57.19 177 ARG B CA 1
ATOM 3200 C C . ARG B 1 177 ? 9.758 28.844 -1.449 1 57.19 177 ARG B C 1
ATOM 3202 O O . ARG B 1 177 ? 8.984 29.594 -2.031 1 57.19 177 ARG B O 1
ATOM 3209 N N . THR B 1 178 ? 10.633 29.141 -0.659 1 48.34 178 THR B N 1
ATOM 3210 C CA . THR B 1 178 ? 10.914 30.562 -0.491 1 48.34 178 THR B CA 1
ATOM 3211 C C . THR B 1 178 ? 11.766 31.078 -1.646 1 48.34 178 THR B C 1
ATOM 3213 O O . THR B 1 178 ? 11.945 32.281 -1.795 1 48.34 178 THR B O 1
ATOM 3216 N N . ALA B 1 179 ? 12.32 30.203 -2.184 1 46.47 179 ALA B N 1
ATOM 3217 C CA . ALA B 1 179 ? 13.117 30.688 -3.309 1 46.47 179 ALA B CA 1
ATOM 3218 C C . ALA B 1 179 ? 12.297 31.609 -4.207 1 46.47 179 ALA B C 1
ATOM 3220 O O . ALA B 1 179 ? 12.844 32.469 -4.898 1 46.47 179 ALA B O 1
ATOM 3221 N N . ASP B 1 180 ? 10.93 31.438 -4.141 1 44.03 180 ASP B N 1
ATOM 3222 C CA . ASP B 1 180 ? 10.172 32.5 -4.77 1 44.03 180 ASP B CA 1
ATOM 3223 C C . ASP B 1 180 ? 9.906 33.656 -3.781 1 44.03 180 ASP B C 1
ATOM 3225 O O . ASP B 1 180 ? 8.766 33.875 -3.375 1 44.03 180 ASP B O 1
ATOM 3229 N N . TYR B 1 181 ? 10.758 33.875 -2.957 1 39.81 181 TYR B N 1
ATOM 3230 C CA . TYR B 1 181 ? 10.766 34.938 -1.942 1 39.81 181 TYR B CA 1
ATOM 3231 C C . TYR B 1 181 ? 10.461 36.281 -2.561 1 39.81 181 TYR B C 1
ATOM 3233 O O . TYR B 1 181 ? 11.125 36.719 -3.512 1 39.81 181 TYR B O 1
ATOM 3241 N N . ASP B 1 182 ? 9.25 36.75 -2.344 1 43.16 182 ASP B N 1
ATOM 3242 C CA . ASP B 1 182 ? 8.883 38.094 -2.795 1 43.16 182 ASP B CA 1
ATOM 3243 C C . ASP B 1 182 ? 9.531 39.156 -1.918 1 43.16 182 ASP B C 1
ATOM 3245 O O . ASP B 1 182 ? 9.133 39.375 -0.769 1 43.16 182 ASP B O 1
ATOM 3249 N N . ILE B 1 183 ? 10.602 39.75 -2.309 1 43.12 183 ILE B N 1
ATOM 3250 C CA . ILE B 1 183 ? 11.383 40.781 -1.639 1 43.12 183 ILE B CA 1
ATOM 3251 C C . ILE B 1 183 ? 10.477 41.969 -1.311 1 43.12 183 ILE B C 1
ATOM 3253 O O . ILE B 1 183 ? 10.664 42.625 -0.293 1 43.12 183 ILE B O 1
ATOM 3257 N N . TYR B 1 184 ? 9.445 42.156 -2.039 1 45.53 184 TYR B N 1
ATOM 3258 C CA . TYR B 1 184 ? 8.641 43.375 -1.937 1 45.53 184 TYR B CA 1
ATOM 3259 C C . TYR B 1 184 ? 7.508 43.188 -0.932 1 45.53 184 TYR B C 1
ATOM 3261 O O . TYR B 1 184 ? 6.988 44.156 -0.39 1 45.53 184 TYR B O 1
ATOM 3269 N N . HIS B 1 185 ? 6.938 42.062 -0.652 1 45.47 185 HIS B N 1
ATOM 3270 C CA . HIS B 1 185 ? 5.871 41.844 0.315 1 45.47 185 HIS B CA 1
ATOM 3271 C C . HIS B 1 185 ? 6.254 40.75 1.324 1 45.47 185 HIS B C 1
ATOM 3273 O O . HIS B 1 185 ? 5.773 39.625 1.243 1 45.47 185 HIS B O 1
ATOM 3279 N N . PRO B 1 186 ? 7.258 41.125 2.164 1 45.5 186 PRO B N 1
ATOM 3280 C CA . PRO B 1 186 ? 7.848 40.219 3.127 1 45.5 186 PRO B CA 1
ATOM 3281 C C . PRO B 1 186 ? 6.805 39.562 4.031 1 45.5 186 PRO B C 1
ATOM 3283 O O . PRO B 1 186 ? 7.012 38.438 4.508 1 45.5 186 PRO B O 1
ATOM 3286 N N . ASP B 1 187 ? 5.75 40.219 4.332 1 47.06 187 ASP B N 1
ATOM 3287 C CA . ASP B 1 187 ? 4.684 39.719 5.199 1 47.06 187 ASP B CA 1
ATOM 3288 C C . ASP B 1 187 ? 4.027 38.469 4.598 1 47.06 187 ASP B C 1
ATOM 3290 O O . ASP B 1 187 ? 3.398 37.688 5.312 1 47.06 187 ASP B O 1
ATOM 3294 N N . LYS B 1 188 ? 4.102 38.406 3.41 1 47.41 188 LYS B N 1
ATOM 3295 C CA . LYS B 1 188 ? 3.49 37.281 2.705 1 47.41 188 LYS B CA 1
ATOM 3296 C C . LYS B 1 188 ? 4.414 36.062 2.703 1 47.41 188 LYS B C 1
ATOM 3298 O O . LYS B 1 188 ? 4 34.969 2.346 1 47.41 188 LYS B O 1
ATOM 3303 N N . ASN B 1 189 ? 5.602 36.344 2.99 1 45.59 189 ASN B N 1
ATOM 3304 C CA . ASN B 1 189 ? 6.57 35.25 3.01 1 45.59 189 ASN B CA 1
ATOM 3305 C C . ASN B 1 189 ? 6.469 34.438 4.297 1 45.59 189 ASN B C 1
ATOM 3307 O O . ASN B 1 189 ? 6.609 35 5.395 1 45.59 189 ASN B O 1
ATOM 3311 N N . LEU B 1 190 ? 5.742 33.469 4.285 1 45.78 190 LEU B N 1
ATOM 3312 C CA . LEU B 1 190 ? 5.527 32.562 5.41 1 45.78 190 LEU B CA 1
ATOM 3313 C C . LEU B 1 190 ? 6.805 32.406 6.223 1 45.78 190 LEU B C 1
ATOM 3315 O O . LEU B 1 190 ? 6.758 32.281 7.449 1 45.78 190 LEU B O 1
ATOM 3319 N N . TYR B 1 191 ? 7.84 32.625 5.637 1 46.28 191 TYR B N 1
ATOM 3320 C CA . TYR B 1 191 ? 9.164 32.625 6.25 1 46.28 191 TYR B CA 1
ATOM 3321 C C . TYR B 1 191 ? 9.289 33.781 7.242 1 46.28 191 TYR B C 1
ATOM 3323 O O . TYR B 1 191 ? 9.75 33.594 8.375 1 46.28 191 TYR B O 1
ATOM 3331 N N . ASP B 1 192 ? 8.977 34.875 6.77 1 48.44 192 ASP B N 1
ATOM 3332 C CA . ASP B 1 192 ? 9.094 36.062 7.613 1 48.44 192 ASP B CA 1
ATOM 3333 C C . ASP B 1 192 ? 8.18 35.969 8.828 1 48.44 192 ASP B C 1
ATOM 3335 O O . ASP B 1 192 ? 8.57 36.344 9.938 1 48.44 192 ASP B O 1
ATOM 3339 N N . GLN B 1 193 ? 7.078 35.375 8.625 1 47.25 193 GLN B N 1
ATOM 3340 C CA . GLN B 1 193 ? 6.168 35.188 9.75 1 47.25 193 GLN B CA 1
ATOM 3341 C C . GLN B 1 193 ? 6.723 34.156 10.742 1 47.25 193 GLN B C 1
ATOM 3343 O O . GLN B 1 193 ? 6.621 34.344 11.961 1 47.25 193 GLN B O 1
ATOM 3348 N N . PHE B 1 194 ? 7.316 33.25 10.188 1 47.03 194 PHE B N 1
ATOM 3349 C CA . PHE B 1 194 ? 7.926 32.219 11.047 1 47.03 194 PHE B CA 1
ATOM 3350 C C . PHE B 1 194 ? 9.141 32.812 11.773 1 47.03 194 PHE B C 1
ATOM 3352 O O . PHE B 1 194 ? 9.312 32.594 12.977 1 47.03 194 PHE B O 1
ATOM 3359 N N . VAL B 1 195 ? 9.891 33.438 11.094 1 48.88 195 VAL B N 1
ATOM 3360 C CA . VAL B 1 195 ? 11.055 34.094 11.672 1 48.88 195 VAL B CA 1
ATOM 3361 C C . VAL B 1 195 ? 10.609 35.125 12.711 1 48.88 195 VAL B C 1
ATOM 3363 O O . VAL B 1 195 ? 11.188 35.219 13.797 1 48.88 195 VAL B O 1
ATOM 3366 N N . ASP B 1 196 ? 9.609 35.812 12.398 1 49.62 196 ASP B N 1
ATOM 3367 C CA . ASP B 1 196 ? 9.086 36.781 13.328 1 49.62 196 ASP B CA 1
ATOM 3368 C C . ASP B 1 196 ? 8.539 36.125 14.594 1 49.62 196 ASP B C 1
ATOM 3370 O O . ASP B 1 196 ? 8.758 36.625 15.703 1 49.62 196 ASP B O 1
ATOM 3374 N N . GLU B 1 197 ? 7.965 35.062 14.406 1 47.84 197 GLU B N 1
ATOM 3375 C CA . GLU B 1 197 ? 7.418 34.344 15.562 1 47.84 197 GLU B CA 1
ATOM 3376 C C . GLU B 1 197 ? 8.523 33.688 16.375 1 47.84 197 GLU B C 1
ATOM 3378 O O . GLU B 1 197 ? 8.492 33.719 17.609 1 47.84 197 GLU B O 1
ATOM 3383 N N . LEU B 1 198 ? 9.367 33.125 15.711 1 47.03 198 LEU B N 1
ATOM 3384 C CA . LEU B 1 198 ? 10.508 32.531 16.406 1 47.03 198 LEU B CA 1
ATOM 3385 C C . LEU B 1 198 ? 11.359 33.625 17.062 1 47.03 198 LEU B C 1
ATOM 3387 O O . LEU B 1 198 ? 11.828 33.438 18.188 1 47.03 198 LEU B O 1
ATOM 3391 N N . ASN B 1 199 ? 11.602 34.531 16.297 1 48.56 199 ASN B N 1
ATOM 3392 C CA . ASN B 1 199 ? 12.281 35.688 16.875 1 48.56 199 ASN B CA 1
ATOM 3393 C C . ASN B 1 199 ? 11.508 36.281 18.062 1 48.56 199 ASN B C 1
ATOM 3395 O O . ASN B 1 199 ? 12.102 36.625 19.094 1 48.56 199 ASN B O 1
ATOM 3399 N N . ASN B 1 200 ? 10.273 36.25 17.906 1 49.38 200 ASN B N 1
ATOM 3400 C CA . ASN B 1 200 ? 9.469 36.719 19.016 1 49.38 200 ASN B CA 1
ATOM 3401 C C . ASN B 1 200 ? 9.531 35.781 20.219 1 49.38 200 ASN B C 1
ATOM 3403 O O . ASN B 1 200 ? 9.625 36.219 21.359 1 49.38 200 ASN B O 1
ATOM 3407 N N . THR B 1 201 ? 9.602 34.625 19.906 1 47.81 201 THR B N 1
ATOM 3408 C CA . THR B 1 201 ? 9.734 33.656 20.984 1 47.81 201 THR B CA 1
ATOM 3409 C C . THR B 1 201 ? 11.133 33.688 21.594 1 47.81 201 THR B C 1
ATOM 3411 O O . THR B 1 201 ? 11.289 33.656 22.812 1 47.81 201 THR B O 1
ATOM 3414 N N . THR B 1 202 ? 12.023 33.656 20.703 1 45.34 202 THR B N 1
ATOM 3415 C CA . THR B 1 202 ? 13.398 33.812 21.172 1 45.34 202 THR B CA 1
ATOM 3416 C C . THR B 1 202 ? 13.578 35.125 21.922 1 45.34 202 THR B C 1
ATOM 3418 O O . THR B 1 202 ? 14.195 35.188 22.984 1 45.34 202 THR B O 1
ATOM 3421 N N . ILE B 1 203 ? 13.078 36.094 21.266 1 46.5 203 ILE B N 1
ATOM 3422 C CA . ILE B 1 203 ? 13.125 37.406 21.922 1 46.5 203 ILE B CA 1
ATOM 3423 C C . ILE B 1 203 ? 12.383 37.344 23.25 1 46.5 203 ILE B C 1
ATOM 3425 O O . ILE B 1 203 ? 12.875 37.844 24.266 1 46.5 203 ILE B O 1
ATOM 3429 N N . THR B 1 204 ? 11.289 36.688 23.203 1 50.34 204 THR B N 1
ATOM 3430 C CA . THR B 1 204 ? 10.547 36.562 24.453 1 50.34 204 THR B CA 1
ATOM 3431 C C . THR B 1 204 ? 11.336 35.719 25.453 1 50.34 204 THR B C 1
ATOM 3433 O O . THR B 1 204 ? 11.398 36.062 26.641 1 50.34 204 THR B O 1
ATOM 3436 N N . ALA B 1 205 ? 11.906 34.75 24.906 1 50.19 205 ALA B N 1
ATOM 3437 C CA . ALA B 1 205 ? 12.703 33.938 25.797 1 50.19 205 ALA B CA 1
ATOM 3438 C C . ALA B 1 205 ? 13.945 34.688 26.281 1 50.19 205 ALA B C 1
ATOM 3440 O O . ALA B 1 205 ? 14.289 34.625 27.469 1 50.19 205 ALA B O 1
ATOM 3441 N N . LEU B 1 206 ? 14.539 35.344 25.406 1 47.84 206 LEU B N 1
ATOM 3442 C CA . LEU B 1 206 ? 15.68 36.188 25.781 1 47.84 206 LEU B CA 1
ATOM 3443 C C . LEU B 1 206 ? 15.25 37.281 26.734 1 47.84 206 LEU B C 1
ATOM 3445 O O . LEU B 1 206 ? 15.945 37.562 27.719 1 47.84 206 LEU B O 1
ATOM 3449 N N . GLN B 1 207 ? 14.133 37.844 26.453 1 49.59 207 GLN B N 1
ATOM 3450 C CA . GLN B 1 207 ? 13.602 38.875 27.344 1 49.59 207 GLN B CA 1
ATOM 3451 C C . GLN B 1 207 ? 13.289 38.281 28.719 1 49.59 207 GLN B C 1
ATOM 3453 O O . GLN B 1 207 ? 13.578 38.906 29.75 1 49.59 207 GLN B O 1
ATOM 3458 N N . GLU B 1 208 ? 12.82 37.125 28.688 1 56.56 208 GLU B N 1
ATOM 3459 C CA . GLU B 1 208 ? 12.555 36.469 29.969 1 56.56 208 GLU B CA 1
ATOM 3460 C C . GLU B 1 208 ? 13.852 36.188 30.719 1 56.56 208 GLU B C 1
ATOM 3462 O O . GLU B 1 208 ? 13.914 36.344 31.938 1 56.56 208 GLU B O 1
ATOM 3467 N N . GLU B 1 209 ? 14.773 35.812 29.984 1 51.62 209 GLU B N 1
ATOM 3468 C CA . GLU B 1 209 ? 16.078 35.562 30.609 1 51.62 209 GLU B CA 1
ATOM 3469 C C . GLU B 1 209 ? 16.703 36.875 31.094 1 51.62 209 GLU B C 1
ATOM 3471 O O . GLU B 1 209 ? 17.25 36.938 32.188 1 51.62 209 GLU B O 1
ATOM 3476 N N . ILE B 1 210 ? 16.641 37.844 30.328 1 50.09 210 ILE B N 1
ATOM 3477 C CA . ILE B 1 210 ? 17.109 39.188 30.734 1 50.09 210 ILE B CA 1
ATOM 3478 C C . ILE B 1 210 ? 16.359 39.625 31.984 1 50.09 210 ILE B C 1
ATOM 3480 O O . ILE B 1 210 ? 16.953 40.125 32.938 1 50.09 210 ILE B O 1
ATOM 3484 N N . ASP B 1 211 ? 15.109 39.406 31.922 1 55.22 211 ASP B N 1
ATOM 3485 C CA . ASP B 1 211 ? 14.297 39.781 33.094 1 55.22 211 ASP B CA 1
ATOM 3486 C C . ASP B 1 211 ? 14.719 39 34.312 1 55.22 211 ASP B C 1
ATOM 3488 O O . ASP B 1 211 ? 14.828 39.562 35.406 1 55.22 211 ASP B O 1
ATOM 3492 N N . ALA B 1 212 ? 14.992 37.781 34.094 1 57.94 212 ALA B N 1
ATOM 3493 C CA . ALA B 1 212 ? 15.43 36.938 35.219 1 57.94 212 ALA B CA 1
ATOM 3494 C C . ALA B 1 212 ? 16.797 37.375 35.719 1 57.94 212 ALA B C 1
ATOM 3496 O O . ALA B 1 212 ? 17.016 37.469 36.938 1 57.94 212 ALA B O 1
ATOM 3497 N N . LEU B 1 213 ? 17.594 37.625 34.844 1 52.19 213 LEU B N 1
ATOM 3498 C CA . LEU B 1 213 ? 18.938 38.062 35.219 1 52.19 213 LEU B CA 1
ATOM 3499 C C . LEU B 1 213 ? 18.891 39.438 35.875 1 52.19 213 LEU B C 1
ATOM 3501 O O . LEU B 1 213 ? 19.609 39.688 36.844 1 52.19 213 LEU B O 1
ATOM 3505 N N . THR B 1 214 ? 18.156 40.25 35.375 1 54.47 214 THR B N 1
ATOM 3506 C CA . THR B 1 214 ? 17.953 41.562 35.969 1 54.47 214 THR B CA 1
ATOM 3507 C C . THR B 1 214 ? 17.406 41.438 37.375 1 54.47 214 THR B C 1
ATOM 3509 O O . THR B 1 214 ? 17.859 42.156 38.281 1 54.47 214 THR B O 1
ATOM 3512 N N . ALA B 1 215 ? 16.5 40.594 37.5 1 59.62 215 ALA B N 1
ATOM 3513 C CA . ALA B 1 215 ? 15.953 40.344 38.844 1 59.62 215 ALA B CA 1
ATOM 3514 C C . ALA B 1 215 ? 17.016 39.812 39.781 1 59.62 215 ALA B C 1
ATOM 3516 O O . ALA B 1 215 ? 17.109 40.219 40.938 1 59.62 215 ALA B O 1
ATOM 3517 N N . GLU B 1 216 ? 17.766 38.969 39.219 1 58.56 216 GLU B N 1
ATOM 3518 C CA . GLU B 1 216 ? 18.859 38.406 40.031 1 58.56 216 GLU B CA 1
ATOM 3519 C C . GLU B 1 216 ? 19.891 39.469 40.375 1 58.56 216 GLU B C 1
ATOM 3521 O O . GLU B 1 216 ? 20.375 39.531 41.5 1 58.56 216 GLU B O 1
ATOM 3526 N N . LEU B 1 217 ? 20.172 40.25 39.469 1 54.31 217 LEU B N 1
ATOM 3527 C CA . LEU B 1 217 ? 21.094 41.344 39.688 1 54.31 217 LEU B CA 1
ATOM 3528 C C . LEU B 1 217 ? 20.547 42.344 40.719 1 54.31 217 LEU B C 1
ATOM 3530 O O . LEU B 1 217 ? 21.297 42.812 41.562 1 54.31 217 LEU B O 1
ATOM 3534 N N . ALA B 1 218 ? 19.344 42.594 40.719 1 57.38 218 ALA B N 1
ATOM 3535 C CA . ALA B 1 218 ? 18.688 43.469 41.688 1 57.38 218 ALA B CA 1
ATOM 3536 C C . ALA B 1 218 ? 18.781 42.906 43.094 1 57.38 218 ALA B C 1
ATOM 3538 O O . ALA B 1 218 ? 19.062 43.625 44.062 1 57.38 218 ALA B O 1
ATOM 3539 N N . THR B 1 219 ? 18.594 41.688 43.094 1 62.88 219 THR B N 1
ATOM 3540 C CA . THR B 1 219 ? 18.672 41 44.375 1 62.88 219 THR B CA 1
ATOM 3541 C C . THR B 1 219 ? 20.078 41.062 44.969 1 62.88 219 THR B C 1
ATOM 3543 O O . THR B 1 219 ? 20.25 41.312 46.156 1 62.88 219 THR B O 1
ATOM 3546 N N . LEU B 1 220 ? 20.984 40.906 44.094 1 56.25 220 LEU B N 1
ATOM 3547 C CA . LEU B 1 220 ? 22.375 40.938 44.531 1 56.25 220 LEU B CA 1
ATOM 3548 C C . LEU B 1 220 ? 22.812 42.344 44.938 1 56.25 220 LEU B C 1
ATOM 3550 O O . LEU B 1 220 ? 23.531 42.5 45.906 1 56.25 220 LEU B O 1
ATOM 3554 N N . LYS B 1 221 ? 22.328 43.344 44.375 1 58.53 221 LYS B N 1
ATOM 3555 C CA . LYS B 1 221 ? 22.609 44.719 44.688 1 58.53 221 LYS B CA 1
ATOM 3556 C C . LYS B 1 221 ? 21.984 45.094 46.031 1 58.53 221 LYS B C 1
ATOM 3558 O O . LYS B 1 221 ? 22.594 45.812 46.844 1 58.53 221 LYS B O 1
ATOM 3563 N N . MET B 1 222 ? 20.938 44.625 46.312 1 58.34 222 MET B N 1
ATOM 3564 C CA . MET B 1 222 ? 20.281 44.906 47.594 1 58.34 222 MET B CA 1
ATOM 3565 C C . MET B 1 222 ? 21.016 44.219 48.75 1 58.34 222 MET B C 1
ATOM 3567 O O . MET B 1 222 ? 21.094 44.781 49.844 1 58.34 222 MET B O 1
ATOM 3571 N N . ALA B 1 223 ? 21.578 43.156 48.469 1 62 223 ALA B N 1
ATOM 3572 C CA . ALA B 1 223 ? 22.312 42.438 49.5 1 62 223 ALA B CA 1
ATOM 3573 C C . ALA B 1 223 ? 23.625 43.156 49.844 1 62 223 ALA B C 1
ATOM 3575 O O . ALA B 1 223 ? 24.062 43.125 51 1 62 223 ALA B O 1
ATOM 3576 N N . ARG B 1 224 ? 24.156 43.781 48.906 1 56.03 224 ARG B N 1
ATOM 3577 C CA . ARG B 1 224 ? 25.391 44.5 49.188 1 56.03 224 ARG B CA 1
ATOM 3578 C C . ARG B 1 224 ? 25.125 45.781 49.938 1 56.03 224 ARG B C 1
ATOM 3580 O O . ARG B 1 224 ? 25.969 46.25 50.719 1 56.03 224 ARG B O 1
ATOM 3587 N N . LEU B 1 225 ? 24.062 46.375 49.75 1 55.28 225 LEU B N 1
ATOM 3588 C CA . LEU B 1 225 ? 23.75 47.594 50.469 1 55.28 225 LEU B CA 1
ATOM 3589 C C . LEU B 1 225 ? 23.312 47.312 51.906 1 55.28 225 LEU B C 1
ATOM 3591 O O . LEU B 1 225 ? 23.375 48.188 52.781 1 55.28 225 LEU B O 1
ATOM 3595 N N . SER B 1 226 ? 23.109 46.125 52.188 1 51.94 226 SER B N 1
ATOM 3596 C CA . SER B 1 226 ? 22.875 45.844 53.594 1 51.94 226 SER B CA 1
ATOM 3597 C C . SER B 1 226 ? 24.156 45.438 54.312 1 51.94 226 SER B C 1
ATOM 3599 O O . SER B 1 226 ? 25.047 44.844 53.688 1 51.94 226 SER B O 1
#

Sequence (452 aa):
MKTQLTRDLERTLYAYWQAQGATAVEEVTMPDDFGIVDTLVRQKQQSETIWRCFELKVTKADFHSHAQLSFVGHYNYFVLPQRLYKAVSAEIPAGIGVLVYQPFSKAAIKASAVPVVTPGTLTIAKPARRQTLQVPENQLTDRFIASLNREVVKAKQVVKGLGQFSTADLFTELRKRTADYDIYHPDKNLYDQFVDELNNTTITALQEEIDALTAELATLKMARLSMKTQLTRDLERTLYAYWQAQGATAVEEVTMPDDFGIVDTLVRQKQQSETIWRCFELKVTKADFHSHAQLSFVGHYNYFVLPQRLYKAVSAEIPAGIGVLVYQPFSKAAIKASAVPVVTPGTLTIAKPARRQTLQVPENQLTDRFIASLNREVVKAKQVVKGLGQFSTADLFTELRKRTADYDIYHPDKNLYDQFVDELNNTTITALQEEIDALTAELATLKMARLS

Foldseek 3Di:
DDDPVNVLLVQQVCVVVVVVVKDKFAFFQAPPRQGTFGMWIWDDDPP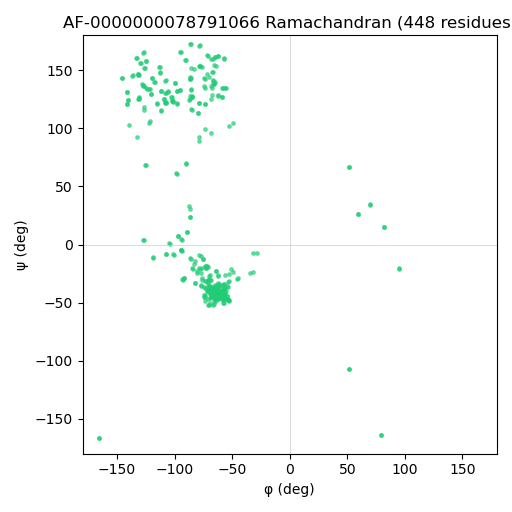DIFIETEHEDEDPCRVPDPDHHNGQTQAYEYEYEPVVCVVCVVVDDAQYWYKYWDFDDPVRCVPDPDHDRGRTHIDTPGGGHTDPRNDDPVRVVVRVVVRVVVVVVVVVVPVVDVVVPDPVRVVVVLCVVCVVPDPVCNVPNVVSVVCVVVCVVVVVVVVVVVVVVVVVVVVVVVVVVD/DDDPVNVLLVQQVCVVVVVVVKDKFAFFQAPPRQGTFGMWIWDDDPPDIFIETEHEDEDPCRVPDPDHHNGQTQAYEYEYEPVVCVVCVVVDDAQYWYKYWDADDPVRCVPDPDHDRGRTHIDTPGGGHTDPRNDPPVRVVVRVVVRVVVVVVVVVVPVVDVPVPDPVRVVVVLCVVCVVPDPVCNVPNVVSVVCVVVCVVVVVVVVVVVVVVVVVVVVVVVVVVD

Organism: Lacticaseibacillus rhamnosus (strain LMS2-1) (NCBI:txid525361)

pLDDT: mean 81.14, std 20.07, range [39.5, 98.88]

Nearest PDB structures (foldseek):
  8em1-assembly1_B  TM=5.213E-01  e=1.447E-04  Kinneretia aquatilis
  5tgq-assembly1_A  TM=2.467E-01  e=1.671E-02  Staphylococcus warneri
  2ffj-assembly2_B  TM=3.538E-01  e=1.417E+00  Archaeoglobus fulgidus DSM 4304
  5iqk-assembly1_A  TM=4.569E-01  e=6.624E+00  uncultured bacterium
  6gny-assembly1_A  TM=2.228E-01  e=7.494E+00  Homo sapiens

Radius of gyration: 29.49 Å; Cα contacts (8 Å, |Δi|>4): 614; chains: 2; bounding box: 67×91×74 Å